Protein AF-A0A315VVL6-F1 (afdb_monomer)

Radius of gyration: 31.68 Å; Cα contacts (8 Å, |Δi|>4): 337; chains: 1; bounding box: 68×59×112 Å

Nearest PDB structures (foldseek):
  6a5s-assembly2_G  TM=3.087E-01  e=3.585E-01  Homo sapiens
  6y4k-assembly1_A  TM=3.156E-01  e=1.163E+00  Homo sapiens
  1i7w-assembly1_A  TM=2.484E-01  e=7.966E-01  Mus musculus
  6zve-assembly1_A-2  TM=1.971E-01  e=2.905E-01  Homo sapiens
  6gkf-assembly2_C  TM=2.018E-01  e=2.478E+00  Homo sapiens

Mean predicted aligned error: 13.59 Å

pLDDT: mean 78.47, std 25.18, range [23.59, 98.06]

Organism: Gambusia affinis (NCBI:txid33528)

Sequence (379 aa):
MRLTLSTLNWRRREMVRWLVTCATEVGVFALDNIMQNWFTLFTPTEATSVVASTIMSNSTIVRLHLDCNQQEKLSNSARTLALQCAMKDPQNCALSALTLCEKDHIAFETAYQIVLDAAATGMNYTQLFTIARYMEHRGYPMRAYKLATLAMTHLNLSYNQDTHPAINDVLWACALSHSLGKNELAAVIPLVVKSVKCATVLSDILRRCTLTTPGMVALHSRRNSGKLMSLDKAPLRQLLDATIGAYINTTHSRLTHISPRHYSEFIEFLSKARETFLMAHDGHIQFTQFIDNLKQIYKGKKKLMMLVRESLTWQPRFVPVRQTADSPHSETSVGENRESHECWVNFNSKTVRKISVMVHNFSFCSLIGLVEILPEGIQ

Solvent-accessible surface area (backbone atoms only — not comparable to full-atom values): 22821 Å² total; per-residue (Å²): 95,59,92,46,72,87,50,95,46,75,66,46,59,50,53,53,53,50,52,52,50,53,23,55,75,74,28,72,68,48,46,50,49,54,52,76,47,28,86,63,53,41,52,49,51,49,41,31,66,48,49,30,47,49,63,70,28,68,70,43,41,64,74,62,65,54,50,74,67,58,48,49,52,52,46,51,52,34,35,55,43,15,45,56,22,18,72,76,41,41,81,78,17,29,64,50,24,37,62,67,13,60,90,37,69,69,56,25,52,51,30,51,48,48,48,55,56,35,51,77,75,65,50,56,33,71,55,33,42,54,47,14,50,52,31,38,77,73,72,35,55,73,61,11,47,57,34,33,57,56,19,37,73,70,40,75,40,52,64,88,49,89,82,45,76,63,53,60,54,53,52,48,48,51,51,53,23,53,74,75,31,72,67,49,35,42,64,46,44,63,41,49,58,70,19,46,43,20,29,69,60,42,46,52,48,51,54,56,70,41,49,72,80,89,81,77,90,66,87,86,74,87,85,79,78,95,69,61,62,61,56,90,36,85,52,48,33,60,49,50,55,47,25,50,49,26,38,52,55,50,48,56,59,52,61,72,76,64,52,81,90,49,47,66,63,50,48,52,51,50,51,56,41,49,61,58,31,57,72,42,98,62,16,65,60,55,47,51,54,49,54,52,49,50,50,66,77,48,58,86,46,53,72,59,53,49,51,47,46,70,68,62,72,66,78,81,91,71,76,76,78,79,79,75,84,80,85,84,90,80,85,88,84,89,83,86,82,89,84,90,82,90,85,88,87,86,83,84,92,81,79,92,87,81,89,84,86,85,86,86,88,83,89,87,85,85,90,84,79,93,77,92,87,83,88,85,91,84,134

Foldseek 3Di:
DQVCQVPPDPVLLVVLLVLLVVLLVVALVSLLVCLVVVVRRYQLLCLQVPSLDVCLDPVSCVSRVDDPVSSVVSLVSSLVSLLVSCLVPVQRRLQSSCVSCVVPPVSNVSSLVSNVVVLVVDRALVSLLVVLVVCVVVVNLVSSLSSLLSSLQNAAAAQPRPPPPCLVSLLVSLVSQVVVHPVSNLSCLVSCLVRHLHLVSLLVSLVVLQDNDDDDDDDDDDDDDDDGPQCPDPPNVVSLVSSLVSLLVVLVVCLVDPDPVCLVVSLVSLVSSLVSLVSDPCSVVVSVVSLVVCCVVPVVPVVSNVVSCVSVVDDDPPPPPPPDDDDDDDDDDDDDDDDDDDDDDDDDPPDPPDPPPPPPPPDPDDDDDDDDDDDDDDD

Structure (mmCIF, N/CA/C/O backbone):
data_AF-A0A315VVL6-F1
#
_entry.id   AF-A0A315VVL6-F1
#
loop_
_atom_site.group_PDB
_atom_site.id
_atom_site.type_symbol
_atom_site.label_atom_id
_atom_site.label_alt_id
_atom_site.label_comp_id
_atom_site.label_asym_id
_atom_site.label_entity_id
_atom_site.label_seq_id
_atom_site.pdbx_PDB_ins_code
_atom_site.Cartn_x
_atom_site.Cartn_y
_atom_site.Cartn_z
_atom_site.occupancy
_atom_site.B_iso_or_equiv
_atom_site.auth_seq_id
_atom_site.auth_comp_id
_atom_site.auth_asym_id
_atom_site.auth_atom_id
_atom_site.pdbx_PDB_model_num
ATOM 1 N N . MET A 1 1 ? -1.474 -8.200 34.993 1.00 67.19 1 MET A N 1
ATOM 2 C CA . MET A 1 1 ? -1.439 -7.427 33.727 1.00 67.19 1 MET A CA 1
ATOM 3 C C . MET A 1 1 ? -0.277 -6.443 33.623 1.00 67.19 1 MET A C 1
ATOM 5 O O . MET A 1 1 ? 0.472 -6.546 32.661 1.00 67.19 1 MET A O 1
ATOM 9 N N . ARG A 1 2 ? -0.072 -5.529 34.586 1.00 69.75 2 ARG A N 1
ATOM 10 C CA . ARG A 1 2 ? 1.030 -4.535 34.553 1.00 69.75 2 ARG A CA 1
ATOM 11 C C . ARG A 1 2 ? 2.421 -5.149 34.359 1.00 69.75 2 ARG A C 1
ATOM 13 O O . ARG A 1 2 ? 3.166 -4.733 33.483 1.00 69.75 2 ARG A O 1
ATOM 20 N N . LEU A 1 3 ? 2.720 -6.202 35.119 1.00 64.12 3 LEU A N 1
ATOM 21 C CA . LEU A 1 3 ? 4.012 -6.899 35.087 1.00 64.12 3 LEU A CA 1
ATOM 22 C C . LEU A 1 3 ? 4.304 -7.615 33.760 1.00 64.12 3 LEU A C 1
ATOM 24 O O . LEU A 1 3 ? 5.440 -7.996 33.511 1.00 64.12 3 LEU A O 1
ATOM 28 N N . THR A 1 4 ? 3.296 -7.809 32.904 1.00 69.88 4 THR A N 1
ATOM 29 C CA . THR A 1 4 ? 3.442 -8.556 31.652 1.00 69.88 4 THR A CA 1
ATOM 30 C C . THR A 1 4 ? 3.447 -7.653 30.420 1.00 69.88 4 THR A C 1
ATOM 32 O O . THR A 1 4 ? 3.475 -8.176 29.311 1.00 69.88 4 THR A O 1
ATOM 35 N N . LEU A 1 5 ? 3.397 -6.319 30.565 1.00 69.06 5 LEU A N 1
ATOM 36 C CA . LEU A 1 5 ? 3.307 -5.369 29.437 1.00 69.06 5 LEU A CA 1
ATOM 37 C C . LEU A 1 5 ? 4.470 -5.486 28.441 1.00 69.06 5 LEU A C 1
ATOM 39 O O . LEU A 1 5 ? 4.281 -5.258 27.252 1.00 69.06 5 LEU A O 1
ATOM 43 N N . SER A 1 6 ? 5.645 -5.893 28.917 1.00 64.12 6 SER A N 1
ATOM 44 C CA . SER A 1 6 ? 6.851 -6.098 28.111 1.00 64.12 6 SER A CA 1
ATOM 45 C C . SER A 1 6 ? 6.991 -7.513 27.531 1.00 64.12 6 SER A C 1
ATOM 47 O O . SER A 1 6 ? 7.919 -7.763 26.768 1.00 64.12 6 SER A O 1
ATOM 49 N N . THR A 1 7 ? 6.097 -8.456 27.865 1.00 65.38 7 THR A N 1
ATOM 50 C CA . THR A 1 7 ? 6.197 -9.862 27.429 1.00 65.38 7 THR A CA 1
ATOM 51 C C . THR A 1 7 ? 5.140 -10.197 26.377 1.00 65.38 7 THR A C 1
ATOM 53 O O . THR A 1 7 ? 3.995 -10.520 26.687 1.00 65.38 7 THR A O 1
ATOM 56 N N . LEU A 1 8 ? 5.531 -10.151 25.101 1.00 60.91 8 LEU A N 1
ATOM 57 C CA . LEU A 1 8 ? 4.679 -10.535 23.970 1.00 60.91 8 LEU A CA 1
ATOM 58 C C . LEU A 1 8 ? 4.694 -12.057 23.769 1.00 60.91 8 LEU A C 1
ATOM 60 O O . LEU A 1 8 ? 5.397 -12.584 22.912 1.00 60.91 8 LEU A O 1
ATOM 64 N N . ASN A 1 9 ? 3.914 -12.786 24.567 1.00 69.12 9 ASN A N 1
ATOM 65 C CA . ASN A 1 9 ? 3.703 -14.225 24.390 1.00 69.12 9 ASN A CA 1
ATOM 66 C C . ASN A 1 9 ? 2.213 -14.549 24.178 1.00 69.12 9 ASN A C 1
ATOM 68 O O . ASN A 1 9 ? 1.330 -13.751 24.490 1.00 69.12 9 ASN A O 1
ATOM 72 N N . TRP A 1 10 ? 1.910 -15.725 23.619 1.00 70.81 10 TRP A N 1
ATOM 73 C CA . TRP A 1 10 ? 0.526 -16.164 23.380 1.00 70.81 10 TRP A CA 1
ATOM 74 C C . TRP A 1 10 ? -0.322 -16.143 24.662 1.00 70.81 10 TRP A C 1
ATOM 76 O O . TRP A 1 10 ? -1.500 -15.796 24.610 1.00 70.81 10 TRP A O 1
ATOM 86 N N . ARG A 1 11 ? 0.312 -16.405 25.814 1.00 80.25 11 ARG A N 1
ATOM 87 C CA . ARG A 1 11 ? -0.307 -16.327 27.142 1.00 80.25 11 ARG A CA 1
ATOM 88 C C . ARG A 1 11 ? -0.809 -14.921 27.457 1.00 80.25 11 ARG A C 1
ATOM 90 O O . ARG A 1 11 ? -1.874 -14.786 28.044 1.00 80.25 11 ARG A O 1
ATOM 97 N N . ARG A 1 12 ? -0.099 -13.868 27.036 1.00 85.56 12 ARG A N 1
ATOM 98 C CA . ARG A 1 12 ? -0.541 -12.479 27.214 1.00 85.56 12 ARG A CA 1
ATOM 99 C C . ARG A 1 12 ? -1.845 -12.195 26.486 1.00 85.56 12 ARG A C 1
ATOM 101 O O . ARG A 1 12 ? -2.755 -11.649 27.100 1.00 85.56 12 ARG A O 1
ATOM 108 N N . ARG A 1 13 ? -1.964 -12.608 25.223 1.00 83.50 13 ARG A N 1
ATOM 109 C CA . ARG A 1 13 ? -3.212 -12.429 24.463 1.00 83.50 13 ARG A CA 1
ATOM 110 C C . ARG A 1 13 ? -4.391 -13.112 25.150 1.00 83.50 13 ARG A C 1
ATOM 112 O O . ARG A 1 13 ? -5.462 -12.519 25.227 1.00 83.50 13 ARG A O 1
AT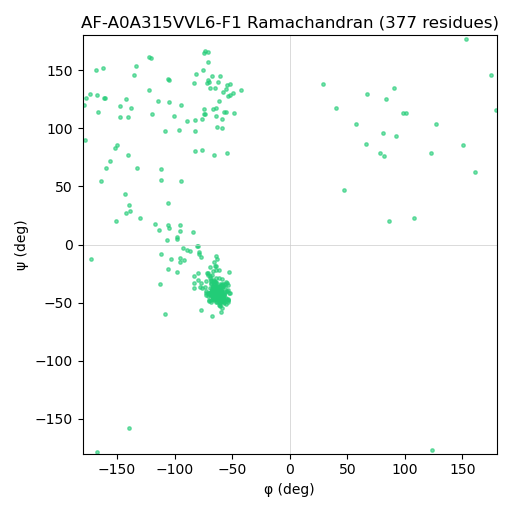OM 119 N N . GLU A 1 14 ? -4.172 -14.299 25.703 1.00 86.88 14 GLU A N 1
ATOM 120 C CA . GLU A 1 14 ? -5.216 -15.018 26.430 1.00 86.88 14 GLU A CA 1
ATOM 121 C C . GLU A 1 14 ? -5.591 -14.345 27.750 1.00 86.88 14 GLU A C 1
ATOM 123 O O . GLU A 1 14 ? -6.770 -14.154 28.024 1.00 86.88 14 GLU A O 1
ATOM 128 N N . MET A 1 15 ? -4.608 -13.859 28.513 1.00 89.50 15 MET A N 1
ATOM 129 C CA . MET A 1 15 ? -4.872 -13.066 29.719 1.00 89.50 15 MET A CA 1
ATOM 130 C C . MET A 1 15 ? -5.671 -11.791 29.423 1.00 89.50 15 MET A C 1
ATOM 132 O O . MET A 1 15 ? -6.540 -11.426 30.212 1.00 89.50 15 MET A O 1
ATOM 136 N N . VAL A 1 16 ? -5.400 -11.106 28.303 1.00 91.25 16 VAL A N 1
ATOM 137 C CA . VAL A 1 16 ? -6.178 -9.924 27.888 1.00 91.25 16 VAL A CA 1
ATOM 138 C C . VAL A 1 16 ? -7.630 -10.313 27.614 1.00 91.25 16 VAL A C 1
ATOM 140 O O . VAL A 1 16 ? -8.532 -9.676 28.151 1.00 91.25 16 VAL A O 1
ATOM 143 N N . ARG A 1 17 ? -7.870 -11.367 26.822 1.00 90.25 17 ARG A N 1
ATOM 144 C CA . ARG A 1 17 ? -9.233 -11.843 26.524 1.00 90.25 17 ARG A CA 1
ATOM 145 C C . ARG A 1 17 ? -9.974 -12.287 27.776 1.00 90.25 17 ARG A C 1
ATOM 147 O O . ARG A 1 17 ? -11.137 -11.930 27.952 1.00 90.25 17 ARG A O 1
ATOM 154 N N . TRP A 1 18 ? -9.293 -13.020 28.650 1.00 91.38 18 TRP A N 1
ATOM 155 C CA . TRP A 1 18 ? -9.841 -13.452 29.927 1.00 91.38 18 TRP A CA 1
ATOM 156 C C . TRP A 1 18 ? -10.241 -12.251 30.791 1.00 91.38 18 TRP A C 1
ATOM 1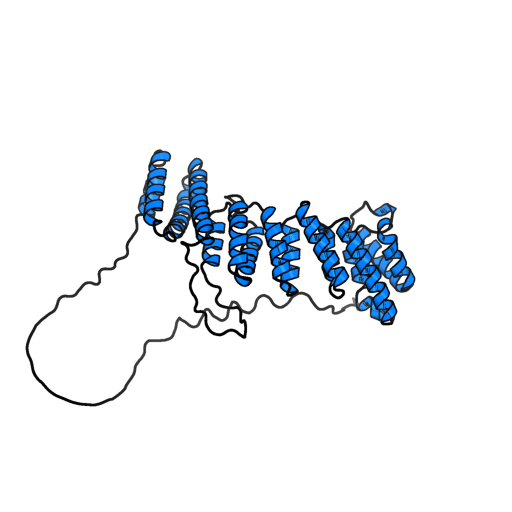58 O O . TRP A 1 18 ? -11.377 -12.190 31.244 1.00 91.38 18 TRP A O 1
ATOM 168 N N . LEU A 1 19 ? -9.379 -11.234 30.921 1.00 93.25 19 LEU A N 1
ATOM 169 C CA . LEU A 1 19 ? -9.705 -10.024 31.682 1.00 93.25 19 LEU A CA 1
ATOM 170 C C . LEU A 1 19 ? -10.930 -9.291 31.113 1.00 93.25 19 LEU A C 1
ATOM 172 O O . LEU A 1 19 ? -11.786 -8.852 31.877 1.00 93.25 19 LEU A O 1
ATOM 176 N N . VAL A 1 20 ? -11.025 -9.159 29.786 1.00 93.44 20 VAL A N 1
ATOM 177 C CA . VAL A 1 20 ? -12.194 -8.544 29.131 1.00 93.44 20 VAL A CA 1
ATOM 178 C C . VAL A 1 20 ? -13.454 -9.374 29.375 1.00 93.44 20 VAL A C 1
ATOM 180 O O . VAL A 1 20 ? -14.523 -8.809 29.590 1.00 93.44 20 VAL A O 1
ATOM 183 N N . THR A 1 21 ? -13.335 -10.702 29.389 1.00 92.50 21 THR A N 1
ATOM 184 C CA . THR A 1 21 ? -14.447 -11.612 29.695 1.00 92.50 21 THR A CA 1
ATOM 185 C C . THR A 1 21 ? -14.925 -11.416 31.129 1.00 92.50 21 THR A C 1
ATOM 187 O O . THR A 1 21 ? -16.102 -11.134 31.323 1.00 92.50 21 THR A O 1
ATOM 190 N N . CYS A 1 22 ? -14.021 -11.414 32.112 1.00 92.88 22 CYS A N 1
ATOM 191 C CA . CYS A 1 22 ? -14.373 -11.127 33.505 1.00 92.88 22 CYS A CA 1
ATOM 192 C C . CYS A 1 22 ? -15.003 -9.738 33.664 1.00 92.88 22 CYS A C 1
ATOM 194 O O . CYS A 1 22 ? -16.007 -9.585 34.347 1.00 92.88 22 CYS A O 1
ATOM 196 N N . ALA A 1 23 ? -14.457 -8.712 33.008 1.00 93.69 23 ALA A N 1
ATOM 197 C CA . ALA A 1 23 ? -15.046 -7.376 33.049 1.00 93.69 23 ALA A CA 1
ATOM 198 C C . ALA A 1 23 ? -16.441 -7.338 32.396 1.00 93.69 23 ALA A C 1
ATOM 200 O O . ALA A 1 23 ? -17.309 -6.601 32.856 1.00 93.69 23 ALA A O 1
ATOM 201 N N . THR A 1 24 ? -16.678 -8.166 31.373 1.00 92.88 24 THR A N 1
ATOM 202 C CA . THR A 1 24 ? -18.007 -8.344 30.773 1.00 92.88 24 THR A CA 1
ATOM 203 C C . THR A 1 24 ? -18.968 -9.028 31.745 1.00 92.88 24 THR A C 1
ATOM 205 O O . THR A 1 24 ? -20.119 -8.632 31.807 1.00 92.88 24 THR A O 1
ATOM 208 N N . GLU A 1 25 ? -18.527 -10.007 32.533 1.00 90.69 25 GLU A N 1
ATOM 209 C CA . GLU A 1 25 ? -19.371 -10.656 33.552 1.00 90.69 25 GLU A CA 1
ATOM 210 C C . GLU A 1 25 ? -19.718 -9.716 34.716 1.00 90.69 25 GLU A C 1
ATOM 212 O O . GLU A 1 25 ? -20.815 -9.783 35.261 1.00 90.69 25 GLU A O 1
ATOM 217 N N . VAL A 1 26 ? -18.804 -8.809 35.080 1.00 93.56 26 VAL A N 1
ATOM 218 C CA . VAL A 1 26 ? -19.037 -7.817 36.143 1.00 93.56 26 VAL A CA 1
ATOM 219 C C . VAL A 1 26 ? -19.995 -6.709 35.692 1.00 93.56 26 VAL A C 1
ATOM 221 O O . VAL A 1 26 ? -20.787 -6.219 36.496 1.00 93.56 26 VAL A O 1
ATOM 224 N N . GLY A 1 27 ? -19.930 -6.292 34.424 1.00 92.00 27 GLY 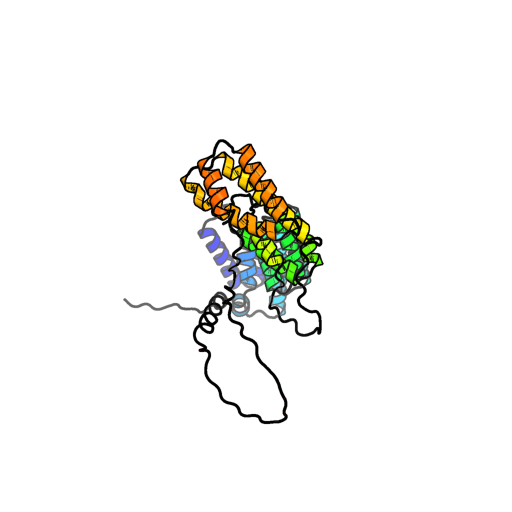A N 1
ATOM 225 C CA . GLY A 1 27 ? -20.875 -5.340 33.840 1.00 92.00 27 GLY A CA 1
ATOM 226 C C . GLY A 1 27 ? -20.251 -4.084 33.228 1.00 92.00 27 GLY A C 1
ATOM 227 O O . GLY A 1 27 ? -19.036 -3.887 33.193 1.00 92.00 27 GLY A O 1
ATOM 228 N N . VAL A 1 28 ? -21.126 -3.186 32.761 1.00 92.38 28 VAL A N 1
ATOM 229 C CA . VAL A 1 28 ? -20.790 -1.961 32.004 1.00 92.38 28 VAL A CA 1
ATOM 230 C C . VAL A 1 28 ? -19.743 -1.088 32.701 1.00 92.38 28 VAL A C 1
ATOM 232 O O . VAL A 1 28 ? -18.822 -0.598 32.052 1.00 92.38 28 VAL A O 1
ATOM 235 N N . PHE A 1 29 ? -19.846 -0.918 34.022 1.00 92.75 29 PHE A N 1
ATOM 236 C CA . PHE A 1 29 ? -18.914 -0.085 34.786 1.00 92.75 29 PHE A CA 1
ATOM 237 C C . PHE A 1 29 ? -17.484 -0.646 34.784 1.00 92.75 29 PHE A C 1
ATOM 239 O O . PHE A 1 29 ? -16.523 0.112 34.666 1.00 92.75 29 PHE A O 1
ATOM 246 N N . ALA A 1 30 ? -17.327 -1.970 34.875 1.00 93.94 30 ALA A N 1
ATOM 247 C CA . ALA A 1 30 ? -16.011 -2.600 34.821 1.00 93.94 30 ALA A CA 1
ATOM 248 C C . ALA A 1 30 ? -15.385 -2.453 33.430 1.00 93.94 30 ALA A C 1
ATOM 250 O O . ALA A 1 30 ? -14.197 -2.143 33.332 1.00 93.94 30 ALA A O 1
ATOM 251 N N . LEU A 1 31 ? -16.187 -2.609 32.369 1.00 94.56 31 LEU A N 1
ATOM 252 C CA . LEU A 1 31 ? -15.752 -2.376 30.989 1.00 94.56 31 LEU A CA 1
ATOM 253 C C . LEU A 1 31 ? -15.285 -0.933 30.767 1.00 94.56 31 LEU A C 1
ATOM 255 O O . LEU A 1 31 ? -14.210 -0.716 30.211 1.00 94.56 31 LEU A O 1
ATOM 259 N N . ASP A 1 32 ? -16.052 0.049 31.236 1.00 93.81 32 ASP A N 1
ATOM 260 C CA . ASP A 1 32 ? -15.668 1.457 31.129 1.00 93.81 32 ASP A CA 1
ATOM 261 C C . ASP A 1 32 ? -14.375 1.752 31.909 1.00 93.81 32 ASP A C 1
ATOM 263 O O . ASP A 1 32 ? -13.448 2.368 31.386 1.00 93.81 32 ASP A O 1
ATOM 267 N N . ASN A 1 33 ? -14.243 1.202 33.118 1.00 94.50 33 ASN A N 1
ATOM 268 C CA . ASN A 1 33 ? -13.057 1.380 33.953 1.00 94.50 33 ASN A CA 1
ATOM 269 C C . ASN A 1 33 ? -11.782 0.807 33.302 1.00 94.50 33 ASN A C 1
ATOM 271 O O . ASN A 1 33 ? -10.749 1.485 33.267 1.00 94.50 33 ASN A O 1
ATOM 275 N N . ILE A 1 34 ? -11.834 -0.406 32.732 1.00 94.94 34 ILE A N 1
ATOM 276 C CA . ILE A 1 34 ? -10.663 -0.975 32.041 1.00 94.94 34 ILE A CA 1
ATOM 277 C C . ILE A 1 34 ? -10.306 -0.196 30.769 1.00 94.94 34 ILE A C 1
ATOM 279 O O . ILE A 1 34 ? -9.123 -0.127 30.429 1.00 94.94 34 ILE A O 1
ATOM 283 N N . MET A 1 35 ?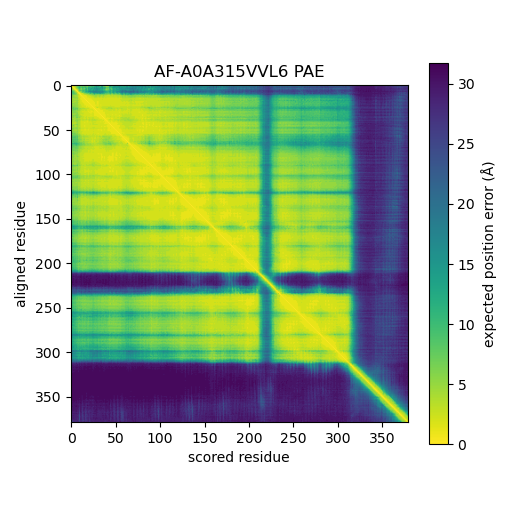 -11.291 0.406 30.087 1.00 95.00 35 MET A N 1
ATOM 284 C CA . MET A 1 35 ? -11.051 1.269 28.928 1.00 95.00 35 MET A CA 1
ATOM 285 C C . MET A 1 35 ? -10.420 2.596 29.343 1.00 95.00 35 MET A C 1
ATOM 287 O O . MET A 1 35 ? -9.468 3.022 28.705 1.00 95.00 35 MET A O 1
ATOM 291 N N . GLN A 1 36 ? -10.862 3.224 30.432 1.00 93.50 36 GLN A N 1
ATOM 292 C CA . GLN A 1 36 ? -10.250 4.462 30.929 1.00 93.50 36 GLN A CA 1
ATOM 293 C C . GLN A 1 36 ? -8.815 4.238 31.437 1.00 93.50 36 GLN A C 1
ATOM 295 O O . GLN A 1 36 ? -7.935 5.070 31.224 1.00 93.50 36 GLN A O 1
ATOM 300 N N . ASN A 1 37 ? -8.544 3.082 32.051 1.00 93.19 37 ASN A N 1
ATOM 301 C CA . ASN A 1 37 ? -7.236 2.735 32.621 1.00 93.19 37 ASN A CA 1
ATOM 302 C C . ASN A 1 37 ? -6.336 1.909 31.686 1.00 93.19 37 ASN A C 1
ATOM 304 O O . ASN A 1 37 ? -5.347 1.307 32.132 1.00 93.19 37 ASN A O 1
ATOM 308 N N . TRP A 1 38 ? -6.658 1.882 30.389 1.00 93.88 38 TRP A N 1
ATOM 309 C CA . TRP A 1 38 ? -6.038 1.000 29.401 1.00 93.88 38 TRP A CA 1
ATOM 310 C C . TRP A 1 38 ? -4.514 1.095 29.359 1.00 93.88 38 TRP A C 1
ATOM 312 O O . TRP A 1 38 ? -3.839 0.074 29.266 1.00 93.88 38 TRP A O 1
ATOM 322 N N . PHE A 1 39 ? -3.961 2.303 29.490 1.00 92.31 39 PHE A N 1
ATOM 323 C CA . PHE A 1 39 ? -2.527 2.577 29.378 1.00 92.31 39 PHE A CA 1
ATOM 324 C C . PHE A 1 39 ? -1.701 1.887 30.471 1.00 92.31 39 PHE A C 1
ATOM 326 O O . PHE A 1 39 ? -0.492 1.720 30.313 1.00 92.31 39 PHE A O 1
ATOM 333 N N . THR A 1 40 ? -2.340 1.469 31.571 1.00 91.00 40 THR A N 1
ATOM 334 C CA . THR A 1 40 ? -1.696 0.690 32.638 1.00 91.00 40 THR A CA 1
ATOM 335 C C . THR A 1 40 ? -1.889 -0.819 32.487 1.00 91.00 40 THR A C 1
ATOM 337 O O . THR A 1 40 ? -1.212 -1.591 33.161 1.00 91.00 40 THR A O 1
ATOM 340 N N . LEU A 1 41 ? -2.821 -1.267 31.646 1.00 88.62 41 LEU A N 1
ATOM 341 C CA . LEU A 1 41 ? -3.250 -2.667 31.575 1.00 88.62 41 LEU A CA 1
ATOM 342 C C . LEU A 1 41 ? -2.853 -3.335 30.253 1.00 88.62 41 LEU A C 1
ATOM 344 O O . LEU A 1 41 ? -2.507 -4.523 30.238 1.00 88.62 41 LEU A O 1
ATOM 348 N N . PHE A 1 42 ? -2.847 -2.569 29.164 1.00 92.75 42 PHE A N 1
ATOM 349 C CA . PHE A 1 42 ? -2.750 -3.053 27.793 1.00 92.75 42 PHE A CA 1
ATOM 350 C C . PHE A 1 42 ? -1.725 -2.260 26.981 1.00 92.75 42 PHE A C 1
ATOM 352 O O . PHE A 1 42 ? -1.472 -1.080 27.224 1.00 92.75 42 PHE A O 1
ATOM 359 N N . THR A 1 43 ? -1.161 -2.910 25.967 1.00 92.94 43 THR A N 1
ATOM 360 C CA . THR A 1 43 ? -0.501 -2.197 24.866 1.00 92.94 43 THR A CA 1
ATOM 361 C C . THR A 1 43 ? -1.556 -1.498 23.991 1.00 92.94 43 THR A C 1
ATOM 363 O O . THR A 1 43 ? -2.708 -1.945 23.975 1.00 92.94 43 THR A O 1
ATOM 366 N N . PRO A 1 44 ? -1.206 -0.437 23.234 1.00 94.56 44 PRO A N 1
ATOM 367 C CA . PRO A 1 44 ? -2.148 0.234 22.330 1.00 94.56 44 PRO A CA 1
ATOM 368 C C . PRO A 1 44 ? -2.863 -0.731 21.371 1.00 94.56 44 PRO A C 1
ATOM 370 O O . PRO A 1 44 ? -4.079 -0.657 21.184 1.00 94.56 44 PRO A O 1
ATOM 373 N N . THR A 1 45 ? -2.124 -1.698 20.823 1.00 93.69 45 THR A N 1
ATOM 374 C CA . THR A 1 45 ? -2.658 -2.709 19.905 1.00 93.69 45 THR A CA 1
ATOM 375 C C . THR A 1 45 ? -3.648 -3.644 20.592 1.00 93.69 45 THR A C 1
ATOM 377 O O . THR A 1 45 ? -4.695 -3.949 20.029 1.00 93.69 45 THR A O 1
ATOM 380 N N . GLU A 1 46 ? -3.370 -4.095 21.817 1.00 94.31 46 GLU A N 1
ATOM 381 C CA . GLU A 1 46 ? -4.307 -4.932 22.583 1.00 94.31 46 GLU A CA 1
ATOM 382 C C . GLU A 1 46 ? -5.574 -4.161 22.957 1.00 94.31 46 GLU A C 1
ATOM 384 O O . GLU A 1 46 ? -6.682 -4.682 22.821 1.00 94.31 46 GLU A O 1
ATOM 389 N N . ALA A 1 47 ? -5.416 -2.909 23.389 1.00 95.56 47 ALA A N 1
ATOM 390 C CA . ALA A 1 47 ? -6.524 -2.039 23.750 1.00 95.56 47 ALA A CA 1
ATOM 391 C C . ALA A 1 47 ? -7.475 -1.797 22.565 1.00 95.56 47 ALA A C 1
ATOM 393 O O . ALA A 1 47 ? -8.690 -1.897 22.714 1.00 95.56 47 ALA A O 1
ATOM 394 N N . THR A 1 48 ? -6.943 -1.546 21.370 1.00 95.25 48 THR A N 1
ATOM 395 C CA . THR A 1 48 ? -7.756 -1.322 20.162 1.00 95.25 48 THR A CA 1
ATOM 396 C C . THR A 1 48 ? -8.326 -2.611 19.571 1.00 95.25 48 THR A C 1
ATOM 398 O O . THR A 1 48 ? -9.538 -2.741 19.387 1.00 95.25 48 THR A O 1
ATOM 401 N N . SER A 1 49 ? -7.466 -3.580 19.257 1.00 92.19 49 SER A N 1
ATOM 402 C CA . SER A 1 49 ? -7.860 -4.767 18.483 1.00 92.19 49 SER A CA 1
ATOM 403 C C . SER A 1 49 ? -8.571 -5.842 19.305 1.00 92.19 49 SER A C 1
ATOM 405 O O . SER A 1 49 ? -9.338 -6.619 18.744 1.00 92.19 49 SER A O 1
ATOM 407 N N . VAL A 1 50 ? -8.345 -5.896 20.623 1.00 92.94 50 VAL A N 1
ATOM 408 C CA . VAL A 1 50 ? -8.970 -6.898 21.499 1.00 92.94 50 VAL A CA 1
ATOM 409 C C . VAL A 1 50 ? -10.018 -6.245 22.387 1.00 92.94 50 VAL A C 1
ATOM 411 O O . VAL A 1 50 ? -11.186 -6.609 22.296 1.00 92.94 50 VAL A O 1
ATOM 414 N N . VAL A 1 51 ? -9.633 -5.273 23.218 1.00 95.12 51 VAL A N 1
ATOM 415 C CA . VAL A 1 51 ? -10.526 -4.708 24.246 1.00 95.12 51 VAL A CA 1
ATOM 416 C C . VAL A 1 51 ? -11.679 -3.930 23.606 1.00 95.12 51 VAL A C 1
ATOM 418 O O . VAL A 1 51 ? -12.830 -4.342 23.739 1.00 95.12 51 VAL A O 1
ATOM 421 N N . ALA A 1 52 ? -11.388 -2.867 22.850 1.00 95.44 52 ALA A N 1
ATOM 422 C CA . ALA A 1 52 ? -12.412 -2.032 22.219 1.00 95.44 52 ALA A CA 1
ATOM 423 C C . ALA A 1 52 ? -13.290 -2.833 21.243 1.00 95.44 52 ALA A C 1
ATOM 425 O O . ALA A 1 52 ? -14.515 -2.743 21.288 1.00 95.44 52 ALA A O 1
ATOM 426 N N . SER A 1 53 ? -12.672 -3.685 20.419 1.00 93.81 53 SER A N 1
ATOM 427 C CA . SER A 1 53 ? -13.391 -4.524 19.448 1.00 93.81 53 SER A CA 1
ATOM 428 C C . SER A 1 53 ? -14.336 -5.532 20.115 1.00 93.81 53 SER A C 1
ATOM 430 O O . SER A 1 53 ? -15.457 -5.727 19.651 1.00 93.81 53 SER A O 1
ATOM 432 N N . THR A 1 54 ? -13.929 -6.141 21.236 1.00 92.88 54 THR A N 1
ATOM 433 C CA . THR A 1 54 ? -14.794 -7.066 21.990 1.00 92.88 54 THR A CA 1
ATOM 434 C C . THR A 1 54 ? -15.937 -6.318 22.668 1.00 92.88 54 THR A C 1
ATOM 436 O O . THR A 1 54 ? -17.078 -6.781 22.632 1.00 92.88 54 THR A O 1
ATOM 439 N N . ILE A 1 55 ? -15.671 -5.150 23.255 1.00 93.56 55 ILE A N 1
ATOM 440 C CA . ILE A 1 55 ? -16.695 -4.341 23.932 1.00 93.56 55 ILE A CA 1
ATOM 441 C C . ILE A 1 55 ? -17.756 -3.854 22.939 1.00 93.56 55 ILE A C 1
ATOM 443 O O . ILE A 1 55 ? -18.944 -3.914 23.238 1.00 93.56 55 ILE A O 1
ATOM 447 N N . MET A 1 56 ? -17.346 -3.456 21.732 1.00 91.88 56 MET A N 1
ATOM 448 C CA . MET A 1 56 ? -18.252 -2.993 20.674 1.00 91.88 56 MET A CA 1
ATOM 449 C C . MET A 1 56 ? -18.961 -4.123 19.902 1.00 91.88 56 MET A C 1
ATOM 451 O O . MET A 1 56 ? -19.744 -3.846 18.993 1.00 91.88 56 MET A O 1
ATOM 455 N N . SER A 1 57 ? -18.698 -5.393 20.225 1.00 92.19 57 SER A N 1
ATOM 456 C CA . SER A 1 57 ? -19.285 -6.539 19.522 1.00 92.19 57 SER A CA 1
ATOM 457 C C . SER A 1 57 ? -20.755 -6.783 19.888 1.00 92.19 57 SER A C 1
ATOM 459 O O . SER A 1 57 ? -21.176 -6.587 21.031 1.00 92.19 57 SER A O 1
ATOM 461 N N . ASN A 1 58 ? -21.523 -7.333 18.941 1.00 89.56 58 ASN A N 1
ATOM 462 C CA . ASN A 1 58 ? -22.913 -7.745 19.181 1.00 89.56 58 ASN A CA 1
ATOM 463 C C . ASN A 1 58 ? -23.034 -8.778 20.313 1.00 89.56 58 ASN A C 1
ATOM 465 O O . ASN A 1 58 ? -23.986 -8.731 21.086 1.00 89.56 58 ASN A O 1
ATOM 469 N N . SER A 1 59 ? -22.045 -9.662 20.473 1.00 90.50 59 SER A N 1
ATOM 470 C CA . SER A 1 59 ? -22.003 -10.623 21.582 1.00 90.50 59 SER A CA 1
ATOM 471 C C . SER A 1 59 ? -21.966 -9.957 22.955 1.00 90.50 59 SER A C 1
ATOM 473 O O . SER A 1 59 ? -22.517 -10.488 23.912 1.00 90.50 59 SER A O 1
ATOM 475 N N . THR A 1 60 ? -21.319 -8.800 23.089 1.00 89.12 60 THR A N 1
ATOM 476 C CA . THR A 1 60 ? -21.276 -8.075 24.367 1.00 89.12 60 THR A CA 1
ATOM 477 C C . THR A 1 60 ? -22.600 -7.371 24.645 1.00 89.12 60 THR A C 1
ATOM 479 O O . THR A 1 60 ? -23.073 -7.417 25.776 1.00 89.12 60 THR A O 1
ATOM 482 N N . ILE A 1 61 ? -23.243 -6.820 23.610 1.00 88.88 61 ILE A N 1
ATOM 483 C CA . ILE A 1 61 ? -24.573 -6.201 23.714 1.00 88.88 61 ILE A CA 1
ATOM 484 C C . ILE A 1 61 ? -25.607 -7.212 24.218 1.00 88.88 61 ILE A C 1
ATOM 486 O O . ILE A 1 61 ? -26.333 -6.923 25.166 1.00 88.88 61 ILE A O 1
ATOM 490 N N . VAL A 1 62 ? -25.638 -8.405 23.615 1.00 90.00 62 VAL A N 1
ATOM 491 C CA . VAL A 1 62 ? -26.595 -9.459 23.982 1.00 90.00 62 VAL A CA 1
ATOM 492 C C . VAL A 1 62 ? -26.329 -9.984 25.391 1.00 90.00 62 VAL A C 1
ATOM 494 O O . VAL A 1 62 ? -27.264 -10.089 26.175 1.00 90.00 62 VAL A O 1
ATOM 497 N N . ARG A 1 63 ? -25.065 -10.265 25.743 1.00 90.50 63 ARG A N 1
ATOM 498 C CA . ARG A 1 63 ? -24.708 -10.815 27.065 1.00 90.50 63 ARG A CA 1
ATOM 499 C C . ARG A 1 63 ? -25.034 -9.876 28.222 1.00 90.50 63 ARG A C 1
ATOM 501 O O . ARG A 1 63 ? -25.407 -10.343 29.289 1.00 90.50 63 ARG A O 1
ATOM 508 N N . LEU A 1 64 ? -24.863 -8.573 28.020 1.00 89.12 64 LEU A N 1
ATOM 509 C CA . LEU A 1 64 ? -25.106 -7.567 29.052 1.00 89.12 64 LEU A CA 1
ATOM 510 C C . LEU A 1 64 ? -26.527 -6.994 29.027 1.00 89.12 64 LEU A C 1
ATOM 512 O O . LEU A 1 64 ? -26.839 -6.167 29.878 1.00 89.12 64 LEU A O 1
ATOM 516 N N . HIS A 1 65 ? -27.364 -7.400 28.063 1.00 90.00 65 HIS A N 1
ATOM 517 C CA . HIS A 1 65 ? -28.693 -6.827 27.831 1.00 90.00 65 HIS A CA 1
ATOM 518 C C . HIS A 1 65 ? -28.675 -5.289 27.815 1.00 90.00 65 HIS A C 1
ATOM 520 O O . HIS A 1 65 ? -29.483 -4.636 28.474 1.00 90.00 65 HIS A O 1
ATOM 526 N N . LEU A 1 66 ? -27.713 -4.714 27.083 1.00 89.94 66 LEU A N 1
ATOM 527 C CA . LEU A 1 66 ? -27.496 -3.267 27.080 1.00 89.94 66 LEU A CA 1
ATOM 528 C C . LEU A 1 66 ? -28.691 -2.525 26.487 1.00 89.94 66 LEU A C 1
ATOM 530 O O . LEU A 1 66 ? -29.168 -2.862 25.401 1.00 89.94 66 LEU A O 1
ATOM 534 N N . ASP A 1 67 ? -29.109 -1.457 27.163 1.00 91.94 67 ASP A N 1
ATOM 535 C CA . ASP A 1 67 ? -29.978 -0.459 26.551 1.00 91.94 67 ASP A CA 1
ATOM 536 C C . ASP A 1 67 ? -29.194 0.415 25.547 1.00 91.94 67 ASP A C 1
ATOM 538 O O . ASP A 1 67 ? -27.956 0.417 25.499 1.00 91.94 67 ASP A O 1
ATOM 542 N N . CYS A 1 68 ? -29.918 1.181 24.725 1.00 89.94 68 CYS A N 1
ATOM 543 C CA . CYS A 1 68 ? -29.302 2.041 23.709 1.00 89.94 68 CYS A CA 1
ATOM 544 C C . CYS A 1 68 ? -28.343 3.085 24.319 1.00 89.94 68 CYS A C 1
ATOM 546 O O . CYS A 1 68 ? -27.298 3.371 23.735 1.00 89.94 68 CYS A O 1
ATOM 548 N N . ASN A 1 69 ? -28.649 3.610 25.510 1.00 92.56 69 ASN A N 1
ATOM 549 C CA . ASN A 1 69 ? -27.852 4.651 26.162 1.00 92.56 69 ASN A CA 1
ATOM 550 C C . ASN A 1 69 ? -26.524 4.096 26.702 1.00 92.56 69 ASN A C 1
ATOM 552 O O . ASN A 1 69 ? -25.475 4.733 26.593 1.00 92.56 69 ASN A O 1
ATOM 556 N N . GLN A 1 70 ? -26.549 2.908 27.301 1.00 92.06 70 GLN A N 1
ATOM 557 C CA . GLN A 1 70 ? -25.375 2.196 27.795 1.00 92.06 70 GLN A CA 1
ATOM 558 C C . GLN A 1 70 ? -24.482 1.764 26.636 1.00 92.06 70 GLN A C 1
ATOM 560 O O . GLN A 1 70 ? -23.261 1.925 26.707 1.00 92.06 70 GLN A O 1
ATOM 565 N N . GLN A 1 71 ? -25.084 1.274 25.551 1.00 92.81 71 GLN A N 1
ATOM 566 C CA . GLN A 1 71 ? -24.360 0.926 24.337 1.00 92.81 71 GLN A CA 1
ATOM 567 C C . GLN A 1 71 ? -23.649 2.145 23.735 1.00 92.81 71 GLN A C 1
ATOM 569 O O . GLN A 1 71 ? -22.484 2.041 23.340 1.00 92.81 71 GLN A O 1
ATOM 574 N N . GLU A 1 72 ? -24.311 3.301 23.676 1.00 92.19 72 GLU A N 1
ATOM 575 C CA . GLU A 1 72 ? -23.712 4.535 23.166 1.00 92.19 72 GLU A CA 1
ATOM 576 C C . GLU A 1 72 ? -22.555 5.014 24.051 1.00 92.19 72 GLU A C 1
ATOM 578 O O . GLU A 1 72 ? -21.473 5.300 23.537 1.00 92.19 72 GLU A O 1
ATOM 583 N N . LYS A 1 73 ? -22.727 5.010 25.381 1.00 92.75 73 LYS A N 1
ATOM 584 C CA . LYS A 1 73 ? -21.656 5.356 26.334 1.00 92.75 73 LYS A CA 1
ATOM 585 C C . LYS A 1 73 ? -20.427 4.467 26.161 1.00 92.75 73 LYS A C 1
ATOM 587 O O . LYS A 1 73 ? -19.323 4.985 26.012 1.00 92.75 73 LYS A O 1
ATOM 592 N N . LEU A 1 74 ? -20.614 3.147 26.111 1.00 93.81 74 LEU A N 1
ATOM 593 C CA . LEU A 1 74 ? -19.513 2.207 25.886 1.00 93.81 74 LEU A CA 1
ATOM 594 C C . LEU A 1 74 ? -18.858 2.407 24.518 1.00 93.81 74 LEU A C 1
ATOM 596 O O . LEU A 1 74 ? -17.634 2.355 24.413 1.00 93.81 74 LEU A O 1
ATOM 600 N N . SER A 1 75 ? -19.654 2.671 23.480 1.00 94.50 75 SER A N 1
ATOM 601 C CA . SER A 1 75 ? -19.136 2.960 22.140 1.00 94.50 75 SER A CA 1
ATOM 602 C C . SER A 1 75 ? -18.289 4.233 22.134 1.00 94.50 75 SER A C 1
ATOM 604 O O . SER A 1 75 ? -17.232 4.256 21.509 1.00 94.50 75 SER A O 1
ATOM 606 N N . ASN A 1 76 ? -18.704 5.273 22.859 1.00 94.88 76 ASN A N 1
ATOM 607 C CA . ASN A 1 76 ? -17.944 6.514 22.986 1.00 94.88 76 ASN A CA 1
ATOM 608 C C . ASN A 1 76 ? -16.621 6.287 23.726 1.00 94.88 76 ASN A C 1
ATOM 610 O O . ASN A 1 76 ? -15.573 6.657 23.199 1.00 94.88 76 ASN A O 1
ATOM 614 N N . SER A 1 77 ? -16.636 5.586 24.863 1.00 95.56 77 SER A N 1
ATOM 615 C CA . SER A 1 77 ? -15.409 5.222 25.584 1.00 95.56 77 SER A CA 1
ATOM 616 C C . SER A 1 77 ? -14.458 4.376 24.727 1.00 95.56 77 SER A C 1
ATOM 618 O O . SER A 1 77 ? -13.254 4.634 24.702 1.00 95.56 77 SER A O 1
ATOM 620 N N . ALA A 1 78 ? -14.985 3.417 23.958 1.00 96.81 78 ALA A N 1
ATOM 621 C CA . ALA A 1 78 ? -14.196 2.581 23.055 1.00 96.81 78 ALA A CA 1
ATOM 622 C C . ALA A 1 78 ? -13.574 3.381 21.896 1.00 96.81 78 ALA A C 1
ATOM 624 O O . ALA A 1 78 ? -12.419 3.144 21.537 1.00 96.81 78 ALA A O 1
ATOM 625 N N . ARG A 1 79 ? -14.293 4.363 21.334 1.00 97.00 79 ARG A N 1
ATOM 626 C CA . ARG A 1 79 ? -13.754 5.275 20.309 1.00 97.00 79 ARG A CA 1
ATOM 627 C C . ARG A 1 79 ? -12.672 6.182 20.880 1.00 97.00 79 ARG A C 1
ATOM 629 O O . ARG A 1 79 ? -11.603 6.281 20.286 1.00 97.00 79 ARG A O 1
ATOM 636 N N . THR A 1 80 ? -12.899 6.794 22.044 1.00 96.81 80 THR A N 1
ATOM 637 C CA . THR A 1 80 ? -11.887 7.622 22.720 1.00 96.81 80 THR A CA 1
ATOM 638 C C . THR A 1 80 ? -10.621 6.817 23.001 1.00 96.81 80 THR A C 1
ATOM 640 O O . THR A 1 80 ? -9.524 7.263 22.664 1.00 96.81 80 THR A O 1
ATOM 643 N N . LEU A 1 81 ? -10.771 5.602 23.534 1.00 97.38 81 LEU A N 1
ATOM 644 C CA . LEU A 1 81 ? -9.682 4.646 23.716 1.00 97.38 81 LEU A CA 1
ATOM 645 C C . LEU A 1 81 ? -8.929 4.391 22.402 1.00 97.38 81 LEU A C 1
ATOM 647 O O . LEU A 1 81 ? -7.698 4.452 22.364 1.00 97.38 81 LEU A O 1
ATOM 651 N N . ALA A 1 82 ? -9.659 4.112 21.321 1.00 97.88 82 ALA A N 1
ATOM 652 C CA . ALA A 1 82 ? -9.063 3.780 20.037 1.00 97.88 82 ALA A CA 1
ATOM 653 C C . ALA A 1 82 ? -8.285 4.950 19.422 1.00 97.88 82 ALA A C 1
ATOM 655 O O . ALA A 1 82 ? -7.180 4.747 18.916 1.00 97.88 82 ALA A O 1
ATOM 656 N N . LEU A 1 83 ? -8.815 6.171 19.526 1.00 97.88 83 LEU A N 1
ATOM 657 C CA . LEU A 1 83 ? -8.139 7.391 19.087 1.00 97.88 83 LEU A CA 1
ATOM 658 C C . LEU A 1 83 ? -6.848 7.630 19.878 1.00 97.88 83 LEU A C 1
ATOM 660 O O . LEU A 1 83 ? -5.802 7.864 19.280 1.00 97.88 83 LEU A O 1
ATOM 664 N N . GLN A 1 84 ? -6.881 7.483 21.205 1.00 97.62 84 GLN A N 1
ATOM 665 C CA . GLN A 1 84 ? -5.682 7.615 22.042 1.00 97.62 84 GLN A CA 1
ATOM 666 C C . GLN A 1 84 ? -4.608 6.576 21.689 1.00 97.62 84 GLN A C 1
ATOM 668 O O . GLN A 1 84 ? -3.418 6.894 21.636 1.00 97.62 84 GLN A O 1
ATOM 673 N N . CYS A 1 85 ? -5.014 5.335 21.414 1.00 97.31 85 CYS A N 1
ATOM 674 C CA . CYS A 1 85 ? -4.096 4.289 20.972 1.00 97.31 85 CYS A CA 1
ATOM 675 C C . CYS A 1 85 ? -3.494 4.607 19.597 1.00 97.31 85 CYS A C 1
ATOM 677 O O . CYS A 1 85 ? -2.288 4.453 19.417 1.00 97.31 85 CYS A O 1
ATOM 679 N N . ALA A 1 86 ? -4.304 5.099 18.653 1.00 97.00 86 ALA A N 1
ATOM 680 C CA . ALA A 1 86 ? -3.844 5.521 17.332 1.00 97.00 86 ALA A CA 1
ATOM 681 C C . ALA A 1 86 ? -2.887 6.714 17.390 1.00 97.00 86 ALA A C 1
ATOM 683 O O . ALA A 1 86 ? -1.935 6.739 16.626 1.00 97.00 86 ALA A O 1
ATOM 684 N N . MET A 1 87 ? -3.072 7.660 18.313 1.00 95.88 87 MET A N 1
ATOM 685 C CA . MET A 1 87 ? -2.104 8.745 18.522 1.00 95.88 87 MET A CA 1
ATOM 686 C C . MET A 1 87 ? -0.754 8.235 19.044 1.00 95.88 87 MET A C 1
ATOM 688 O O . MET A 1 87 ? 0.285 8.804 18.720 1.00 95.88 87 MET A O 1
ATOM 692 N N . LYS A 1 88 ? -0.757 7.177 19.866 1.00 94.75 88 LYS A N 1
ATOM 693 C CA . LYS A 1 88 ? 0.458 6.635 20.493 1.00 94.75 88 LYS A CA 1
ATOM 694 C C . LYS A 1 88 ? 1.230 5.675 19.588 1.00 94.75 88 LYS A C 1
ATOM 696 O O . LYS A 1 88 ? 2.455 5.662 19.625 1.00 94.75 88 LYS A O 1
ATOM 701 N N . ASP A 1 89 ? 0.519 4.862 18.815 1.00 94.62 89 ASP A N 1
ATOM 702 C CA . ASP A 1 89 ? 1.093 3.919 17.853 1.00 94.62 89 ASP A CA 1
ATOM 703 C C . ASP A 1 89 ? 0.245 3.887 16.568 1.00 94.62 89 ASP A C 1
ATOM 705 O O . ASP A 1 89 ? -0.545 2.955 16.349 1.00 94.62 89 ASP A O 1
ATOM 709 N N . PRO A 1 90 ? 0.378 4.914 15.705 1.00 94.62 90 PRO A N 1
ATOM 710 C CA . PRO A 1 90 ? -0.435 5.021 14.499 1.00 94.62 90 PRO A CA 1
ATOM 711 C C . PRO A 1 90 ? -0.268 3.825 13.561 1.00 94.62 90 PRO A C 1
ATOM 713 O O . PRO A 1 90 ? -1.236 3.389 12.939 1.00 94.62 90 PRO A O 1
ATOM 716 N N . GLN A 1 91 ? 0.944 3.271 13.465 1.00 93.38 91 GLN A N 1
ATOM 717 C CA . GLN A 1 91 ? 1.258 2.199 12.523 1.00 93.38 91 GLN A CA 1
ATOM 718 C C . GLN A 1 91 ? 0.431 0.939 12.796 1.00 93.38 91 GLN A C 1
ATOM 720 O O . GLN A 1 91 ? -0.062 0.324 11.853 1.00 93.38 91 GLN A O 1
ATOM 725 N N . ASN A 1 92 ? 0.233 0.578 14.064 1.00 94.19 92 ASN A N 1
ATOM 726 C CA . ASN A 1 92 ? -0.495 -0.642 14.414 1.00 94.19 92 ASN A CA 1
ATOM 727 C C . ASN A 1 92 ? -1.973 -0.398 14.758 1.00 94.19 92 ASN A C 1
ATOM 729 O O . ASN A 1 92 ? -2.784 -1.316 14.640 1.00 94.19 92 ASN A O 1
ATOM 733 N N . CYS A 1 93 ? -2.346 0.818 15.172 1.00 96.62 93 CYS A N 1
ATOM 734 C CA . CYS A 1 93 ? -3.681 1.089 15.718 1.00 96.62 93 CYS A CA 1
ATOM 735 C C . CYS A 1 93 ? -4.623 1.846 14.769 1.00 96.62 93 CYS A C 1
ATOM 737 O O . CYS A 1 93 ? -5.838 1.772 14.953 1.00 96.62 93 CYS A O 1
ATOM 739 N N . ALA A 1 94 ? -4.113 2.560 13.758 1.00 96.44 94 ALA A N 1
ATOM 740 C CA . ALA A 1 94 ? -4.930 3.485 12.967 1.00 96.44 94 ALA A CA 1
ATOM 741 C C . ALA A 1 94 ? -6.090 2.812 12.210 1.00 96.44 94 ALA A C 1
ATOM 743 O O . ALA A 1 94 ? -7.205 3.330 12.211 1.00 96.44 94 ALA A O 1
ATOM 744 N N . LEU A 1 95 ? -5.867 1.639 11.604 1.00 96.62 95 LEU A N 1
ATOM 745 C CA . LEU A 1 95 ? -6.925 0.914 10.885 1.00 96.62 95 LEU A CA 1
ATOM 746 C C . LEU A 1 95 ? -8.039 0.436 11.832 1.00 96.62 95 LEU A C 1
ATOM 748 O O . LEU A 1 95 ? -9.226 0.566 11.523 1.00 96.62 95 LEU A O 1
ATOM 752 N N . SER A 1 96 ? -7.660 -0.074 13.006 1.00 96.56 96 SER A N 1
ATOM 753 C CA . SER A 1 96 ? -8.609 -0.477 14.046 1.00 96.56 96 SER A CA 1
ATOM 754 C C . SER A 1 96 ? -9.417 0.723 14.536 1.00 96.56 96 SER A C 1
ATOM 756 O O . SER A 1 96 ? -10.636 0.635 14.632 1.00 96.56 96 SER A O 1
ATOM 758 N N . ALA A 1 97 ? -8.764 1.865 14.775 1.00 97.50 97 ALA A N 1
ATOM 759 C CA . ALA A 1 97 ? -9.443 3.094 15.178 1.00 97.50 97 ALA A CA 1
ATOM 760 C C . ALA A 1 97 ? -10.440 3.579 14.116 1.00 97.50 97 ALA A C 1
ATOM 762 O O . ALA A 1 97 ? -11.586 3.866 14.445 1.00 97.50 97 ALA A O 1
ATOM 763 N N . LEU A 1 98 ? -10.058 3.580 12.836 1.00 97.38 98 LEU A N 1
ATOM 764 C CA . LEU A 1 98 ? -10.963 3.911 11.730 1.00 97.38 98 LEU A CA 1
ATOM 765 C C . LEU A 1 98 ? -12.183 2.984 11.658 1.00 97.38 98 LEU A C 1
ATOM 767 O O . LEU A 1 98 ? -13.285 3.440 11.368 1.00 97.38 98 LEU A O 1
ATOM 771 N N . THR A 1 99 ? -11.999 1.693 11.931 1.00 96.75 99 THR A N 1
ATOM 772 C CA . THR A 1 99 ? -13.092 0.710 11.917 1.00 96.75 99 THR A CA 1
ATOM 773 C C . THR A 1 99 ? -14.045 0.917 13.097 1.00 96.75 99 THR A C 1
ATOM 775 O O . THR A 1 99 ? -15.260 0.924 12.923 1.00 96.75 99 THR A O 1
ATOM 778 N N . LEU A 1 100 ? -13.509 1.141 14.301 1.00 96.00 100 LEU A N 1
ATOM 779 C CA . LEU A 1 100 ? -14.306 1.365 15.515 1.00 96.00 100 LEU A CA 1
ATOM 780 C C . LEU A 1 100 ? -15.060 2.707 15.475 1.00 96.00 100 LEU A C 1
ATOM 782 O O . LEU A 1 100 ? -16.162 2.832 16.013 1.00 96.00 100 LEU A O 1
ATOM 786 N N . CYS A 1 101 ? -14.493 3.711 14.810 1.00 97.00 101 CYS A N 1
ATOM 787 C CA . CYS A 1 101 ? -15.088 5.038 14.706 1.00 97.00 101 CYS A CA 1
ATOM 788 C C . CYS A 1 101 ? -16.079 5.198 13.547 1.00 97.00 101 CYS A C 1
ATOM 790 O O . CYS A 1 101 ? -16.728 6.227 13.479 1.00 97.00 101 CYS A O 1
ATOM 792 N N . GLU A 1 102 ? -16.253 4.215 12.662 1.00 94.38 102 GLU A N 1
ATOM 793 C CA . GLU A 1 102 ? -17.013 4.375 11.410 1.00 94.38 102 GLU A CA 1
ATOM 794 C C . GLU A 1 102 ? -18.444 4.917 11.575 1.00 94.38 102 GLU A C 1
ATOM 796 O O . GLU A 1 102 ? -18.924 5.677 10.739 1.00 94.38 102 GLU A O 1
ATOM 801 N N . LYS A 1 103 ? -19.132 4.548 12.662 1.00 92.31 103 LYS A N 1
ATOM 802 C CA . LYS A 1 103 ? -20.508 5.003 12.931 1.00 92.31 103 LYS A CA 1
ATOM 803 C C . LYS A 1 103 ? -20.595 6.438 13.463 1.00 92.31 103 LYS A C 1
ATOM 805 O O . LYS A 1 103 ? -21.697 6.962 13.566 1.00 92.31 103 LYS A O 1
ATOM 810 N N . ASP A 1 104 ? -19.472 7.042 13.842 1.00 95.88 104 ASP A N 1
ATOM 811 C CA . ASP A 1 104 ? -19.404 8.393 14.395 1.00 95.88 104 ASP A CA 1
ATOM 812 C C . ASP A 1 104 ? -18.529 9.281 13.509 1.00 95.88 104 ASP A C 1
ATOM 814 O O . ASP A 1 104 ? -17.316 9.097 13.412 1.00 95.88 104 ASP A O 1
ATOM 818 N N . HIS A 1 105 ? -19.150 10.260 12.852 1.00 95.38 105 HIS A N 1
ATOM 819 C CA . HIS A 1 105 ? -18.462 11.092 11.868 1.00 95.38 105 HIS A CA 1
ATOM 820 C C . HIS A 1 105 ? -17.275 11.850 12.479 1.00 95.38 105 HIS A C 1
ATOM 822 O O . HIS A 1 105 ? -16.208 11.915 11.875 1.00 95.38 105 HIS A O 1
ATOM 828 N N . ILE A 1 106 ? -17.428 12.414 13.680 1.00 96.81 106 ILE A N 1
ATOM 829 C CA . ILE A 1 106 ? -16.390 13.244 14.308 1.00 96.81 106 ILE A CA 1
ATOM 830 C C . ILE A 1 106 ? -15.180 12.379 14.682 1.00 96.81 106 ILE A C 1
ATOM 832 O O . ILE A 1 106 ? -14.037 12.714 14.353 1.00 96.81 106 ILE A O 1
ATOM 836 N N . ALA A 1 107 ? -15.415 11.237 15.324 1.00 97.44 107 ALA A N 1
ATOM 837 C CA . ALA A 1 107 ? -14.372 10.295 15.693 1.00 97.44 107 ALA A CA 1
ATOM 838 C C . ALA A 1 107 ? -13.700 9.676 14.459 1.00 97.44 107 ALA A C 1
ATOM 840 O O . ALA A 1 107 ? -12.485 9.475 14.467 1.00 97.44 107 ALA A O 1
ATOM 841 N N . PHE A 1 108 ? -14.451 9.406 13.385 1.00 97.69 108 PHE A N 1
ATOM 842 C CA . PHE A 1 108 ? -13.892 8.891 12.135 1.00 97.69 108 PHE A CA 1
ATOM 843 C C . PHE A 1 108 ? -12.985 9.919 11.451 1.00 97.69 108 PHE A C 1
ATOM 845 O O . PHE A 1 108 ? -11.865 9.576 11.067 1.00 97.69 108 PHE A O 1
ATOM 852 N N . GLU A 1 109 ? -13.412 11.185 11.361 1.00 97.44 109 GLU A N 1
ATOM 853 C CA . GLU A 1 109 ? -12.553 12.271 10.867 1.00 97.44 109 GLU A CA 1
ATOM 854 C C . GLU A 1 109 ? -11.285 12.408 11.702 1.00 97.44 109 GLU A C 1
ATOM 856 O O . GLU A 1 109 ? -10.191 12.514 11.152 1.00 97.44 109 GLU A O 1
ATOM 861 N N . THR A 1 110 ? -11.414 12.351 13.027 1.00 98.06 110 THR A N 1
ATOM 862 C CA . THR A 1 110 ? -10.265 12.449 13.935 1.00 98.06 110 THR A CA 1
ATOM 863 C C . THR A 1 110 ? -9.283 11.299 13.702 1.00 98.06 110 THR A C 1
ATOM 865 O O . THR A 1 110 ? -8.084 11.530 13.565 1.00 98.06 110 THR A O 1
ATOM 868 N N . ALA A 1 111 ? -9.778 10.062 13.577 1.00 97.94 111 ALA A N 1
ATOM 869 C CA . ALA A 1 111 ? -8.951 8.901 13.250 1.00 97.94 111 ALA A CA 1
ATOM 870 C C . ALA A 1 111 ? -8.259 9.051 11.885 1.00 97.94 111 ALA A C 1
ATOM 872 O O . ALA A 1 111 ? -7.087 8.702 11.743 1.00 97.94 111 ALA A O 1
ATOM 873 N N . TYR A 1 112 ? -8.955 9.602 10.887 1.00 98.06 112 TYR A N 1
ATOM 874 C CA . TYR A 1 112 ? -8.379 9.866 9.572 1.00 98.06 112 TYR A CA 1
ATOM 875 C C . TYR A 1 112 ? -7.277 10.936 9.616 1.00 98.06 112 TYR A C 1
ATOM 877 O O . TYR A 1 112 ? -6.240 10.750 8.980 1.00 98.06 112 TYR A O 1
ATOM 885 N N . GLN A 1 113 ? -7.445 12.010 10.397 1.00 97.62 113 GLN A N 1
ATOM 886 C CA . GLN A 1 113 ? -6.391 13.017 10.586 1.00 97.62 113 GLN A CA 1
ATOM 887 C C . GLN A 1 113 ? -5.152 12.429 11.266 1.00 97.62 113 GLN A C 1
ATOM 889 O O . GLN A 1 113 ? -4.047 12.655 10.786 1.00 97.62 113 GLN A O 1
ATOM 894 N N . ILE A 1 114 ? -5.324 11.576 12.285 1.00 97.19 114 ILE A N 1
ATOM 895 C CA . ILE A 1 114 ? -4.198 10.865 12.917 1.00 97.19 114 ILE A CA 1
ATOM 896 C C . ILE A 1 114 ? -3.394 10.072 11.873 1.00 97.19 114 ILE A C 1
ATOM 898 O O . ILE A 1 114 ? -2.165 10.066 11.913 1.00 97.19 114 ILE A O 1
ATOM 902 N N . VAL A 1 115 ? -4.065 9.423 10.912 1.00 97.50 115 VAL A N 1
ATOM 903 C CA . VAL A 1 115 ? -3.381 8.696 9.827 1.00 97.50 115 VAL A CA 1
ATOM 904 C C . VAL A 1 115 ? -2.586 9.653 8.940 1.00 97.50 115 VAL A C 1
ATOM 906 O O . VAL A 1 115 ? -1.459 9.335 8.573 1.00 97.50 115 VAL A O 1
ATOM 909 N N . LEU A 1 116 ? -3.152 10.810 8.586 1.00 96.69 116 LEU A N 1
ATOM 910 C CA . LEU A 1 116 ? -2.478 11.807 7.750 1.00 96.69 116 LEU A CA 1
ATOM 911 C C . LEU A 1 116 ? -1.239 12.396 8.437 1.00 96.69 116 LEU A C 1
ATOM 913 O O . LEU A 1 116 ? -0.184 12.490 7.809 1.00 96.69 116 LEU A O 1
ATOM 917 N N . ASP A 1 117 ? -1.340 12.725 9.721 1.00 95.69 117 ASP A N 1
ATOM 918 C CA . ASP A 1 117 ? -0.218 13.244 10.509 1.00 95.69 117 ASP A CA 1
ATOM 919 C C . ASP A 1 117 ? 0.879 12.182 10.676 1.00 95.69 117 ASP A C 1
ATOM 921 O O . ASP A 1 117 ? 2.078 12.451 10.541 1.00 95.69 117 ASP A O 1
ATOM 925 N N . ALA A 1 118 ? 0.480 10.928 10.892 1.00 95.19 118 ALA A N 1
ATOM 926 C CA . ALA A 1 118 ? 1.410 9.811 10.970 1.00 95.19 118 ALA A CA 1
ATOM 927 C C . ALA A 1 118 ? 2.072 9.493 9.617 1.00 95.19 118 ALA A C 1
ATOM 929 O O . ALA A 1 118 ? 3.248 9.125 9.558 1.00 95.19 118 ALA A O 1
ATOM 930 N N . ALA A 1 119 ? 1.347 9.672 8.511 1.00 93.88 119 ALA A N 1
ATOM 931 C CA . ALA A 1 119 ? 1.908 9.570 7.171 1.00 93.88 119 ALA A CA 1
ATOM 932 C C . ALA A 1 119 ? 3.020 10.606 6.960 1.00 93.88 119 ALA A C 1
ATOM 934 O O . ALA A 1 119 ? 4.061 10.258 6.420 1.00 93.88 119 ALA A O 1
ATOM 935 N N . ALA A 1 120 ? 2.857 11.841 7.444 1.00 88.75 120 ALA A N 1
ATOM 936 C CA . ALA A 1 120 ? 3.888 12.876 7.336 1.00 88.75 120 ALA A CA 1
ATOM 937 C C . ALA A 1 120 ? 5.146 12.588 8.181 1.00 88.75 120 ALA A C 1
ATOM 939 O O . ALA A 1 120 ? 6.236 13.047 7.843 1.00 88.75 120 ALA A O 1
ATOM 940 N N . THR A 1 121 ? 5.014 11.816 9.262 1.00 86.69 121 THR A N 1
ATOM 941 C CA . THR A 1 121 ? 6.096 11.525 10.223 1.00 86.69 121 THR A CA 1
ATOM 942 C C . THR A 1 121 ? 6.800 10.185 9.989 1.00 86.69 121 THR A C 1
ATOM 944 O O . THR A 1 121 ? 7.677 9.810 10.766 1.00 86.69 121 THR A O 1
ATOM 947 N N . GLY A 1 122 ? 6.484 9.485 8.894 1.00 83.31 122 GLY A N 1
ATOM 948 C CA . GLY A 1 122 ? 7.224 8.293 8.467 1.00 83.31 122 GLY A CA 1
ATOM 949 C C . GLY A 1 122 ? 6.496 6.962 8.647 1.00 83.31 122 GLY A C 1
ATOM 950 O O . GLY A 1 122 ? 7.156 5.924 8.699 1.00 83.31 122 GLY A O 1
ATOM 951 N N . MET A 1 123 ? 5.157 6.947 8.712 1.00 92.56 123 MET A N 1
ATOM 952 C CA . MET A 1 123 ? 4.404 5.689 8.647 1.00 92.56 123 MET A CA 1
ATOM 953 C C . MET A 1 123 ? 4.825 4.863 7.417 1.00 92.56 123 MET A C 1
ATOM 955 O O . MET A 1 123 ? 5.014 5.384 6.312 1.00 92.56 123 MET A O 1
ATOM 959 N N . ASN A 1 124 ? 4.958 3.550 7.619 1.00 93.44 124 ASN A N 1
ATOM 960 C CA . ASN A 1 124 ? 5.313 2.603 6.568 1.00 93.44 124 ASN A CA 1
ATOM 961 C C . ASN A 1 124 ? 4.294 2.648 5.411 1.00 93.44 124 ASN A C 1
ATOM 963 O O . ASN A 1 124 ? 3.085 2.542 5.633 1.00 93.44 124 ASN A O 1
ATOM 967 N N . TYR A 1 125 ? 4.787 2.737 4.170 1.00 94.50 125 TYR A N 1
ATOM 968 C CA . TYR A 1 125 ? 3.955 2.787 2.964 1.00 94.50 125 TYR A CA 1
ATOM 969 C C . TYR A 1 125 ? 3.005 1.584 2.844 1.00 94.50 125 TYR A C 1
ATOM 971 O O . TYR A 1 125 ? 1.880 1.745 2.382 1.00 94.50 125 TYR A O 1
ATOM 979 N N . THR A 1 126 ? 3.411 0.391 3.299 1.00 94.94 126 THR A N 1
ATOM 980 C CA . THR A 1 126 ? 2.557 -0.816 3.276 1.00 94.94 126 THR A CA 1
ATOM 981 C C . THR A 1 126 ? 1.300 -0.639 4.128 1.00 94.94 126 THR A C 1
ATOM 983 O O . THR A 1 126 ? 0.194 -1.002 3.716 1.00 94.94 126 THR A O 1
ATOM 986 N N . GLN A 1 127 ? 1.450 -0.009 5.294 1.00 95.25 127 GLN A N 1
ATOM 987 C CA . GLN A 1 127 ? 0.334 0.297 6.176 1.00 95.25 127 GLN A CA 1
ATOM 988 C C . GLN A 1 127 ? -0.554 1.387 5.575 1.00 95.25 127 GLN A C 1
ATOM 990 O O . GLN A 1 127 ? -1.777 1.251 5.574 1.00 95.25 127 GLN A O 1
ATOM 995 N N . LEU A 1 128 ? 0.046 2.430 4.993 1.00 96.75 128 LEU A N 1
ATOM 996 C CA . LEU A 1 128 ? -0.701 3.491 4.317 1.00 96.75 128 LEU A CA 1
ATOM 997 C C . LEU A 1 128 ? -1.535 2.952 3.151 1.00 96.75 128 LEU A C 1
ATOM 999 O O . LEU A 1 128 ? -2.705 3.308 3.043 1.00 96.75 128 LEU A O 1
ATOM 1003 N N . PHE A 1 129 ? -0.994 2.047 2.328 1.00 97.19 129 PHE A N 1
ATOM 1004 C CA . PHE A 1 129 ? -1.761 1.398 1.260 1.00 97.19 129 PHE A CA 1
ATOM 1005 C C . PHE A 1 129 ? -2.889 0.516 1.790 1.00 97.19 129 PHE A C 1
ATOM 1007 O O . PHE A 1 129 ? -3.975 0.500 1.213 1.00 97.19 129 PHE A O 1
ATOM 1014 N N . THR A 1 130 ? -2.670 -0.180 2.905 1.00 97.06 130 THR A N 1
ATOM 1015 C CA . THR A 1 130 ? -3.722 -0.975 3.554 1.00 97.06 130 THR A CA 1
ATOM 1016 C C . THR A 1 130 ? -4.881 -0.082 4.003 1.00 97.06 130 THR A C 1
ATOM 1018 O O . THR A 1 130 ? -6.042 -0.372 3.712 1.00 97.06 130 THR A O 1
ATOM 1021 N N . ILE A 1 131 ? -4.577 1.052 4.643 1.00 97.69 131 ILE A N 1
ATOM 1022 C CA . ILE A 1 131 ? -5.593 2.018 5.081 1.00 97.69 131 ILE A CA 1
ATOM 1023 C C . ILE A 1 131 ? -6.248 2.718 3.878 1.00 97.69 131 ILE A C 1
ATOM 1025 O O . ILE A 1 131 ? -7.457 2.944 3.876 1.00 97.69 131 ILE A O 1
ATOM 1029 N N . ALA A 1 132 ? -5.488 3.024 2.826 1.00 97.94 132 ALA A N 1
ATOM 1030 C CA . ALA A 1 132 ? -6.018 3.611 1.600 1.00 97.94 132 ALA A CA 1
ATOM 1031 C C . ALA A 1 132 ? -7.038 2.682 0.921 1.00 97.94 132 ALA A C 1
ATOM 1033 O O . ALA A 1 132 ? -8.122 3.133 0.556 1.00 97.94 132 ALA A O 1
ATOM 1034 N N . ARG A 1 133 ? -6.750 1.376 0.827 1.00 97.62 133 ARG A N 1
ATOM 1035 C CA . ARG A 1 133 ? -7.712 0.385 0.318 1.00 97.62 133 ARG A CA 1
ATOM 1036 C C . ARG A 1 133 ? -8.954 0.286 1.189 1.00 97.62 133 ARG A C 1
ATOM 1038 O O . ARG A 1 133 ? -10.060 0.240 0.662 1.00 97.62 133 ARG A O 1
ATOM 1045 N N . TYR A 1 134 ? -8.788 0.300 2.511 1.00 97.38 134 TYR A N 1
ATOM 1046 C CA . TYR A 1 134 ? -9.927 0.361 3.426 1.00 97.38 134 TYR A CA 1
ATOM 1047 C C . TYR A 1 134 ? -10.826 1.573 3.118 1.00 97.38 134 TYR A C 1
ATOM 1049 O O . TYR A 1 134 ? -12.037 1.418 2.990 1.00 97.38 134 TYR A O 1
ATOM 1057 N N . MET A 1 135 ? -10.245 2.759 2.908 1.00 97.94 135 MET A N 1
ATOM 1058 C CA . MET A 1 135 ? -10.996 3.973 2.558 1.00 97.94 135 MET A CA 1
ATOM 1059 C C . MET A 1 135 ? -11.747 3.853 1.229 1.00 97.94 135 MET A C 1
ATOM 1061 O O . MET A 1 135 ? -12.892 4.294 1.136 1.00 97.94 135 MET A O 1
ATOM 1065 N N . GLU A 1 136 ? -11.135 3.248 0.209 1.00 96.69 136 GLU A N 1
ATOM 1066 C CA . GLU A 1 136 ? -11.793 3.020 -1.081 1.00 96.69 136 GLU A CA 1
ATOM 1067 C C . GLU A 1 136 ? -12.974 2.053 -0.931 1.00 96.69 136 GLU A C 1
ATOM 1069 O O . GLU A 1 136 ? -14.080 2.368 -1.368 1.00 96.69 136 GLU A O 1
ATOM 1074 N N . HIS A 1 137 ? -12.779 0.928 -0.234 1.00 96.12 137 HIS A N 1
ATOM 1075 C CA . HIS A 1 137 ? -13.836 -0.053 0.032 1.00 96.12 137 HIS A CA 1
ATOM 1076 C C . HIS A 1 137 ? -15.006 0.521 0.838 1.00 96.12 137 HIS A C 1
ATOM 1078 O O . HIS A 1 137 ? -16.140 0.070 0.683 1.00 96.12 137 HIS A O 1
ATOM 1084 N N . ARG A 1 138 ? -14.749 1.526 1.681 1.00 94.50 138 ARG A N 1
ATOM 1085 C CA . ARG A 1 138 ? -15.778 2.265 2.423 1.00 94.50 138 ARG A CA 1
ATOM 1086 C C . ARG A 1 138 ? -16.481 3.355 1.608 1.00 94.50 138 ARG A C 1
ATOM 1088 O O . ARG A 1 138 ? -17.387 3.994 2.127 1.00 94.50 138 ARG A O 1
ATOM 1095 N N . GLY A 1 139 ? -16.104 3.561 0.346 1.00 95.38 139 GLY A N 1
ATOM 1096 C CA . GLY A 1 139 ? -16.729 4.556 -0.527 1.00 95.38 139 GLY A CA 1
ATOM 1097 C C . GLY A 1 139 ? -16.134 5.961 -0.411 1.00 95.38 139 GLY A C 1
ATOM 1098 O O . GLY A 1 139 ? -16.772 6.926 -0.826 1.00 95.38 139 GLY A O 1
ATOM 1099 N N . TYR A 1 140 ? -14.904 6.097 0.100 1.00 96.56 140 TYR A N 1
ATOM 1100 C CA . TYR A 1 140 ? -14.185 7.374 0.200 1.00 96.56 140 TYR A CA 1
ATOM 1101 C C . TYR A 1 140 ? -12.966 7.431 -0.744 1.00 96.56 140 TYR A C 1
ATOM 1103 O O . TYR A 1 140 ? -11.824 7.541 -0.282 1.00 96.56 140 TYR A O 1
ATOM 1111 N N . PRO A 1 141 ? -13.158 7.405 -2.078 1.00 96.62 141 PRO A N 1
ATOM 1112 C CA . PRO A 1 141 ? -12.057 7.264 -3.033 1.00 96.62 141 PRO A CA 1
ATOM 1113 C C . PRO A 1 141 ? -11.091 8.463 -3.023 1.00 96.62 141 PRO A C 1
ATOM 1115 O O . PRO A 1 141 ? -9.885 8.279 -3.152 1.00 96.62 141 PRO A O 1
ATOM 1118 N N . MET A 1 142 ? -11.571 9.685 -2.756 1.00 96.88 142 MET A N 1
ATOM 1119 C CA . MET A 1 142 ? -10.696 10.862 -2.608 1.00 96.88 142 MET A CA 1
ATOM 1120 C C . MET A 1 142 ? -9.783 10.772 -1.374 1.00 96.88 142 MET A C 1
ATOM 1122 O O . MET A 1 142 ? -8.625 11.192 -1.412 1.00 96.88 142 MET A O 1
ATOM 1126 N N . ARG A 1 143 ? -10.276 10.187 -0.274 1.00 97.25 143 ARG A N 1
ATOM 1127 C CA . ARG A 1 143 ? -9.476 9.978 0.943 1.00 97.25 143 ARG A CA 1
ATOM 1128 C C . ARG A 1 143 ? -8.457 8.866 0.758 1.00 97.25 143 ARG A C 1
ATOM 1130 O O . ARG A 1 143 ? -7.316 9.013 1.200 1.00 97.25 143 ARG A O 1
ATOM 1137 N N . ALA A 1 144 ? -8.867 7.794 0.080 1.00 98.00 144 ALA A N 1
ATOM 1138 C CA . ALA A 1 144 ? -7.989 6.714 -0.344 1.00 98.00 144 ALA A CA 1
ATOM 1139 C C . ALA A 1 144 ? -6.848 7.247 -1.215 1.00 98.00 144 ALA A C 1
ATOM 1141 O O . ALA A 1 144 ? -5.685 6.976 -0.936 1.00 98.00 144 ALA A O 1
ATOM 1142 N N . TYR A 1 145 ? -7.167 8.084 -2.203 1.00 97.94 145 TYR A N 1
ATOM 1143 C CA . TYR A 1 145 ? -6.185 8.707 -3.085 1.00 97.94 145 TYR A CA 1
ATOM 1144 C C . TYR A 1 145 ? -5.173 9.564 -2.318 1.00 97.94 145 TYR A C 1
ATOM 1146 O O . TYR A 1 145 ? -3.966 9.407 -2.505 1.00 97.94 145 TYR A O 1
ATOM 1154 N N . LYS A 1 146 ? -5.628 10.410 -1.385 1.00 97.00 146 LYS A N 1
ATOM 1155 C CA . LYS A 1 146 ? -4.722 11.209 -0.545 1.00 97.00 146 LYS A CA 1
ATOM 1156 C C . LYS A 1 146 ? -3.743 10.327 0.244 1.00 97.00 146 LYS A C 1
ATOM 1158 O O . LYS A 1 146 ? -2.553 10.616 0.271 1.00 97.00 146 LYS A O 1
ATOM 1163 N N . LEU A 1 147 ? -4.206 9.220 0.824 1.00 97.19 147 LEU A N 1
ATOM 1164 C CA . LEU A 1 147 ? -3.325 8.271 1.516 1.00 97.19 147 LEU A CA 1
ATOM 1165 C C . LEU A 1 147 ? -2.387 7.522 0.561 1.00 97.19 147 LEU A C 1
ATOM 1167 O O . LEU A 1 147 ? -1.211 7.362 0.868 1.00 97.19 147 LEU A O 1
ATOM 1171 N N . ALA A 1 148 ? -2.879 7.100 -0.605 1.00 97.31 148 ALA A N 1
ATOM 1172 C CA . ALA A 1 148 ? -2.082 6.408 -1.613 1.00 97.31 148 ALA A CA 1
ATOM 1173 C C . ALA A 1 148 ? -0.949 7.301 -2.142 1.00 97.31 148 ALA A C 1
ATOM 1175 O O . ALA A 1 148 ? 0.189 6.856 -2.256 1.00 97.31 148 ALA A O 1
ATOM 1176 N N . THR A 1 149 ? -1.227 8.579 -2.409 1.00 96.19 149 THR A N 1
ATOM 1177 C CA . THR A 1 149 ? -0.201 9.546 -2.834 1.00 96.19 149 THR A CA 1
ATOM 1178 C C . THR A 1 149 ? 0.871 9.774 -1.771 1.00 96.19 149 THR A C 1
ATOM 1180 O O . THR A 1 149 ? 2.050 9.822 -2.114 1.00 96.19 149 THR A O 1
ATOM 1183 N N . LEU A 1 150 ? 0.501 9.823 -0.487 1.00 95.75 150 LEU A N 1
ATOM 1184 C CA . LEU A 1 150 ? 1.461 9.860 0.621 1.00 95.75 150 LEU A CA 1
ATOM 1185 C C . LEU A 1 150 ? 2.254 8.548 0.739 1.00 95.75 150 LEU A C 1
ATOM 1187 O O . LEU A 1 150 ? 3.459 8.574 0.939 1.00 95.75 150 LEU A O 1
ATOM 1191 N N . ALA A 1 151 ? 1.626 7.388 0.544 1.00 95.94 151 ALA A N 1
ATOM 1192 C CA . ALA A 1 151 ? 2.342 6.111 0.529 1.00 95.94 151 ALA A CA 1
ATOM 1193 C C . ALA A 1 151 ? 3.397 6.063 -0.593 1.00 95.94 151 ALA A C 1
ATOM 1195 O O . ALA A 1 151 ? 4.520 5.599 -0.390 1.00 95.94 151 ALA A O 1
ATOM 1196 N N . MET A 1 152 ? 3.059 6.604 -1.767 1.00 94.81 152 MET A N 1
ATOM 1197 C CA . MET A 1 152 ? 3.946 6.678 -2.930 1.00 94.81 152 MET A CA 1
ATOM 1198 C C . MET A 1 152 ? 5.186 7.551 -2.700 1.00 94.81 152 MET A C 1
ATOM 1200 O O . MET A 1 152 ? 6.220 7.284 -3.311 1.00 94.81 152 MET A O 1
ATOM 1204 N N . THR A 1 153 ? 5.138 8.571 -1.833 1.00 93.25 153 THR A N 1
ATOM 1205 C CA . THR A 1 153 ? 6.333 9.386 -1.531 1.00 93.25 153 THR A CA 1
ATOM 1206 C C . THR A 1 153 ? 7.362 8.620 -0.698 1.00 93.25 153 THR A C 1
ATOM 1208 O O . THR A 1 153 ? 8.546 8.955 -0.755 1.00 93.25 153 THR A O 1
ATOM 1211 N N . HIS A 1 154 ? 6.922 7.603 0.049 1.00 91.19 154 HIS A N 1
ATOM 1212 C CA . HIS A 1 154 ? 7.755 6.764 0.917 1.00 91.19 154 HIS A CA 1
ATOM 1213 C C . HIS A 1 154 ? 8.212 5.467 0.228 1.00 91.19 154 HIS A C 1
ATOM 1215 O O . HIS A 1 154 ? 9.085 4.765 0.739 1.00 91.19 154 HIS A O 1
ATOM 1221 N N . LEU A 1 155 ? 7.631 5.136 -0.929 1.00 93.94 155 LEU A N 1
ATOM 1222 C CA . LEU A 1 155 ? 7.972 3.954 -1.711 1.00 93.94 155 LEU A CA 1
ATOM 1223 C C . LEU A 1 155 ? 9.197 4.203 -2.604 1.00 93.94 155 LEU A C 1
ATOM 1225 O O . LEU A 1 155 ? 9.310 5.235 -3.266 1.00 93.94 155 LEU A O 1
ATOM 1229 N N . ASN A 1 156 ? 10.081 3.207 -2.691 1.00 94.50 156 ASN A N 1
ATOM 1230 C CA . ASN A 1 156 ? 11.170 3.181 -3.663 1.00 94.50 156 ASN A CA 1
ATOM 1231 C C . ASN A 1 156 ? 11.361 1.763 -4.227 1.00 94.50 156 ASN A C 1
ATOM 1233 O O . ASN A 1 156 ? 11.809 0.865 -3.517 1.00 94.50 156 ASN A O 1
ATOM 1237 N N . LEU A 1 157 ? 11.017 1.576 -5.501 1.00 93.50 157 LEU A N 1
ATOM 1238 C CA . LEU A 1 157 ? 11.212 0.353 -6.271 1.00 93.50 157 LEU A CA 1
ATOM 1239 C C . LEU A 1 157 ? 12.440 0.496 -7.170 1.00 93.50 157 LEU A C 1
ATOM 1241 O O . LEU A 1 157 ? 12.435 1.236 -8.158 1.00 93.50 157 LEU A O 1
ATOM 1245 N N . SER A 1 158 ? 13.487 -0.253 -6.843 1.00 91.56 158 SER A N 1
ATOM 1246 C CA . SER A 1 158 ? 14.741 -0.287 -7.597 1.00 91.56 158 SER A CA 1
ATOM 1247 C C . SER A 1 158 ? 14.592 -1.002 -8.948 1.00 91.56 158 SER A C 1
ATOM 1249 O O . SER A 1 158 ? 13.615 -1.698 -9.216 1.00 91.56 158 SER A O 1
ATOM 1251 N N . TYR A 1 159 ? 15.582 -0.841 -9.830 1.00 86.81 159 TYR A N 1
ATOM 1252 C CA . TYR A 1 159 ? 15.532 -1.331 -11.217 1.00 86.81 159 TYR A CA 1
ATOM 1253 C C . TYR A 1 159 ? 15.399 -2.863 -11.359 1.00 86.81 159 TYR A C 1
ATOM 1255 O O . TYR A 1 159 ? 14.945 -3.340 -12.396 1.00 86.81 159 TYR A O 1
ATOM 1263 N N . ASN A 1 160 ? 15.777 -3.628 -10.332 1.00 84.75 160 ASN A N 1
ATOM 1264 C CA . ASN A 1 160 ? 15.798 -5.095 -10.291 1.00 84.75 160 ASN A CA 1
ATOM 1265 C C . ASN A 1 160 ? 14.664 -5.715 -9.448 1.00 84.75 160 ASN A C 1
ATOM 1267 O O . ASN A 1 160 ? 14.777 -6.865 -9.037 1.00 84.75 160 ASN A O 1
ATOM 1271 N N . GLN A 1 161 ? 13.612 -4.953 -9.142 1.00 86.81 161 GLN A N 1
ATOM 1272 C CA . GLN A 1 161 ? 12.512 -5.368 -8.265 1.00 86.81 161 GLN A CA 1
ATOM 1273 C C . GLN A 1 161 ? 11.196 -5.543 -9.038 1.00 86.81 161 GLN A C 1
ATOM 1275 O O . GLN A 1 161 ? 10.193 -4.918 -8.710 1.00 86.81 161 GLN A O 1
ATOM 1280 N N . ASP A 1 162 ? 11.192 -6.378 -10.074 1.00 84.56 162 ASP A N 1
ATOM 1281 C CA . ASP A 1 162 ? 10.033 -6.635 -10.943 1.00 84.56 162 ASP A CA 1
ATOM 1282 C C . ASP A 1 162 ? 8.993 -7.605 -10.351 1.00 84.56 162 ASP A C 1
ATOM 1284 O O . ASP A 1 162 ? 7.889 -7.715 -10.879 1.00 84.56 162 ASP A O 1
ATOM 1288 N N . THR A 1 163 ? 9.295 -8.249 -9.220 1.00 89.94 163 THR A N 1
ATOM 1289 C CA . THR A 1 163 ? 8.367 -9.124 -8.474 1.00 89.94 163 THR A CA 1
ATOM 1290 C C . THR A 1 163 ? 7.975 -8.568 -7.102 1.00 89.94 163 THR A C 1
ATOM 1292 O O . THR A 1 163 ? 7.455 -9.295 -6.254 1.00 89.94 163 THR A O 1
ATOM 1295 N N . HIS A 1 164 ? 8.266 -7.294 -6.828 1.00 91.12 164 HIS A N 1
ATOM 1296 C CA . HIS A 1 164 ? 8.026 -6.702 -5.515 1.00 91.12 164 HIS A CA 1
ATOM 1297 C C . HIS A 1 164 ? 6.516 -6.549 -5.229 1.00 91.12 164 HIS A C 1
ATOM 1299 O O . HIS A 1 164 ? 5.792 -6.031 -6.080 1.00 91.12 164 HIS A O 1
ATOM 1305 N N . PRO A 1 165 ? 6.013 -6.910 -4.031 1.00 90.69 165 PRO A N 1
ATOM 1306 C CA . PRO A 1 165 ? 4.575 -6.874 -3.727 1.00 90.69 165 PRO A CA 1
ATOM 1307 C C . PRO A 1 165 ? 3.947 -5.482 -3.892 1.00 90.69 165 PRO A C 1
ATOM 1309 O O . PRO A 1 165 ? 2.817 -5.369 -4.365 1.00 90.69 165 PRO A O 1
ATOM 1312 N N . ALA A 1 166 ? 4.709 -4.422 -3.597 1.00 93.50 166 ALA A N 1
ATOM 1313 C CA . ALA A 1 166 ? 4.260 -3.037 -3.767 1.00 93.50 166 ALA A CA 1
ATOM 1314 C C . ALA A 1 166 ? 3.954 -2.640 -5.224 1.00 93.50 166 ALA A C 1
ATOM 1316 O O . ALA A 1 166 ? 3.319 -1.616 -5.445 1.00 93.50 166 ALA A O 1
ATOM 1317 N N . ILE A 1 167 ? 4.345 -3.434 -6.230 1.00 95.00 167 ILE A N 1
ATOM 1318 C CA . ILE A 1 167 ? 3.942 -3.189 -7.625 1.00 95.00 167 ILE A CA 1
ATOM 1319 C C . ILE A 1 167 ? 2.414 -3.161 -7.738 1.00 95.00 167 ILE A C 1
ATOM 1321 O O . ILE A 1 167 ? 1.863 -2.270 -8.381 1.00 95.00 167 ILE A O 1
ATOM 1325 N N . ASN A 1 168 ? 1.721 -4.083 -7.063 1.00 94.69 168 ASN A N 1
ATOM 1326 C CA . ASN A 1 168 ? 0.258 -4.114 -7.062 1.00 94.69 168 ASN A CA 1
ATOM 1327 C C . ASN A 1 168 ? -0.343 -2.868 -6.399 1.00 94.69 168 ASN A C 1
ATOM 1329 O O . ASN A 1 168 ? -1.394 -2.397 -6.829 1.00 94.69 168 ASN A O 1
ATOM 1333 N N . ASP A 1 169 ? 0.328 -2.312 -5.387 1.00 96.12 169 ASP A N 1
ATOM 1334 C CA . ASP A 1 169 ? -0.083 -1.069 -4.730 1.00 96.12 169 ASP A CA 1
ATOM 1335 C C . ASP A 1 169 ? 0.046 0.132 -5.673 1.00 96.12 169 ASP A C 1
ATOM 1337 O O . ASP A 1 169 ? -0.888 0.924 -5.789 1.00 96.12 169 ASP A O 1
ATOM 1341 N N . VAL A 1 170 ? 1.158 0.231 -6.409 1.00 95.88 170 VAL A N 1
ATOM 1342 C CA . VAL A 1 170 ? 1.382 1.298 -7.398 1.00 95.88 170 VAL A CA 1
ATOM 1343 C C . VAL A 1 170 ? 0.374 1.210 -8.542 1.00 95.88 170 VAL A C 1
ATOM 1345 O O . VAL A 1 170 ? -0.220 2.219 -8.924 1.00 95.88 170 VAL A O 1
ATOM 1348 N N . LEU A 1 171 ? 0.164 0.007 -9.087 1.00 94.81 171 LEU A N 1
ATOM 1349 C CA . LEU A 1 171 ? -0.795 -0.228 -10.167 1.00 94.81 171 LEU A CA 1
ATOM 1350 C C . LEU A 1 171 ? -2.215 0.142 -9.731 1.00 94.81 171 LEU A C 1
ATOM 1352 O O . LEU A 1 171 ? -2.927 0.824 -10.469 1.00 94.81 171 LEU A O 1
ATOM 1356 N N . TRP A 1 172 ? -2.604 -0.262 -8.519 1.00 96.19 172 TRP A N 1
ATOM 1357 C CA . TRP A 1 172 ? -3.882 0.111 -7.925 1.00 96.19 172 TRP A CA 1
ATOM 1358 C C . TRP A 1 172 ? -4.000 1.627 -7.725 1.00 96.19 172 TRP A C 1
ATOM 1360 O O . TRP A 1 172 ? -4.995 2.211 -8.143 1.00 96.19 172 TRP A O 1
ATOM 1370 N N . ALA A 1 173 ? -2.976 2.293 -7.183 1.00 96.81 173 ALA A N 1
ATOM 1371 C CA . ALA A 1 173 ? -2.992 3.742 -6.984 1.00 96.81 173 ALA A CA 1
ATOM 1372 C C . ALA A 1 173 ? -3.145 4.508 -8.309 1.00 96.81 173 ALA A C 1
ATOM 1374 O O . ALA A 1 173 ? -3.886 5.490 -8.378 1.00 96.81 173 ALA A O 1
ATOM 1375 N N . CYS A 1 174 ? -2.496 4.042 -9.381 1.00 94.69 174 CYS A N 1
ATOM 1376 C CA . CYS A 1 174 ? -2.658 4.610 -10.721 1.00 94.69 174 CYS A CA 1
ATOM 1377 C C . CYS A 1 174 ? -4.081 4.399 -11.260 1.00 94.69 174 CYS A C 1
ATOM 1379 O O . CYS A 1 174 ? -4.663 5.331 -11.814 1.00 94.69 174 CYS A O 1
ATOM 1381 N N . ALA A 1 175 ? -4.662 3.211 -11.062 1.00 94.25 175 ALA A N 1
ATOM 1382 C CA . ALA A 1 175 ? -6.037 2.915 -11.460 1.00 94.25 175 ALA A CA 1
ATOM 1383 C C . ALA A 1 175 ? -7.060 3.774 -10.694 1.00 94.25 175 ALA A C 1
ATOM 1385 O O . ALA A 1 175 ? -7.937 4.375 -11.315 1.00 94.25 175 ALA A O 1
ATOM 1386 N N . LEU A 1 176 ? -6.899 3.910 -9.373 1.00 95.50 176 LEU A N 1
ATOM 1387 C CA . LEU A 1 176 ? -7.709 4.798 -8.539 1.00 95.50 176 LEU A CA 1
ATOM 1388 C C . LEU A 1 176 ? -7.614 6.245 -9.037 1.00 95.50 176 LEU A C 1
ATOM 1390 O O . LEU A 1 176 ? -8.635 6.887 -9.269 1.00 95.50 176 LEU A O 1
ATOM 1394 N N . SER A 1 177 ? -6.400 6.741 -9.284 1.00 94.50 177 SER A N 1
ATOM 1395 C CA . SER A 1 177 ? -6.176 8.102 -9.797 1.00 94.50 177 SER A CA 1
ATOM 1396 C C . SER A 1 177 ? -6.860 8.320 -11.145 1.00 94.50 177 SER A C 1
ATOM 1398 O O . SER A 1 177 ? -7.520 9.333 -11.352 1.00 94.50 177 SER A O 1
ATOM 1400 N N . HIS A 1 178 ? -6.757 7.340 -12.045 1.00 89.81 178 HIS A N 1
ATOM 1401 C CA . HIS A 1 178 ? -7.431 7.375 -13.337 1.00 89.81 178 HIS A CA 1
ATOM 1402 C C . HIS A 1 178 ? -8.964 7.393 -13.187 1.00 89.81 178 HIS A C 1
ATOM 1404 O O . HIS A 1 178 ? -9.638 8.095 -13.939 1.00 89.81 178 HIS A O 1
ATOM 1410 N N . SER A 1 179 ? -9.522 6.660 -12.215 1.00 92.25 179 SER A N 1
ATOM 1411 C CA . SER A 1 179 ? -10.969 6.647 -11.941 1.00 92.25 179 SER A CA 1
ATOM 1412 C C . SER A 1 179 ? -11.500 7.973 -11.381 1.00 92.25 179 SER A C 1
ATOM 1414 O O . SER A 1 179 ? -12.647 8.328 -11.645 1.00 92.25 179 SER A O 1
ATOM 1416 N N . LEU A 1 180 ? -10.667 8.714 -10.643 1.00 92.69 180 LEU A N 1
ATOM 1417 C CA . LEU A 1 180 ? -11.021 10.008 -10.057 1.00 92.69 180 LEU A CA 1
ATOM 1418 C C . LEU A 1 180 ? -10.985 11.141 -11.083 1.00 92.69 180 LEU A C 1
ATOM 1420 O O . LEU A 1 180 ? -11.840 12.025 -11.049 1.00 92.69 180 LEU A O 1
ATOM 1424 N N . GLY A 1 181 ? -10.033 11.100 -12.016 1.00 89.00 181 GLY A N 1
ATOM 1425 C CA . GLY A 1 181 ? -9.950 12.090 -13.076 1.00 89.00 181 GLY A CA 1
ATOM 1426 C C . GLY A 1 181 ? -8.548 12.304 -13.632 1.00 89.00 181 GLY A C 1
ATOM 1427 O O . GLY A 1 181 ? -7.543 11.739 -13.201 1.00 89.00 181 GLY A O 1
ATOM 1428 N N . LYS A 1 182 ? -8.474 13.165 -14.652 1.00 86.00 182 LYS A N 1
ATOM 1429 C CA . LYS A 1 182 ? -7.208 13.494 -15.324 1.00 86.00 182 LYS A CA 1
ATOM 1430 C C . LYS A 1 182 ? -6.260 14.301 -14.436 1.00 86.00 182 LYS A C 1
ATOM 1432 O O . LYS A 1 182 ? -5.052 14.201 -14.624 1.00 86.00 182 LYS A O 1
ATOM 1437 N N . ASN A 1 183 ? -6.791 15.095 -13.508 1.00 89.81 183 ASN A N 1
ATOM 1438 C CA . ASN A 1 183 ? -5.989 15.957 -12.639 1.00 89.81 183 ASN A CA 1
ATOM 1439 C C . ASN A 1 183 ? -5.243 15.122 -11.593 1.00 89.81 183 ASN A C 1
ATOM 1441 O O . ASN A 1 183 ? -4.051 15.307 -11.369 1.00 89.81 183 ASN A O 1
ATOM 1445 N N . GLU A 1 184 ? -5.940 14.152 -11.014 1.00 93.19 184 GLU A N 1
ATOM 1446 C CA . GLU A 1 184 ? -5.449 13.206 -10.021 1.00 93.19 184 GLU A CA 1
ATOM 1447 C C . GLU A 1 184 ? -4.395 12.293 -10.648 1.00 93.19 184 GLU A C 1
ATOM 1449 O O . GLU A 1 184 ? -3.293 12.138 -10.120 1.00 93.19 184 GLU A O 1
ATOM 1454 N N . LEU A 1 185 ? -4.672 11.776 -11.849 1.00 90.94 185 LEU A N 1
ATOM 1455 C CA . LEU A 1 185 ? -3.680 11.034 -12.622 1.00 90.94 185 LEU A CA 1
ATOM 1456 C C . LEU A 1 185 ? -2.430 11.877 -12.922 1.00 90.94 185 LEU A C 1
ATOM 1458 O O . LEU A 1 185 ? -1.306 11.392 -12.776 1.00 90.94 185 LEU A O 1
ATOM 1462 N N . ALA A 1 186 ? -2.605 13.143 -13.314 1.00 90.75 186 ALA A N 1
ATOM 1463 C CA . ALA A 1 186 ? -1.487 14.044 -13.578 1.00 90.75 186 ALA A CA 1
ATOM 1464 C C . ALA A 1 186 ? -0.633 14.325 -12.342 1.00 90.75 186 ALA A C 1
ATOM 1466 O O . ALA A 1 186 ? 0.587 14.408 -12.466 1.00 90.75 186 ALA A O 1
ATOM 1467 N N . ALA A 1 187 ? -1.243 14.410 -11.162 1.00 92.88 187 ALA A N 1
ATOM 1468 C CA . ALA A 1 187 ? -0.531 14.604 -9.906 1.00 92.88 187 ALA A CA 1
ATOM 1469 C C . ALA A 1 187 ? 0.228 13.345 -9.439 1.00 92.88 187 ALA A C 1
ATOM 1471 O O . ALA A 1 187 ? 1.293 13.466 -8.830 1.00 92.88 187 ALA A O 1
ATOM 1472 N N . VAL A 1 188 ? -0.265 12.139 -9.748 1.00 94.69 188 VAL A N 1
ATOM 1473 C CA . VAL A 1 188 ? 0.394 10.878 -9.354 1.00 94.69 188 VAL A CA 1
ATOM 1474 C C . VAL A 1 188 ? 1.568 10.498 -10.248 1.00 94.69 188 VAL A C 1
ATOM 1476 O O . VAL A 1 188 ? 2.532 9.902 -9.765 1.00 94.69 188 VAL A O 1
ATOM 1479 N N . ILE A 1 189 ? 1.552 10.866 -11.528 1.00 93.69 189 ILE A N 1
ATOM 1480 C CA . ILE A 1 189 ? 2.622 10.494 -12.467 1.00 93.69 189 ILE A CA 1
ATOM 1481 C C . ILE A 1 189 ? 4.028 10.923 -12.001 1.00 93.69 189 ILE A C 1
ATOM 1483 O O . ILE A 1 189 ? 4.920 10.069 -11.992 1.00 93.69 189 ILE A O 1
ATOM 1487 N N . PRO A 1 190 ? 4.266 12.167 -11.539 1.00 94.31 190 PRO A N 1
ATOM 1488 C CA . PRO A 1 190 ? 5.564 12.556 -10.988 1.00 94.31 190 PRO A CA 1
ATOM 1489 C C . PRO A 1 190 ? 6.008 11.691 -9.798 1.00 94.31 190 PRO A C 1
ATOM 1491 O O . PRO A 1 190 ? 7.195 11.386 -9.662 1.00 94.31 190 PRO A O 1
ATOM 1494 N N . LEU A 1 191 ? 5.065 11.256 -8.953 1.00 95.00 191 LEU A N 1
ATOM 1495 C CA . LEU A 1 191 ? 5.346 10.381 -7.813 1.00 95.00 191 LEU A CA 1
ATOM 1496 C C . LEU A 1 191 ? 5.746 8.977 -8.272 1.00 95.00 191 LEU A C 1
ATOM 1498 O O . LEU A 1 191 ? 6.706 8.418 -7.744 1.00 95.00 191 LEU A O 1
ATOM 1502 N N . VAL A 1 192 ? 5.070 8.426 -9.283 1.00 95.62 192 VAL A N 1
ATOM 1503 C CA . VAL A 1 192 ? 5.428 7.138 -9.901 1.00 95.62 192 VAL A CA 1
ATOM 1504 C C . VAL A 1 192 ? 6.834 7.196 -10.491 1.00 95.62 192 VAL A C 1
ATOM 1506 O O . VAL A 1 192 ? 7.665 6.345 -10.191 1.00 95.62 192 VAL A O 1
ATOM 1509 N N . VAL A 1 193 ? 7.142 8.234 -11.273 1.00 94.50 193 VAL A N 1
ATOM 1510 C CA . VAL A 1 193 ? 8.470 8.419 -11.883 1.00 94.50 193 VAL A CA 1
ATOM 1511 C C . VAL A 1 193 ? 9.568 8.549 -10.819 1.00 94.50 193 VAL A C 1
ATOM 1513 O O . VAL A 1 193 ? 10.694 8.064 -10.992 1.00 94.50 193 VAL A O 1
ATOM 1516 N N . LYS A 1 194 ? 9.259 9.188 -9.685 1.00 94.50 194 LYS A N 1
ATOM 1517 C CA . LYS A 1 194 ? 10.188 9.304 -8.559 1.00 94.50 194 LYS A CA 1
ATOM 1518 C C . LYS A 1 194 ? 10.399 7.965 -7.848 1.00 94.50 194 LYS A C 1
ATOM 1520 O O . LYS A 1 194 ? 11.553 7.613 -7.608 1.00 94.50 194 LYS A O 1
ATOM 1525 N N . SER A 1 195 ? 9.320 7.253 -7.537 1.00 93.88 195 SER A N 1
ATOM 1526 C CA . SER A 1 195 ? 9.316 6.046 -6.698 1.00 93.88 195 SER A CA 1
ATOM 1527 C C . SER A 1 195 ? 9.679 4.766 -7.445 1.00 93.88 195 SER A C 1
ATOM 1529 O O . SER A 1 195 ? 10.206 3.854 -6.824 1.00 93.88 195 SER A O 1
ATOM 1531 N N . VAL A 1 196 ? 9.447 4.668 -8.756 1.00 96.06 196 VAL A N 1
ATOM 1532 C CA . VAL A 1 196 ? 9.667 3.434 -9.523 1.00 96.06 196 VAL A CA 1
ATOM 1533 C C . VAL A 1 196 ? 10.786 3.611 -10.536 1.00 96.06 196 VAL A C 1
ATOM 1535 O O . VAL A 1 196 ? 10.742 4.490 -11.392 1.00 96.06 196 VAL A O 1
ATOM 1538 N N . LYS A 1 197 ? 11.801 2.747 -10.450 1.00 94.19 197 LYS A N 1
ATOM 1539 C CA . LYS A 1 197 ? 12.954 2.702 -11.366 1.00 94.19 197 LYS A CA 1
ATOM 1540 C C . LYS A 1 197 ? 12.986 1.448 -12.236 1.00 94.19 197 LYS A C 1
ATOM 1542 O O . LYS A 1 197 ? 13.809 1.356 -13.142 1.00 94.19 197 LYS A O 1
ATOM 1547 N N . CYS A 1 198 ? 12.108 0.482 -11.973 1.00 94.56 198 CYS A N 1
ATOM 1548 C CA . CYS A 1 198 ? 11.992 -0.730 -12.773 1.00 94.56 198 CYS A CA 1
ATOM 1549 C C . CYS A 1 198 ? 11.292 -0.436 -14.110 1.00 94.56 198 CYS A C 1
ATOM 1551 O O . CYS A 1 198 ? 10.124 -0.047 -14.141 1.00 94.56 198 CYS A O 1
ATOM 1553 N N . ALA A 1 199 ? 12.011 -0.629 -15.219 1.00 94.00 199 ALA A N 1
ATOM 1554 C CA . ALA A 1 199 ? 11.548 -0.259 -16.558 1.00 94.00 199 ALA A CA 1
ATOM 1555 C C . ALA A 1 199 ? 10.282 -1.013 -16.999 1.00 94.00 199 ALA A C 1
ATOM 1557 O O . ALA A 1 199 ? 9.373 -0.420 -17.573 1.00 94.00 199 ALA A O 1
ATOM 1558 N N . THR A 1 200 ? 10.198 -2.312 -16.700 1.00 93.00 200 THR A N 1
ATOM 1559 C CA . THR A 1 200 ? 9.037 -3.147 -17.044 1.00 93.00 200 THR A CA 1
ATOM 1560 C C . THR A 1 200 ? 7.791 -2.740 -16.263 1.00 93.00 200 THR A C 1
ATOM 1562 O O . THR A 1 200 ? 6.710 -2.683 -16.843 1.00 93.00 200 THR A O 1
ATOM 1565 N N . VAL A 1 201 ? 7.945 -2.387 -14.983 1.00 94.44 201 VAL A N 1
ATOM 1566 C CA . VAL A 1 201 ? 6.848 -1.884 -14.143 1.00 94.44 201 VAL A CA 1
ATOM 1567 C C . VAL A 1 201 ? 6.362 -0.526 -14.650 1.00 94.44 201 VAL A C 1
ATOM 1569 O O . VAL A 1 201 ? 5.161 -0.336 -14.818 1.00 94.44 201 VAL A O 1
ATOM 1572 N N . LEU A 1 202 ? 7.276 0.399 -14.962 1.00 95.00 202 LEU A N 1
ATOM 1573 C CA . LEU A 1 202 ? 6.920 1.690 -15.561 1.00 95.00 202 LEU A CA 1
ATOM 1574 C C . LEU A 1 202 ? 6.195 1.521 -16.907 1.00 95.00 202 LEU A C 1
ATOM 1576 O O . LEU A 1 202 ? 5.210 2.212 -17.150 1.00 95.00 202 LEU A O 1
ATOM 1580 N N . SER A 1 203 ? 6.629 0.575 -17.746 1.00 93.44 203 SER A N 1
ATOM 1581 C CA . SER A 1 203 ? 5.978 0.262 -19.027 1.00 93.44 203 SER A CA 1
ATOM 1582 C C . SER A 1 203 ? 4.566 -0.305 -18.842 1.00 93.44 203 SER A C 1
ATOM 1584 O O . SER A 1 203 ? 3.648 0.101 -19.556 1.00 93.44 203 SER A O 1
ATOM 1586 N N . ASP A 1 204 ? 4.350 -1.186 -17.856 1.00 92.94 204 ASP A N 1
ATOM 1587 C CA . ASP A 1 204 ? 3.007 -1.691 -17.527 1.00 92.94 204 ASP A CA 1
ATOM 1588 C C . ASP A 1 204 ? 2.092 -0.562 -17.024 1.00 92.94 204 ASP A C 1
ATOM 1590 O O . ASP A 1 204 ? 0.972 -0.403 -17.515 1.00 92.94 204 ASP A O 1
ATOM 1594 N N . ILE A 1 205 ? 2.588 0.291 -16.119 1.00 93.25 205 ILE A N 1
ATOM 1595 C CA . ILE A 1 205 ? 1.846 1.467 -15.638 1.00 93.25 205 ILE A CA 1
ATOM 1596 C C . ILE A 1 205 ? 1.495 2.392 -16.808 1.00 93.25 205 ILE A C 1
ATOM 1598 O O . ILE A 1 205 ? 0.340 2.787 -16.953 1.00 93.25 205 ILE A O 1
ATOM 1602 N N . LEU A 1 206 ? 2.463 2.704 -17.673 1.00 92.62 206 LEU A N 1
ATOM 1603 C CA . LEU A 1 206 ? 2.264 3.549 -18.847 1.00 92.62 206 LEU A CA 1
ATOM 1604 C C . LEU A 1 206 ? 1.149 3.001 -19.740 1.00 92.62 206 LEU A C 1
ATOM 1606 O O . LEU A 1 206 ? 0.209 3.727 -20.061 1.00 92.62 206 LEU A O 1
ATOM 1610 N N . ARG A 1 207 ? 1.211 1.713 -20.095 1.00 90.50 207 ARG A N 1
ATOM 1611 C CA . ARG A 1 207 ? 0.194 1.057 -20.929 1.00 90.50 207 ARG A CA 1
ATOM 1612 C C . ARG A 1 207 ? -1.189 1.146 -20.293 1.00 90.50 207 ARG A C 1
ATOM 1614 O O . ARG A 1 207 ? -2.137 1.549 -20.966 1.00 90.50 207 ARG A O 1
ATOM 1621 N N . ARG A 1 208 ? -1.309 0.867 -18.994 1.00 88.75 208 ARG A N 1
ATOM 1622 C CA . ARG A 1 208 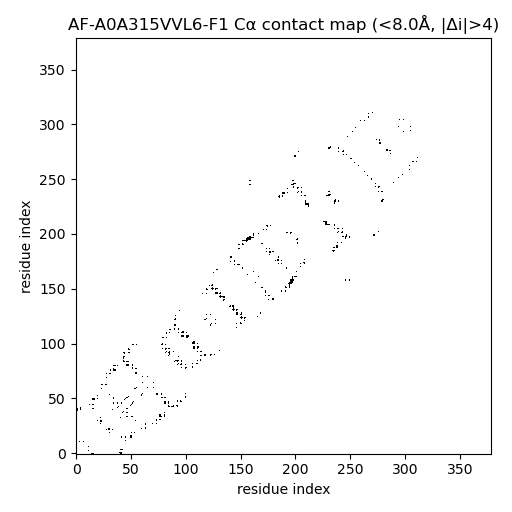? -2.587 0.966 -18.271 1.00 88.75 208 ARG A CA 1
ATOM 1623 C C . ARG A 1 208 ? -3.123 2.392 -18.200 1.00 88.75 208 ARG A C 1
ATOM 1625 O O . ARG A 1 208 ? -4.321 2.575 -18.355 1.00 88.75 208 ARG A O 1
ATOM 1632 N N . CYS A 1 209 ? -2.259 3.392 -18.045 1.00 86.44 209 CYS A N 1
ATOM 1633 C CA . CYS A 1 209 ? -2.659 4.800 -18.062 1.00 86.44 209 CYS A CA 1
ATOM 1634 C C . CYS A 1 209 ? -3.072 5.290 -19.461 1.00 86.44 209 CYS A C 1
ATOM 1636 O O . CYS A 1 209 ? -3.855 6.231 -19.569 1.00 86.44 209 CYS A O 1
ATOM 1638 N N . THR A 1 210 ? -2.559 4.679 -20.538 1.00 82.25 210 THR A N 1
ATOM 1639 C CA . THR A 1 210 ? -3.003 5.000 -21.907 1.00 82.25 210 THR A CA 1
ATOM 1640 C C . THR A 1 210 ? -4.350 4.375 -22.260 1.00 82.25 210 THR A C 1
ATOM 1642 O O . THR A 1 210 ? -5.127 4.980 -22.998 1.00 82.25 210 THR A O 1
ATOM 1645 N N . LEU A 1 211 ? -4.646 3.184 -21.733 1.00 73.44 211 LEU A N 1
ATOM 1646 C CA . LEU A 1 211 ? -5.910 2.496 -21.961 1.00 73.44 211 LEU A CA 1
ATOM 1647 C C . LEU A 1 211 ? -7.004 3.158 -21.120 1.00 73.44 211 LEU A C 1
ATOM 1649 O O . LEU A 1 211 ? -7.056 2.995 -19.906 1.00 73.44 211 LEU A O 1
ATOM 1653 N N . THR A 1 212 ? -7.918 3.880 -21.770 1.00 55.88 212 THR A N 1
ATOM 1654 C CA . THR A 1 212 ? -9.140 4.354 -21.111 1.00 55.88 212 THR A CA 1
ATOM 1655 C C . THR A 1 212 ? -9.877 3.137 -20.558 1.00 55.88 212 THR A C 1
ATOM 1657 O O . THR A 1 212 ? -10.308 2.297 -21.349 1.00 55.88 212 THR A O 1
ATOM 1660 N N . THR A 1 213 ? -9.995 3.010 -19.235 1.00 46.22 213 THR A N 1
ATOM 1661 C CA . THR A 1 213 ? -10.667 1.880 -18.579 1.00 46.22 213 THR A CA 1
ATOM 1662 C C . THR A 1 213 ? -12.039 1.618 -19.221 1.00 46.22 213 THR A C 1
ATOM 1664 O O . THR A 1 213 ? -12.935 2.457 -19.096 1.00 46.22 213 THR A O 1
ATOM 1667 N N . PRO A 1 214 ? -12.250 0.477 -19.903 1.00 40.31 214 PRO A N 1
ATOM 1668 C CA . PRO A 1 214 ? -13.572 0.059 -20.327 1.00 40.31 214 PRO A CA 1
ATOM 1669 C C . PRO A 1 214 ? -14.235 -0.618 -19.126 1.00 40.31 214 PRO A C 1
ATOM 1671 O O . PRO A 1 214 ? -13.975 -1.784 -18.849 1.00 40.31 214 PRO A O 1
ATOM 1674 N N . GLY A 1 215 ? -15.071 0.122 -18.395 1.00 44.34 215 GLY A N 1
ATOM 1675 C CA . GLY A 1 215 ? -15.979 -0.465 -17.407 1.00 44.34 215 GLY A CA 1
ATOM 1676 C C . GLY A 1 215 ? -15.831 0.057 -15.982 1.00 44.34 215 GLY A C 1
ATOM 1677 O O . GLY A 1 215 ? -15.340 -0.647 -15.113 1.00 44.34 215 GLY A O 1
ATOM 1678 N N . MET A 1 216 ? -16.384 1.240 -15.721 1.00 43.25 216 MET A N 1
ATOM 1679 C CA . MET A 1 216 ? -17.205 1.450 -14.528 1.00 43.25 216 MET A CA 1
ATOM 1680 C C . MET A 1 216 ? -18.416 2.285 -14.937 1.00 43.25 216 MET A C 1
ATOM 1682 O O . MET A 1 216 ? -18.307 3.396 -15.451 1.00 43.25 216 MET A O 1
ATOM 1686 N N . VAL A 1 217 ? -19.579 1.670 -14.769 1.00 40.00 217 VAL A N 1
ATOM 1687 C CA . VAL A 1 217 ? -20.913 2.241 -14.928 1.00 40.00 217 VAL A CA 1
ATOM 1688 C C . VAL A 1 217 ? -21.082 3.421 -13.971 1.00 40.00 217 VAL A C 1
ATOM 1690 O O . VAL A 1 217 ? -21.378 3.239 -12.796 1.00 40.00 217 VAL A O 1
ATOM 1693 N N . ALA A 1 218 ? -20.938 4.637 -14.491 1.00 34.59 218 ALA A N 1
ATOM 1694 C CA . ALA A 1 218 ? -21.631 5.803 -13.964 1.00 34.59 218 ALA A CA 1
ATOM 1695 C C . ALA A 1 218 ? -22.897 5.995 -14.809 1.00 34.59 218 ALA A C 1
ATOM 1697 O O . ALA A 1 218 ? -22.862 6.513 -15.929 1.00 34.59 218 ALA A O 1
ATOM 1698 N N . LEU A 1 219 ? -24.024 5.508 -14.286 1.00 38.59 219 LEU A N 1
ATOM 1699 C CA . LEU A 1 219 ? -25.345 5.972 -14.699 1.00 38.59 219 LEU A CA 1
ATOM 1700 C C . LEU A 1 219 ? -25.360 7.501 -14.545 1.00 38.59 219 LEU A C 1
ATOM 1702 O O . LEU A 1 219 ? -25.023 8.013 -13.486 1.00 38.59 219 LEU A O 1
ATOM 1706 N N . HIS A 1 220 ? -25.745 8.198 -15.616 1.00 37.75 220 HIS A N 1
ATOM 1707 C CA . HIS A 1 220 ? -25.769 9.660 -15.776 1.00 37.75 220 HIS A CA 1
ATOM 1708 C C . HIS A 1 220 ? -24.428 10.356 -16.067 1.00 37.75 220 HIS A C 1
ATOM 1710 O O . HIS A 1 220 ? -23.892 11.076 -15.239 1.00 37.75 220 HIS A O 1
ATOM 1716 N N . SER A 1 221 ? -23.979 10.300 -17.326 1.00 29.70 221 SER A N 1
ATOM 1717 C CA . SER A 1 221 ? -23.928 11.515 -18.161 1.00 29.70 221 SER A CA 1
ATOM 1718 C C . SER A 1 221 ? -23.674 11.167 -19.631 1.00 29.70 221 SER A C 1
ATOM 1720 O O . SER A 1 221 ? -22.764 10.414 -19.973 1.00 29.70 221 SER A O 1
ATOM 1722 N N . ARG A 1 222 ? -24.517 11.688 -20.527 1.00 40.66 222 ARG A N 1
ATOM 1723 C CA . ARG A 1 222 ? -24.416 11.489 -21.979 1.00 40.66 222 ARG A CA 1
ATOM 1724 C C . ARG A 1 222 ? -23.202 12.235 -22.544 1.00 40.66 222 ARG A C 1
ATOM 1726 O O . ARG A 1 222 ? -23.008 13.407 -22.252 1.00 40.66 222 ARG A O 1
ATOM 1733 N N . ARG A 1 223 ? -22.527 11.570 -23.491 1.00 43.22 223 ARG A N 1
ATOM 1734 C CA . ARG A 1 223 ? -21.568 12.100 -24.482 1.00 43.22 223 ARG A CA 1
ATOM 1735 C C . ARG A 1 223 ? -20.255 12.665 -23.921 1.00 43.22 223 ARG A C 1
ATOM 1737 O O . ARG A 1 223 ? -20.056 13.872 -23.890 1.00 43.22 223 ARG A O 1
ATOM 1744 N N . ASN A 1 224 ? -19.271 11.787 -23.725 1.00 34.38 224 ASN A N 1
ATOM 1745 C CA . ASN A 1 224 ? -17.958 12.063 -24.312 1.00 34.38 224 ASN A CA 1
ATOM 1746 C C . ASN A 1 224 ? -17.239 10.769 -24.719 1.00 34.38 224 ASN A C 1
ATOM 1748 O O . ASN A 1 224 ? -17.005 9.879 -23.911 1.00 34.38 224 ASN A O 1
ATOM 1752 N N . SER A 1 225 ? -16.957 10.672 -26.015 1.00 37.16 225 SER A N 1
ATOM 1753 C CA . SER A 1 225 ? -16.363 9.531 -26.713 1.00 37.16 225 SER A CA 1
ATOM 1754 C C . SER A 1 225 ? -14.964 9.185 -26.189 1.00 37.16 225 SER A C 1
ATOM 1756 O O . SER A 1 225 ? -14.185 10.088 -25.883 1.00 37.16 225 SER A O 1
ATOM 1758 N N . GLY A 1 226 ? -14.636 7.887 -26.160 1.00 42.69 226 GLY A N 1
ATOM 1759 C CA . GLY A 1 226 ? -13.342 7.297 -25.794 1.00 42.69 226 GLY A CA 1
ATOM 1760 C C . GLY A 1 226 ? -12.144 7.840 -26.577 1.00 42.69 226 GLY A C 1
ATOM 1761 O O . GLY A 1 226 ? -11.648 7.214 -27.510 1.00 42.69 226 GLY A O 1
ATOM 1762 N N . LYS A 1 227 ? -11.660 9.021 -26.192 1.00 43.88 227 LYS A N 1
ATOM 1763 C CA . LYS A 1 227 ? -10.416 9.599 -26.697 1.00 43.88 227 LYS A CA 1
ATOM 1764 C C . LYS A 1 227 ? -9.271 9.115 -25.809 1.00 43.88 227 LYS A C 1
ATOM 1766 O O . LYS A 1 227 ? -9.144 9.574 -24.673 1.00 43.88 227 LYS A O 1
ATOM 1771 N N . LEU A 1 228 ? -8.466 8.195 -26.345 1.00 51.84 228 LEU A N 1
ATOM 1772 C CA . LEU A 1 228 ? -7.164 7.793 -25.804 1.00 51.84 228 LEU A CA 1
ATOM 1773 C C . LEU A 1 228 ? -6.407 9.048 -25.340 1.00 51.84 228 LEU A C 1
ATOM 1775 O O . LEU A 1 228 ? -6.381 10.054 -26.062 1.00 51.84 228 LEU A O 1
ATOM 1779 N N . MET A 1 229 ? -5.831 9.033 -24.137 1.00 58.66 229 MET A N 1
ATOM 1780 C CA . MET A 1 229 ? -5.006 10.160 -23.708 1.00 58.66 229 MET A CA 1
ATOM 1781 C C . MET A 1 229 ? -3.818 10.280 -24.670 1.00 58.66 229 MET A C 1
ATOM 1783 O O . MET A 1 229 ? -3.089 9.318 -24.889 1.00 58.66 229 MET A O 1
ATOM 1787 N N . SER A 1 230 ? -3.660 11.452 -25.289 1.00 62.25 230 SER A N 1
ATOM 1788 C CA . SER A 1 230 ? -2.541 11.706 -26.198 1.00 62.25 230 SER A CA 1
ATOM 1789 C C . SER A 1 230 ? -1.246 11.638 -25.397 1.00 62.25 230 SER A C 1
ATOM 1791 O O . SER A 1 230 ? -1.045 12.422 -24.469 1.00 62.25 230 SER A O 1
ATOM 1793 N N . LEU A 1 231 ? -0.394 10.681 -25.758 1.00 64.06 231 LEU A N 1
ATOM 1794 C CA . LEU A 1 231 ? 0.887 10.427 -25.106 1.00 64.06 231 LEU A CA 1
ATOM 1795 C C . LEU A 1 231 ? 1.874 11.595 -25.269 1.00 64.06 231 LEU A C 1
ATOM 1797 O O . LEU A 1 231 ? 2.802 11.745 -24.480 1.00 64.06 231 LEU A O 1
ATOM 1801 N N . ASP A 1 232 ? 1.616 12.464 -26.244 1.00 59.88 232 ASP A N 1
ATOM 1802 C CA . ASP A 1 232 ? 2.379 13.684 -26.506 1.00 59.88 232 ASP A CA 1
ATOM 1803 C C . ASP A 1 232 ? 2.020 14.836 -25.558 1.00 59.88 232 ASP A C 1
ATOM 1805 O O . ASP A 1 232 ? 2.663 15.884 -25.581 1.00 59.88 232 ASP A O 1
ATOM 1809 N N . LYS A 1 233 ? 0.997 14.670 -24.710 1.00 69.44 233 LYS A N 1
ATOM 1810 C CA . LYS A 1 233 ? 0.577 15.690 -23.745 1.00 69.44 233 LYS A CA 1
ATOM 1811 C C . LYS A 1 233 ? 1.013 15.319 -22.330 1.00 69.44 233 LYS A C 1
ATOM 1813 O O . LYS A 1 233 ? 0.936 14.162 -21.909 1.00 69.44 233 LYS A O 1
ATOM 1818 N N . ALA A 1 234 ? 1.434 16.329 -21.567 1.00 69.31 234 ALA A N 1
ATOM 1819 C CA . ALA A 1 234 ? 1.579 16.196 -20.121 1.00 69.31 234 ALA A CA 1
ATOM 1820 C C . ALA A 1 234 ? 0.240 15.712 -19.533 1.00 69.31 234 ALA A C 1
ATOM 1822 O O . ALA A 1 234 ? -0.815 16.183 -19.972 1.00 69.31 234 ALA A O 1
ATOM 1823 N N . PRO A 1 235 ? 0.238 14.764 -18.585 1.00 72.75 235 PRO A N 1
ATOM 1824 C CA . PRO A 1 235 ? 1.367 14.206 -17.821 1.00 72.75 235 PRO A CA 1
ATOM 1825 C C . PRO A 1 235 ? 2.025 12.947 -18.430 1.00 72.75 235 PRO A C 1
ATOM 1827 O O . PRO A 1 235 ? 3.108 12.552 -18.007 1.00 72.75 235 PRO A O 1
ATOM 1830 N N . LEU A 1 236 ? 1.399 12.294 -19.416 1.00 82.88 236 LEU A N 1
ATOM 1831 C CA . LEU A 1 236 ? 1.832 10.972 -19.893 1.00 82.88 236 LEU A CA 1
ATOM 1832 C C . LEU A 1 236 ? 3.160 10.999 -20.645 1.00 82.88 236 LEU A C 1
ATOM 1834 O O . LEU A 1 236 ? 3.901 10.018 -20.591 1.00 82.88 236 LEU A O 1
ATOM 1838 N N . ARG A 1 237 ? 3.496 12.133 -21.268 1.00 86.88 237 ARG A N 1
ATOM 1839 C CA . ARG A 1 237 ? 4.810 12.322 -21.885 1.00 86.88 237 ARG A CA 1
ATOM 1840 C C . ARG A 1 237 ? 5.948 12.129 -20.879 1.00 86.88 237 ARG A C 1
ATOM 1842 O O . ARG A 1 237 ? 6.898 11.412 -21.166 1.00 86.88 237 ARG A O 1
ATOM 1849 N N . GLN A 1 238 ? 5.803 12.673 -19.668 1.00 90.81 238 GLN A N 1
ATOM 1850 C CA . GLN A 1 238 ? 6.795 12.524 -18.600 1.00 90.81 238 GLN A CA 1
ATOM 1851 C C . GLN A 1 238 ? 6.969 11.058 -18.188 1.00 90.81 238 GLN A C 1
ATOM 1853 O O . GLN A 1 238 ? 8.089 10.606 -17.956 1.00 90.81 238 GLN A O 1
ATOM 1858 N N . LEU A 1 239 ? 5.866 10.309 -18.102 1.00 92.50 239 LEU A N 1
ATOM 1859 C CA . LEU A 1 239 ? 5.909 8.886 -17.780 1.00 92.50 239 LEU A CA 1
ATOM 1860 C C . LEU A 1 239 ? 6.581 8.080 -18.899 1.00 92.50 239 LEU A C 1
ATOM 1862 O O . LEU A 1 239 ? 7.391 7.202 -18.606 1.00 92.50 239 LEU A O 1
ATOM 1866 N N . LEU A 1 240 ? 6.289 8.389 -20.166 1.00 93.56 240 LEU A N 1
ATOM 1867 C CA . LEU A 1 240 ? 6.941 7.766 -21.318 1.00 93.56 240 LEU A CA 1
ATOM 1868 C C . LEU A 1 240 ? 8.451 8.018 -21.309 1.00 93.56 240 LEU A C 1
ATOM 1870 O O . LEU A 1 240 ? 9.220 7.059 -21.357 1.00 93.56 240 LEU A O 1
ATOM 1874 N N . ASP A 1 241 ? 8.872 9.278 -21.193 1.00 93.44 241 ASP A N 1
ATOM 1875 C CA . ASP A 1 241 ? 10.288 9.654 -21.194 1.00 93.44 241 ASP A CA 1
ATOM 1876 C C . ASP A 1 241 ? 11.033 8.993 -20.015 1.00 93.44 241 ASP A C 1
ATOM 1878 O O . ASP A 1 241 ? 12.128 8.452 -20.180 1.00 93.44 241 ASP A O 1
ATOM 1882 N N . ALA A 1 242 ? 10.408 8.933 -18.832 1.00 94.56 242 ALA A N 1
ATOM 1883 C CA . ALA A 1 242 ? 10.951 8.216 -17.678 1.00 94.56 242 ALA A CA 1
ATOM 1884 C C . ALA A 1 242 ? 11.060 6.701 -17.911 1.00 94.56 242 ALA A C 1
ATOM 1886 O O . ALA A 1 242 ? 12.046 6.084 -17.504 1.00 94.56 242 ALA A O 1
ATOM 1887 N N . THR A 1 243 ? 10.073 6.097 -18.578 1.00 95.88 243 THR A N 1
ATOM 1888 C CA . THR A 1 243 ? 10.085 4.667 -18.914 1.00 95.88 243 THR A CA 1
ATOM 1889 C C . THR A 1 243 ? 11.205 4.356 -19.908 1.00 95.88 243 THR A C 1
ATOM 1891 O O . THR A 1 243 ? 11.972 3.416 -19.695 1.00 95.88 243 THR A O 1
ATOM 1894 N N . ILE A 1 244 ? 11.355 5.177 -20.954 1.00 95.38 244 ILE A N 1
ATOM 1895 C CA . ILE A 1 244 ? 12.454 5.098 -21.927 1.00 95.38 244 ILE A CA 1
ATOM 1896 C C . ILE A 1 244 ? 13.806 5.207 -21.209 1.00 95.38 244 ILE A C 1
ATOM 1898 O O . ILE A 1 244 ? 14.663 4.333 -21.364 1.00 95.38 244 ILE A O 1
ATOM 1902 N N . GLY A 1 245 ? 13.979 6.217 -20.352 1.00 95.56 245 GLY A N 1
ATOM 1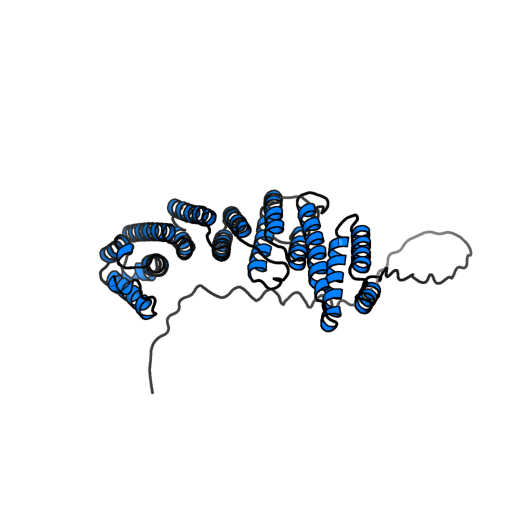903 C CA . GLY A 1 245 ? 15.196 6.396 -19.558 1.00 95.56 245 GLY A CA 1
ATOM 1904 C C . GLY A 1 245 ? 15.497 5.207 -18.639 1.00 95.56 245 GLY A C 1
ATOM 1905 O O . GLY A 1 245 ? 16.646 4.772 -18.539 1.00 95.56 245 GLY A O 1
ATOM 1906 N N . ALA A 1 246 ? 14.477 4.618 -18.008 1.00 96.19 246 ALA A N 1
ATOM 1907 C CA . ALA A 1 246 ? 14.636 3.424 -17.180 1.00 96.19 246 ALA A CA 1
ATOM 1908 C C . ALA A 1 246 ? 15.100 2.207 -17.997 1.00 96.19 246 ALA A C 1
ATOM 1910 O O . ALA A 1 246 ? 15.973 1.464 -17.536 1.00 96.19 246 ALA A O 1
ATOM 1911 N N . TYR A 1 247 ? 14.576 2.015 -19.215 1.00 96.50 247 TYR A N 1
ATOM 1912 C CA . TYR A 1 247 ? 15.053 0.972 -20.130 1.00 96.50 247 TYR A CA 1
ATOM 1913 C C . TYR A 1 247 ? 16.517 1.181 -20.517 1.00 96.50 247 TYR A C 1
ATOM 1915 O O . TYR A 1 247 ? 17.295 0.227 -20.453 1.00 96.50 247 TYR A O 1
ATOM 1923 N N . ILE A 1 248 ? 16.915 2.410 -20.856 1.00 95.56 248 ILE A N 1
ATOM 1924 C CA . ILE A 1 248 ? 18.306 2.755 -21.188 1.00 95.56 248 ILE A CA 1
ATOM 1925 C C . ILE A 1 248 ? 19.232 2.424 -20.008 1.00 95.56 248 ILE A C 1
ATOM 1927 O O . ILE A 1 248 ? 20.161 1.626 -20.148 1.00 95.56 248 ILE A O 1
ATOM 1931 N N . ASN A 1 249 ? 18.932 2.954 -18.820 1.00 94.62 249 ASN A N 1
ATOM 1932 C CA . ASN A 1 249 ? 19.744 2.756 -17.616 1.00 94.62 249 ASN A CA 1
ATOM 1933 C C . ASN A 1 249 ? 19.867 1.274 -17.234 1.00 94.62 249 ASN A C 1
ATOM 1935 O O . ASN A 1 249 ? 20.960 0.775 -16.953 1.00 94.62 249 ASN A O 1
ATOM 1939 N N . THR A 1 250 ? 18.749 0.545 -17.267 1.00 94.62 250 THR A N 1
ATOM 1940 C CA . THR A 1 250 ? 18.727 -0.889 -16.947 1.00 94.62 250 THR A CA 1
ATOM 1941 C C . THR A 1 250 ? 19.513 -1.699 -17.976 1.00 94.62 250 THR A C 1
ATOM 1943 O O . THR A 1 250 ? 20.218 -2.637 -17.605 1.00 94.62 250 THR A O 1
ATOM 1946 N N . THR A 1 251 ? 19.451 -1.322 -19.258 1.00 94.94 251 THR A N 1
ATOM 1947 C CA . THR A 1 251 ? 20.229 -1.967 -20.324 1.00 94.94 251 THR A CA 1
ATOM 1948 C C . THR A 1 251 ? 21.723 -1.835 -20.068 1.00 94.94 251 THR A C 1
ATOM 1950 O O . THR A 1 251 ? 22.426 -2.845 -20.081 1.00 94.94 251 THR A O 1
ATOM 1953 N N . HIS A 1 252 ? 22.206 -0.621 -19.784 1.00 94.19 252 HIS A N 1
ATOM 1954 C CA . HIS A 1 252 ? 23.614 -0.390 -19.462 1.00 94.19 252 HIS A CA 1
ATOM 1955 C C . HIS A 1 252 ? 24.058 -1.200 -18.240 1.00 94.19 252 HIS A C 1
ATOM 1957 O O . HIS A 1 252 ? 25.083 -1.876 -18.302 1.00 94.19 252 HIS A O 1
ATOM 1963 N N . SER A 1 253 ? 23.256 -1.203 -17.169 1.00 92.50 253 SER A N 1
ATOM 1964 C CA . SER A 1 253 ? 23.546 -1.967 -15.948 1.00 92.50 253 SER A CA 1
ATOM 1965 C C . SER A 1 253 ? 23.644 -3.476 -16.214 1.00 92.50 253 SER A C 1
ATOM 1967 O O . SER A 1 253 ? 24.652 -4.104 -15.876 1.00 92.50 253 SER A O 1
ATOM 1969 N N . ARG A 1 254 ? 22.654 -4.060 -16.911 1.00 92.12 254 ARG A N 1
ATOM 1970 C CA . ARG A 1 254 ? 22.670 -5.482 -17.302 1.00 92.12 254 ARG A CA 1
ATOM 1971 C C . ARG A 1 254 ? 23.878 -5.799 -18.186 1.00 92.12 254 ARG A C 1
ATOM 1973 O O . ARG A 1 254 ? 24.533 -6.822 -17.990 1.00 92.12 254 ARG A O 1
ATOM 1980 N N . LEU A 1 255 ? 24.213 -4.916 -19.130 1.00 92.06 255 LEU A N 1
ATOM 1981 C CA . LEU A 1 255 ? 25.333 -5.108 -20.048 1.00 92.06 255 LEU A CA 1
ATOM 1982 C C . LEU A 1 255 ? 26.697 -5.084 -19.371 1.00 92.06 255 LEU A C 1
ATOM 1984 O O . LEU A 1 255 ? 27.603 -5.689 -19.931 1.00 92.06 255 LEU A O 1
ATOM 1988 N N . THR A 1 256 ? 26.889 -4.475 -18.202 1.00 90.25 256 THR A N 1
ATOM 1989 C CA . THR A 1 256 ? 28.204 -4.454 -17.533 1.00 90.25 256 THR A CA 1
ATOM 1990 C C . THR A 1 256 ? 28.680 -5.872 -17.196 1.00 90.25 256 THR A C 1
ATOM 1992 O O . THR A 1 256 ? 29.777 -6.269 -17.597 1.00 90.25 256 THR A O 1
ATOM 1995 N N . HIS A 1 257 ? 27.809 -6.698 -16.607 1.00 87.25 257 HIS A N 1
ATOM 1996 C CA . HIS A 1 257 ? 28.151 -8.043 -16.113 1.00 87.25 257 HIS A CA 1
ATOM 1997 C C . HIS A 1 257 ? 27.412 -9.195 -16.821 1.00 87.25 257 HIS A C 1
ATOM 1999 O O . HIS A 1 257 ? 27.383 -10.319 -16.320 1.00 87.25 257 HIS A O 1
ATOM 2005 N N . ILE A 1 258 ? 26.831 -8.954 -18.003 1.00 92.69 258 ILE A N 1
ATOM 2006 C CA . ILE A 1 258 ? 26.118 -10.000 -18.751 1.00 92.69 258 ILE A CA 1
ATOM 2007 C C . ILE A 1 258 ? 27.031 -11.169 -19.160 1.00 92.69 258 ILE A C 1
ATOM 2009 O O . ILE A 1 258 ? 28.155 -10.971 -19.630 1.00 92.69 258 ILE A O 1
ATOM 2013 N N . SER A 1 259 ? 26.494 -12.386 -19.061 1.00 92.38 259 SER A N 1
ATOM 2014 C CA . SER A 1 259 ? 27.117 -13.641 -19.498 1.00 92.38 259 SER A CA 1
ATOM 2015 C C . SER A 1 259 ? 26.235 -14.368 -20.528 1.00 92.38 259 SER A C 1
ATOM 2017 O O . SER A 1 259 ? 25.041 -14.065 -20.610 1.00 92.38 259 SER A O 1
ATOM 2019 N N . PRO A 1 260 ? 26.777 -15.324 -21.315 1.00 92.75 260 PRO A N 1
ATOM 2020 C CA . PRO A 1 260 ? 26.058 -15.948 -22.433 1.00 92.75 260 PRO A CA 1
ATOM 2021 C C . PRO A 1 260 ? 24.699 -16.565 -22.084 1.00 92.75 260 PRO A C 1
ATOM 2023 O O . PRO A 1 260 ? 23.781 -16.507 -22.896 1.00 92.75 260 PRO A O 1
ATOM 2026 N N . ARG A 1 261 ? 24.542 -17.103 -20.867 1.00 94.69 261 ARG A N 1
ATOM 2027 C CA . ARG A 1 261 ? 23.276 -17.692 -20.398 1.00 94.69 261 ARG A CA 1
ATOM 2028 C C . ARG A 1 261 ? 22.124 -16.685 -20.292 1.00 94.69 261 ARG A C 1
ATOM 2030 O O . ARG A 1 261 ? 20.974 -17.090 -20.331 1.00 94.69 261 ARG A O 1
ATOM 2037 N N . HIS A 1 262 ? 22.427 -15.391 -20.172 1.00 94.06 262 HIS A N 1
ATOM 2038 C CA . HIS A 1 262 ? 21.426 -14.329 -20.035 1.00 94.06 262 HIS A CA 1
ATOM 2039 C C . HIS A 1 262 ? 21.125 -13.618 -21.367 1.00 94.06 262 HIS A C 1
ATOM 2041 O O . HIS A 1 262 ? 20.409 -12.621 -21.383 1.00 94.06 262 HIS A O 1
ATOM 2047 N N . TYR A 1 263 ? 21.698 -14.066 -22.493 1.00 94.25 263 TYR A N 1
ATOM 2048 C CA . TYR A 1 263 ? 21.527 -13.380 -23.779 1.00 94.25 263 TYR A CA 1
ATOM 2049 C C . TYR A 1 263 ? 20.077 -13.400 -24.267 1.00 94.25 263 TYR A C 1
ATOM 2051 O O . TYR A 1 263 ? 19.599 -12.376 -24.744 1.00 94.25 263 TYR A O 1
ATOM 2059 N N . SER A 1 264 ? 19.375 -14.526 -24.117 1.00 93.31 264 SER A N 1
ATOM 2060 C CA . SER A 1 264 ? 17.963 -14.649 -24.501 1.00 93.31 264 SER A CA 1
ATOM 2061 C C . SER A 1 264 ? 17.080 -13.678 -23.716 1.00 93.31 264 SER A C 1
ATOM 2063 O O . SER A 1 264 ? 16.375 -12.871 -24.314 1.00 93.31 264 SER A O 1
ATOM 2065 N N . GLU A 1 265 ? 17.189 -13.693 -22.386 1.00 93.38 265 GLU A N 1
ATOM 2066 C CA . GLU A 1 265 ? 16.446 -12.800 -21.490 1.00 93.38 265 GLU A CA 1
ATOM 2067 C C . GLU A 1 265 ? 16.749 -11.322 -21.787 1.00 93.38 265 GLU A C 1
ATOM 2069 O O . GLU A 1 265 ? 15.860 -10.472 -21.798 1.00 93.38 265 GLU A O 1
ATOM 2074 N N . PHE A 1 266 ? 18.010 -10.996 -22.082 1.00 94.31 266 PHE A N 1
ATOM 2075 C CA . PHE A 1 266 ? 18.408 -9.638 -22.437 1.00 94.31 266 PHE A CA 1
ATOM 2076 C C . PHE A 1 266 ? 17.829 -9.176 -23.783 1.00 94.31 266 PHE A C 1
ATOM 2078 O O . PHE A 1 266 ? 17.402 -8.029 -23.906 1.00 94.31 266 PHE A O 1
ATOM 2085 N N . ILE A 1 267 ? 17.785 -10.051 -24.790 1.00 93.31 267 ILE A N 1
ATOM 2086 C CA . ILE A 1 267 ? 17.167 -9.746 -26.089 1.00 93.31 267 ILE A CA 1
ATOM 2087 C C . ILE A 1 267 ? 15.654 -9.561 -25.934 1.00 93.31 267 ILE A C 1
ATOM 2089 O O . ILE A 1 267 ? 15.087 -8.634 -26.515 1.00 93.31 267 ILE A O 1
ATOM 2093 N N . GLU A 1 268 ? 14.997 -10.386 -25.117 1.00 93.44 268 GLU A N 1
ATOM 2094 C CA . GLU A 1 268 ? 13.578 -10.214 -24.790 1.00 93.44 268 GLU A CA 1
ATOM 2095 C C . GLU A 1 268 ? 13.337 -8.872 -24.081 1.00 93.44 268 GLU A C 1
ATOM 2097 O O . GLU A 1 268 ? 12.423 -8.123 -24.437 1.00 93.44 268 GLU A O 1
ATOM 2102 N N . PHE A 1 269 ? 14.203 -8.514 -23.131 1.00 94.44 269 PHE A N 1
ATOM 2103 C CA . PHE A 1 269 ? 14.164 -7.220 -22.456 1.00 94.44 269 PHE A CA 1
ATOM 2104 C C . PHE A 1 269 ? 14.300 -6.046 -23.442 1.00 94.44 269 PHE A C 1
ATOM 2106 O O . PHE A 1 269 ? 13.503 -5.108 -23.385 1.00 94.44 269 PHE A O 1
ATOM 2113 N N . LEU A 1 270 ? 15.247 -6.106 -24.387 1.00 94.69 270 LEU A N 1
ATOM 2114 C CA . LEU A 1 270 ? 15.392 -5.092 -25.441 1.00 94.69 270 LEU A CA 1
ATOM 2115 C C . LEU A 1 270 ? 14.204 -5.056 -26.407 1.00 94.69 270 LEU A C 1
ATOM 2117 O O . LEU A 1 270 ? 13.855 -3.987 -26.904 1.00 94.69 270 LEU A O 1
ATOM 2121 N N . SER A 1 271 ? 13.560 -6.194 -26.655 1.00 93.12 271 SER A N 1
ATOM 2122 C CA . SER A 1 271 ? 12.349 -6.257 -27.478 1.00 93.12 271 SER A CA 1
ATOM 2123 C C . SER A 1 271 ? 11.197 -5.498 -26.807 1.00 93.12 271 SER A C 1
ATOM 2125 O O . SER A 1 271 ? 10.554 -4.668 -27.447 1.00 93.12 271 SER A O 1
ATOM 2127 N N . LYS A 1 272 ? 11.014 -5.669 -25.489 1.00 92.75 272 LYS A N 1
ATOM 2128 C CA . LYS A 1 272 ? 10.054 -4.881 -24.687 1.00 92.75 272 LYS A CA 1
ATOM 2129 C C . LYS A 1 272 ? 10.418 -3.391 -24.642 1.00 92.75 272 LYS A C 1
ATOM 2131 O O . LYS A 1 272 ? 9.535 -2.533 -24.708 1.00 92.75 272 LYS A O 1
ATOM 2136 N N . ALA A 1 273 ? 11.713 -3.071 -24.570 1.00 94.44 273 ALA A N 1
ATOM 2137 C CA . ALA A 1 273 ? 12.184 -1.692 -24.671 1.00 94.44 273 ALA A CA 1
ATOM 2138 C C . ALA A 1 273 ? 11.775 -1.080 -26.020 1.00 94.44 273 ALA A C 1
ATOM 2140 O O . ALA A 1 273 ? 11.156 -0.021 -26.041 1.00 94.44 273 ALA A O 1
ATOM 2141 N N . ARG A 1 274 ? 12.024 -1.781 -27.136 1.00 94.12 274 ARG A N 1
ATOM 2142 C CA . ARG A 1 274 ? 11.645 -1.340 -28.487 1.00 94.12 274 ARG A CA 1
ATOM 2143 C C . ARG A 1 274 ? 10.162 -0.998 -28.582 1.00 94.12 274 ARG A C 1
ATOM 2145 O O . ARG A 1 274 ? 9.823 0.063 -29.090 1.00 94.12 274 ARG A O 1
ATOM 2152 N N . GLU A 1 275 ? 9.286 -1.868 -28.081 1.00 92.56 275 GLU A N 1
ATOM 2153 C CA . GLU A 1 275 ? 7.840 -1.609 -28.059 1.00 92.56 275 GLU A CA 1
ATOM 2154 C C . GLU A 1 275 ? 7.495 -0.307 -27.331 1.00 92.56 275 GLU A C 1
ATOM 2156 O O . GLU A 1 275 ? 6.651 0.448 -27.802 1.00 92.56 275 GLU A O 1
ATOM 2161 N N . THR A 1 276 ? 8.162 -0.032 -26.208 1.00 93.06 276 THR A N 1
ATOM 2162 C CA . THR A 1 276 ? 7.946 1.195 -25.429 1.00 93.06 276 THR A CA 1
ATOM 2163 C C . THR A 1 276 ? 8.464 2.428 -26.169 1.00 93.06 276 THR A C 1
ATOM 2165 O O . THR A 1 276 ? 7.768 3.437 -26.228 1.00 93.06 276 THR A O 1
ATOM 2168 N N . PHE A 1 277 ? 9.650 2.354 -26.783 1.00 93.00 277 PHE A N 1
ATOM 2169 C CA . PHE A 1 277 ? 10.183 3.449 -27.599 1.00 93.00 277 PHE A CA 1
ATOM 2170 C C . PHE A 1 277 ? 9.224 3.801 -28.734 1.00 93.00 277 PHE A C 1
ATOM 2172 O O . PHE A 1 277 ? 8.932 4.972 -28.932 1.00 93.00 277 PHE A O 1
ATOM 2179 N N . LEU A 1 278 ? 8.674 2.801 -29.430 1.00 91.00 278 LEU A N 1
ATOM 2180 C CA . LEU A 1 278 ? 7.734 3.002 -30.539 1.00 91.00 278 LEU A CA 1
ATOM 2181 C C . LEU A 1 278 ? 6.409 3.666 -30.136 1.00 91.00 278 LEU A C 1
ATOM 2183 O O . LEU A 1 278 ? 5.644 4.049 -31.018 1.00 91.00 278 LEU A O 1
ATOM 2187 N N . MET A 1 279 ? 6.132 3.825 -28.839 1.00 88.00 279 MET A N 1
ATOM 2188 C CA . MET A 1 279 ? 5.006 4.636 -28.377 1.00 88.00 279 MET A CA 1
ATOM 2189 C C . MET A 1 279 ? 5.262 6.144 -28.571 1.00 88.00 279 MET A C 1
ATOM 2191 O O . MET A 1 279 ? 4.302 6.902 -28.678 1.00 88.00 279 MET A O 1
ATOM 2195 N N . ALA A 1 280 ? 6.523 6.592 -28.633 1.00 87.50 280 ALA A N 1
ATOM 2196 C CA . ALA A 1 280 ? 6.894 7.983 -28.906 1.00 87.50 280 ALA A CA 1
ATOM 2197 C C . ALA A 1 280 ? 6.870 8.302 -30.413 1.00 87.50 280 ALA A C 1
ATOM 2199 O O . ALA A 1 280 ? 7.249 7.466 -31.233 1.00 87.50 280 ALA A O 1
ATOM 2200 N N . HIS A 1 281 ? 6.515 9.542 -30.777 1.00 84.31 281 HIS A N 1
ATOM 2201 C CA . HIS A 1 281 ? 6.450 10.006 -32.173 1.00 84.31 281 HIS A CA 1
ATOM 2202 C C . HIS A 1 281 ? 7.759 9.797 -32.965 1.00 84.31 281 HIS A C 1
ATOM 2204 O O . HIS A 1 281 ? 7.738 9.365 -34.114 1.00 84.31 281 HIS A O 1
ATOM 2210 N N . ASP A 1 282 ? 8.905 10.041 -32.334 1.00 87.50 282 ASP A N 1
ATOM 2211 C CA . ASP A 1 282 ? 10.261 9.881 -32.873 1.00 87.50 282 ASP A CA 1
ATOM 2212 C C . ASP A 1 282 ? 10.978 8.628 -32.326 1.00 87.50 282 ASP A C 1
ATOM 2214 O O . ASP A 1 282 ? 12.188 8.442 -32.484 1.00 87.50 282 ASP A O 1
ATOM 2218 N N . GLY A 1 283 ? 10.217 7.724 -31.708 1.00 88.62 283 GLY A N 1
ATOM 2219 C CA . GLY A 1 283 ? 10.720 6.571 -30.972 1.00 88.62 283 GLY A CA 1
ATOM 2220 C C . GLY A 1 283 ? 11.603 5.620 -31.773 1.00 88.62 283 GLY A C 1
ATOM 2221 O O . GLY A 1 283 ? 12.577 5.083 -31.249 1.00 88.62 283 GLY A O 1
ATOM 2222 N N . HIS A 1 284 ? 11.309 5.431 -33.063 1.00 89.69 284 HIS A N 1
ATOM 2223 C CA . HIS A 1 284 ? 12.116 4.579 -33.942 1.00 89.69 284 HIS A CA 1
ATOM 2224 C C . HIS A 1 284 ? 13.535 5.138 -34.147 1.00 89.69 284 HIS A C 1
ATOM 2226 O O . HIS A 1 284 ? 14.510 4.381 -34.183 1.00 89.69 284 HIS A O 1
ATOM 2232 N N . ILE A 1 285 ? 13.661 6.464 -34.266 1.00 92.00 285 ILE A N 1
ATOM 2233 C CA . ILE A 1 285 ? 14.951 7.145 -34.432 1.00 92.00 285 ILE A CA 1
ATOM 2234 C C . ILE A 1 285 ? 15.734 7.054 -33.120 1.00 92.00 285 ILE A C 1
ATOM 2236 O O . ILE A 1 285 ? 16.877 6.595 -33.131 1.00 92.00 285 ILE A O 1
ATOM 2240 N N . GLN A 1 286 ? 15.091 7.381 -31.992 1.00 92.94 286 GLN A N 1
ATOM 2241 C CA . GLN A 1 286 ? 15.701 7.272 -30.663 1.00 92.94 286 GLN A CA 1
ATOM 2242 C C . GLN A 1 286 ? 16.191 5.846 -30.368 1.00 92.94 286 GLN A C 1
ATOM 2244 O O . GLN A 1 286 ? 17.306 5.657 -29.885 1.00 92.94 286 GLN A O 1
ATOM 2249 N N . PHE A 1 287 ? 15.393 4.824 -30.699 1.00 94.19 287 PHE A N 1
ATOM 2250 C CA . PHE A 1 287 ? 15.776 3.429 -30.478 1.00 94.19 287 PHE A CA 1
ATOM 2251 C C . PHE A 1 287 ? 16.967 3.011 -31.348 1.00 94.19 287 PHE A C 1
ATOM 2253 O O . PHE A 1 287 ? 17.867 2.324 -30.874 1.00 94.19 287 PHE A O 1
ATOM 2260 N N . THR A 1 288 ? 17.009 3.452 -32.609 1.00 92.00 288 THR A N 1
ATOM 2261 C CA . THR A 1 288 ? 18.137 3.167 -33.513 1.00 92.00 288 THR A CA 1
ATOM 2262 C C . THR A 1 288 ? 19.433 3.773 -32.972 1.00 92.00 288 THR A C 1
ATOM 2264 O O . THR A 1 288 ? 20.428 3.064 -32.821 1.00 92.00 288 THR A O 1
ATOM 2267 N N . GLN A 1 289 ? 19.393 5.051 -32.582 1.00 93.12 289 GLN A N 1
ATOM 2268 C CA . GLN A 1 289 ? 20.528 5.745 -31.966 1.00 93.12 289 GLN A CA 1
ATOM 2269 C C . GLN A 1 289 ? 20.982 5.067 -30.670 1.00 93.12 289 GLN A C 1
ATOM 2271 O O . GLN A 1 289 ? 22.180 4.899 -30.442 1.00 93.12 289 GLN A O 1
ATOM 2276 N N . PHE A 1 290 ? 20.033 4.630 -29.839 1.00 94.31 290 PHE A N 1
ATOM 2277 C CA . PHE A 1 290 ? 20.324 3.888 -28.619 1.00 94.31 290 PHE A CA 1
ATOM 2278 C C . PHE A 1 290 ? 21.066 2.577 -28.912 1.00 94.31 290 PHE A C 1
ATOM 2280 O O . PHE A 1 290 ? 22.122 2.328 -28.333 1.00 94.31 290 PHE A O 1
ATOM 2287 N N . ILE A 1 291 ? 20.580 1.763 -29.853 1.00 93.12 291 ILE A N 1
ATOM 2288 C CA . ILE A 1 291 ? 21.240 0.507 -30.237 1.00 93.12 291 ILE A CA 1
ATOM 2289 C C . ILE A 1 291 ? 22.644 0.751 -30.809 1.00 93.12 291 ILE A C 1
ATOM 2291 O O . ILE A 1 291 ? 23.572 0.002 -30.492 1.00 93.12 291 ILE A O 1
ATOM 2295 N N . ASP A 1 292 ? 22.835 1.789 -31.622 1.00 90.50 292 ASP A N 1
ATOM 2296 C CA . ASP A 1 292 ? 24.153 2.113 -32.174 1.00 90.50 292 ASP A CA 1
ATOM 2297 C C . ASP A 1 292 ? 25.134 2.591 -31.096 1.00 90.50 292 ASP A C 1
ATOM 2299 O O . ASP A 1 292 ? 26.292 2.159 -31.077 1.00 90.50 292 ASP A O 1
ATOM 2303 N N . ASN A 1 293 ? 24.656 3.363 -30.117 1.00 93.50 293 ASN A N 1
ATOM 2304 C CA . ASN A 1 293 ? 25.433 3.729 -28.937 1.00 93.50 293 ASN A CA 1
ATOM 2305 C C . ASN A 1 293 ? 25.864 2.490 -28.126 1.00 93.50 293 ASN A C 1
ATOM 2307 O O . ASN A 1 293 ? 27.041 2.355 -27.776 1.00 93.50 293 ASN A O 1
ATOM 2311 N N . LEU A 1 294 ? 24.957 1.528 -27.903 1.00 91.94 294 LEU A N 1
ATOM 2312 C CA . LEU A 1 294 ? 25.290 0.274 -27.217 1.00 91.94 294 LEU A CA 1
ATOM 2313 C C . LEU A 1 294 ? 26.392 -0.507 -27.947 1.00 91.94 294 LEU A C 1
ATOM 2315 O O . LEU A 1 294 ? 27.318 -1.006 -27.301 1.00 91.94 294 LEU A O 1
ATOM 2319 N N . LYS A 1 295 ? 26.328 -0.600 -29.283 1.00 88.62 295 LYS A N 1
ATOM 2320 C CA . LYS A 1 295 ? 27.368 -1.264 -30.092 1.00 88.62 295 LYS A CA 1
ATOM 2321 C C . LYS A 1 295 ? 28.726 -0.583 -29.934 1.00 88.62 295 LYS A C 1
ATOM 2323 O O . LYS A 1 295 ? 29.743 -1.273 -29.867 1.00 88.62 295 LYS A O 1
ATOM 2328 N N . GLN A 1 296 ? 28.746 0.748 -29.868 1.00 90.81 296 GLN A N 1
ATOM 2329 C CA . GLN A 1 296 ? 29.971 1.528 -29.721 1.00 90.81 296 GLN A CA 1
ATOM 2330 C C . GLN A 1 296 ? 30.610 1.335 -28.339 1.00 90.81 296 GLN A C 1
ATOM 2332 O O . GLN A 1 296 ? 31.803 1.029 -28.255 1.00 90.81 296 GLN A O 1
ATOM 2337 N N . ILE A 1 297 ? 29.826 1.464 -27.263 1.00 92.50 297 ILE A N 1
ATOM 2338 C CA . ILE A 1 297 ? 30.319 1.353 -25.880 1.00 92.50 297 ILE A CA 1
ATOM 2339 C C . ILE A 1 297 ? 30.744 -0.086 -25.561 1.00 92.50 297 ILE A C 1
ATOM 2341 O O . ILE A 1 297 ? 31.816 -0.312 -25.001 1.00 92.50 297 ILE A O 1
ATOM 2345 N N . TYR A 1 298 ? 29.950 -1.081 -25.967 1.00 90.56 298 TYR A N 1
ATOM 2346 C CA . TYR A 1 298 ? 30.189 -2.490 -25.638 1.00 90.56 298 TYR A CA 1
ATOM 2347 C C . TYR A 1 298 ? 30.728 -3.304 -26.826 1.00 90.56 298 TYR A C 1
ATOM 2349 O O . TYR A 1 298 ? 30.445 -4.499 -26.949 1.00 90.56 298 TYR A O 1
ATOM 2357 N N . LYS A 1 299 ? 31.575 -2.692 -27.669 1.00 86.12 299 LYS A N 1
ATOM 2358 C CA . LYS A 1 299 ? 32.212 -3.317 -28.851 1.00 86.12 299 LYS A CA 1
ATOM 2359 C C . LYS A 1 299 ? 32.949 -4.638 -28.574 1.00 86.12 299 LYS A C 1
ATOM 2361 O O . LYS A 1 299 ? 33.110 -5.464 -29.470 1.00 86.12 299 LYS A O 1
ATOM 2366 N N . GLY A 1 300 ? 33.378 -4.863 -27.328 1.00 86.25 300 GLY A N 1
ATOM 2367 C CA . GLY A 1 300 ? 34.004 -6.115 -26.887 1.00 86.25 300 GLY A CA 1
ATOM 2368 C C . GLY A 1 300 ? 33.047 -7.316 -26.839 1.00 86.25 300 GLY A C 1
ATOM 2369 O O . GLY A 1 300 ? 33.495 -8.458 -26.900 1.00 86.25 300 GLY A O 1
ATOM 2370 N N . LYS A 1 301 ? 31.725 -7.098 -26.792 1.00 87.50 301 LYS A N 1
ATOM 2371 C CA . LYS A 1 301 ? 30.703 -8.156 -26.675 1.00 87.50 301 LYS A CA 1
ATOM 2372 C C . LYS A 1 301 ? 30.154 -8.580 -28.045 1.00 87.50 301 LYS A C 1
ATOM 2374 O O . LYS A 1 301 ? 28.946 -8.573 -28.270 1.00 87.50 301 LYS A O 1
ATOM 2379 N N . LYS A 1 302 ? 31.045 -8.974 -28.967 1.00 87.06 302 LYS A N 1
ATOM 2380 C CA . LYS A 1 302 ? 30.724 -9.240 -30.389 1.00 87.06 302 LYS A CA 1
ATOM 2381 C C . LYS A 1 302 ? 29.571 -10.231 -30.605 1.00 87.06 302 LYS A C 1
ATOM 2383 O O . LYS A 1 302 ? 28.662 -9.930 -31.370 1.00 87.06 302 LYS A O 1
ATOM 2388 N N . LYS A 1 303 ? 29.580 -11.382 -29.914 1.00 88.25 303 LYS A N 1
ATOM 2389 C CA . LYS A 1 303 ? 28.527 -12.411 -30.045 1.00 88.25 303 LYS A CA 1
ATOM 2390 C C . LYS A 1 303 ? 27.154 -11.878 -29.632 1.00 88.25 303 LYS A C 1
ATOM 2392 O O . LYS A 1 303 ? 26.180 -12.087 -30.341 1.00 88.25 303 LYS A O 1
ATOM 2397 N N . LEU A 1 304 ? 27.083 -11.153 -28.516 1.00 88.69 304 LEU A N 1
ATOM 2398 C CA . LEU A 1 304 ? 25.838 -10.533 -28.069 1.00 88.69 304 LEU A CA 1
ATOM 2399 C C . LEU A 1 304 ? 25.352 -9.478 -29.067 1.00 88.69 304 LEU A C 1
ATOM 2401 O O . LEU A 1 304 ? 24.184 -9.484 -29.426 1.00 88.69 304 LEU A O 1
ATOM 2405 N N . MET A 1 305 ? 26.241 -8.609 -29.553 1.00 88.81 305 MET A N 1
ATOM 2406 C CA . MET A 1 305 ? 25.864 -7.557 -30.504 1.00 88.81 305 MET A CA 1
ATOM 2407 C C . MET A 1 305 ? 25.410 -8.104 -31.861 1.00 88.81 305 MET A C 1
ATOM 2409 O O . MET A 1 305 ? 24.523 -7.519 -32.480 1.00 88.81 305 MET A O 1
ATOM 2413 N N . MET A 1 306 ? 25.967 -9.236 -32.301 1.00 87.31 306 MET A N 1
ATOM 2414 C CA . MET A 1 306 ? 25.458 -9.984 -33.454 1.00 87.31 306 MET A CA 1
ATOM 2415 C C . MET A 1 306 ? 24.014 -10.438 -33.208 1.00 87.31 306 MET A C 1
ATOM 2417 O O . MET A 1 306 ? 23.141 -10.102 -33.999 1.00 87.31 306 MET A O 1
ATOM 2421 N N . LEU A 1 307 ? 23.742 -11.102 -32.078 1.00 88.00 307 LEU A N 1
ATOM 2422 C CA . LEU A 1 307 ? 22.396 -11.586 -31.746 1.00 88.00 307 LEU A CA 1
ATOM 2423 C C . LEU A 1 307 ? 21.379 -10.447 -31.580 1.00 88.00 307 LEU A C 1
ATOM 2425 O O . LEU A 1 307 ? 20.243 -10.561 -32.031 1.00 88.00 307 LEU A O 1
ATOM 2429 N N . VAL A 1 308 ? 21.780 -9.333 -30.958 1.00 86.62 308 VAL A N 1
ATOM 2430 C CA . VAL A 1 308 ? 20.949 -8.125 -30.819 1.00 86.62 308 VAL A CA 1
ATOM 2431 C C . VAL A 1 308 ? 20.596 -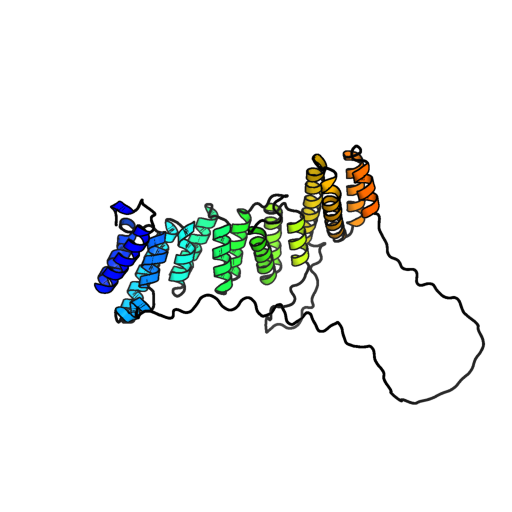7.563 -32.194 1.00 86.62 308 VAL A C 1
ATOM 2433 O O . VAL A 1 308 ? 19.439 -7.221 -32.428 1.00 86.62 308 VAL A O 1
ATOM 2436 N N . ARG A 1 309 ? 21.565 -7.505 -33.119 1.00 83.19 309 ARG A N 1
ATOM 2437 C CA . ARG A 1 309 ? 21.314 -7.106 -34.508 1.00 83.19 309 ARG A CA 1
ATOM 2438 C C . ARG A 1 309 ? 20.312 -8.060 -35.151 1.00 83.19 309 ARG A C 1
ATOM 2440 O O . ARG A 1 309 ? 19.250 -7.608 -35.544 1.00 83.19 309 ARG A O 1
ATOM 2447 N N . GLU A 1 310 ? 20.608 -9.355 -35.183 1.00 83.31 310 GLU A N 1
ATOM 2448 C CA . GLU A 1 310 ? 19.756 -10.372 -35.814 1.00 83.31 310 GLU A CA 1
ATOM 2449 C C . GLU A 1 310 ? 18.327 -10.385 -35.267 1.00 83.31 310 GLU A C 1
ATOM 2451 O O . GLU A 1 310 ? 17.389 -10.582 -36.030 1.00 83.31 310 GLU A O 1
ATOM 2456 N N . SER A 1 311 ? 18.151 -10.137 -33.968 1.00 79.69 311 SER A N 1
ATOM 2457 C CA . SER A 1 311 ? 16.842 -10.190 -33.311 1.00 79.69 311 SER A CA 1
ATOM 2458 C C . SER A 1 311 ? 16.029 -8.902 -33.474 1.00 79.69 311 SER A C 1
ATOM 2460 O O . SER A 1 311 ? 14.805 -8.965 -33.551 1.00 79.69 311 SER A O 1
ATOM 2462 N N . LEU A 1 312 ? 16.679 -7.732 -33.534 1.00 75.56 312 LEU A N 1
ATOM 2463 C CA . LEU A 1 312 ? 16.000 -6.426 -33.546 1.00 75.56 312 LEU A CA 1
ATOM 2464 C C . LEU A 1 312 ? 15.939 -5.755 -34.929 1.00 75.56 312 LEU A C 1
ATOM 2466 O O . LEU A 1 312 ? 15.188 -4.794 -35.086 1.00 75.56 312 LEU A O 1
ATOM 2470 N N . THR A 1 313 ? 16.684 -6.232 -35.937 1.00 61.19 313 THR A N 1
ATOM 2471 C CA . THR A 1 313 ? 16.628 -5.700 -37.318 1.00 61.19 313 THR A CA 1
ATOM 2472 C C . THR A 1 313 ? 15.504 -6.285 -38.181 1.00 61.19 313 THR A C 1
ATOM 2474 O O . THR A 1 313 ? 15.462 -6.041 -39.382 1.00 61.19 313 THR A O 1
ATOM 2477 N N . TRP A 1 314 ? 14.562 -7.020 -37.594 1.00 49.06 314 TRP A N 1
ATOM 2478 C CA . TRP A 1 314 ? 13.291 -7.369 -38.232 1.00 49.06 314 TRP A CA 1
ATOM 2479 C C . TRP A 1 314 ? 12.258 -6.314 -37.777 1.00 49.06 314 TRP A C 1
ATOM 2481 O O . TRP A 1 314 ? 12.018 -6.172 -36.585 1.00 49.06 314 TRP A O 1
ATOM 2491 N N . GLN A 1 315 ? 11.607 -5.510 -38.623 1.00 47.19 315 GLN A N 1
ATOM 2492 C CA . GLN A 1 315 ? 10.966 -5.843 -39.898 1.00 47.19 315 GLN A CA 1
ATOM 2493 C C . GLN A 1 315 ? 10.601 -4.571 -40.722 1.00 47.19 315 GLN A C 1
ATOM 2495 O O . GLN A 1 315 ? 10.796 -3.458 -40.231 1.00 47.19 315 GLN A O 1
ATOM 2500 N N . PRO A 1 316 ? 9.976 -4.720 -41.915 1.00 41.47 316 PRO A N 1
ATOM 2501 C CA . PRO A 1 316 ? 8.515 -4.911 -41.920 1.00 41.47 316 PRO A CA 1
ATOM 2502 C C . PRO A 1 316 ? 8.065 -6.219 -42.605 1.00 41.47 316 PRO A C 1
ATOM 2504 O O . PRO A 1 316 ? 8.488 -6.525 -43.717 1.00 41.47 316 PRO A O 1
ATOM 2507 N N . ARG A 1 317 ? 7.159 -6.985 -41.968 1.00 38.03 317 ARG A N 1
ATOM 2508 C CA . ARG A 1 317 ? 6.272 -7.925 -42.673 1.00 38.03 317 ARG A CA 1
ATOM 2509 C C . ARG A 1 317 ? 5.325 -7.096 -43.545 1.00 38.03 317 ARG A C 1
ATOM 2511 O O . ARG A 1 317 ? 4.165 -6.905 -43.206 1.00 38.03 317 ARG A O 1
ATOM 2518 N N . PHE A 1 318 ? 5.827 -6.603 -44.669 1.00 33.66 318 PHE A N 1
ATOM 2519 C CA . PHE A 1 318 ? 5.004 -6.465 -45.858 1.00 33.66 318 PHE A CA 1
ATOM 2520 C C . PHE A 1 318 ? 5.008 -7.842 -46.511 1.00 33.66 318 PHE A C 1
ATOM 2522 O O . PHE A 1 318 ? 6.029 -8.280 -47.029 1.00 33.66 318 PHE A O 1
ATOM 2529 N N . VAL A 1 319 ? 3.888 -8.556 -46.431 1.00 33.88 319 VAL A N 1
ATOM 2530 C CA . VAL A 1 319 ? 3.615 -9.629 -47.387 1.00 33.88 319 VAL A CA 1
ATOM 2531 C C . VAL A 1 319 ? 3.226 -8.903 -48.673 1.00 33.88 319 VAL A C 1
ATOM 2533 O O . VAL A 1 319 ? 2.185 -8.243 -48.670 1.00 33.88 319 VAL A O 1
ATOM 2536 N N . PRO A 1 320 ? 4.018 -8.942 -49.758 1.00 31.75 320 PRO A N 1
ATOM 2537 C CA . PRO A 1 320 ? 3.524 -8.468 -51.035 1.00 31.75 320 PRO A CA 1
ATOM 2538 C C . PRO A 1 320 ? 2.420 -9.443 -51.433 1.00 31.75 320 PRO A C 1
ATOM 2540 O O . PRO A 1 320 ? 2.670 -10.637 -51.617 1.00 31.75 320 PRO A O 1
ATOM 2543 N N . VAL A 1 321 ? 1.187 -8.950 -51.533 1.00 34.50 321 VAL A N 1
ATOM 2544 C CA . VAL A 1 321 ? 0.157 -9.641 -52.304 1.00 34.50 321 VAL A CA 1
ATOM 2545 C C . VAL A 1 321 ? 0.751 -9.810 -53.700 1.00 34.50 321 VAL A C 1
ATOM 2547 O O . VAL A 1 321 ? 1.043 -8.820 -54.368 1.00 34.50 321 VAL A O 1
ATOM 2550 N N . ARG A 1 322 ? 1.005 -11.055 -54.120 1.00 30.98 322 ARG A N 1
ATOM 2551 C CA . ARG A 1 322 ? 1.297 -11.342 -55.526 1.00 30.98 322 ARG A CA 1
ATOM 2552 C C . ARG A 1 322 ? 0.088 -10.859 -56.318 1.00 30.98 322 ARG A C 1
ATOM 2554 O O . ARG A 1 322 ? -0.967 -11.479 -56.249 1.00 30.98 322 ARG A O 1
ATOM 2561 N N . GLN A 1 323 ? 0.245 -9.758 -57.044 1.00 31.50 323 GLN A N 1
ATOM 2562 C CA . GLN A 1 323 ? -0.608 -9.472 -58.185 1.00 31.50 323 GLN A CA 1
ATOM 2563 C C . GLN A 1 323 ? -0.354 -10.588 -59.196 1.00 31.50 323 GLN A C 1
ATOM 2565 O O . GLN A 1 323 ? 0.679 -10.623 -59.860 1.00 31.50 323 GLN A O 1
ATOM 2570 N N . THR A 1 324 ? -1.265 -11.553 -59.247 1.00 32.25 324 THR A N 1
ATOM 2571 C CA . THR A 1 324 ? -1.438 -12.376 -60.435 1.00 32.25 324 THR A CA 1
ATOM 2572 C C . THR A 1 324 ? -1.907 -11.443 -61.538 1.00 32.25 324 THR A C 1
ATOM 2574 O O . THR A 1 324 ? -2.996 -10.873 -61.461 1.00 32.25 324 THR A O 1
ATOM 2577 N N . ALA A 1 325 ? -1.025 -11.234 -62.511 1.00 36.59 325 ALA A N 1
ATOM 2578 C CA . ALA A 1 325 ? -1.402 -10.785 -63.832 1.00 36.59 325 ALA A CA 1
ATOM 2579 C C . ALA A 1 325 ? -2.500 -11.714 -64.358 1.00 36.59 325 ALA A C 1
ATOM 2581 O O . ALA A 1 325 ? -2.340 -12.926 -64.286 1.00 36.59 325 ALA A O 1
ATOM 2582 N N . ASP A 1 326 ? -3.600 -11.127 -64.811 1.00 30.56 326 ASP A N 1
ATOM 2583 C CA . ASP A 1 326 ? -4.249 -11.492 -66.063 1.00 30.56 326 ASP A CA 1
ATOM 2584 C C . ASP A 1 326 ? -5.261 -10.396 -66.400 1.00 30.56 326 ASP A C 1
ATOM 2586 O O . ASP A 1 326 ? -6.226 -10.140 -65.681 1.00 30.56 326 ASP A O 1
ATOM 2590 N N . SER A 1 327 ? -4.977 -9.704 -67.497 1.00 30.81 327 SER A N 1
ATOM 2591 C CA . SER A 1 327 ? -5.964 -8.980 -68.287 1.00 30.81 327 SER A CA 1
ATOM 2592 C C . SER A 1 327 ? -6.170 -9.819 -69.545 1.00 30.81 327 SER A C 1
ATOM 2594 O O . SER A 1 327 ? -5.193 -10.350 -70.083 1.00 30.81 327 SER A O 1
ATOM 2596 N N . PRO A 1 328 ? -7.402 -9.912 -70.056 1.00 38.59 328 PRO A N 1
ATOM 2597 C CA . PRO A 1 328 ? -7.576 -9.310 -71.367 1.00 38.59 328 PRO A CA 1
ATOM 2598 C C . PRO A 1 328 ? -8.851 -8.472 -71.486 1.00 38.59 328 PRO A C 1
ATOM 2600 O O . PRO A 1 328 ? -9.908 -8.769 -70.934 1.00 38.59 328 PRO A O 1
ATOM 2603 N N . HIS A 1 329 ? -8.702 -7.413 -72.274 1.00 31.02 329 HIS A N 1
ATOM 2604 C CA . HIS A 1 329 ? -9.745 -6.532 -72.774 1.00 31.02 329 HIS A CA 1
ATOM 2605 C C . HIS A 1 329 ? -10.632 -7.210 -73.832 1.00 31.02 329 HIS A C 1
ATOM 2607 O O . HIS A 1 329 ? -10.116 -7.898 -74.711 1.00 31.02 329 HIS A O 1
ATOM 2613 N N . SER A 1 330 ? -11.940 -6.927 -73.805 1.00 30.22 330 SER A N 1
ATOM 2614 C CA . SER A 1 330 ? -12.802 -6.537 -74.953 1.00 30.22 330 SER A CA 1
ATOM 2615 C C . SER A 1 330 ? -14.247 -6.329 -74.448 1.00 30.22 330 SER A C 1
ATOM 2617 O O . SER A 1 330 ? -14.764 -7.149 -73.702 1.00 30.22 330 SER A O 1
ATOM 2619 N N . GLU A 1 331 ? -14.765 -5.095 -74.542 1.00 26.75 331 GLU A N 1
ATOM 2620 C CA . GLU A 1 331 ? -15.867 -4.672 -75.448 1.00 26.75 331 GLU A CA 1
ATOM 2621 C C . GLU A 1 331 ? -17.278 -5.021 -74.918 1.00 26.75 331 GLU A C 1
ATOM 2623 O O . GLU A 1 331 ? -17.651 -6.178 -74.808 1.00 26.75 331 GLU A O 1
ATOM 2628 N N . THR A 1 332 ? -17.959 -4.074 -74.258 1.00 26.70 332 THR A N 1
ATOM 2629 C CA . THR A 1 332 ? -18.966 -3.093 -74.752 1.00 26.70 332 THR A CA 1
ATOM 2630 C C . THR A 1 332 ? -20.429 -3.570 -74.696 1.00 26.70 332 THR A C 1
ATOM 2632 O O . THR A 1 332 ? -20.793 -4.631 -75.179 1.00 26.70 332 THR A O 1
ATOM 2635 N N . SER A 1 333 ? -21.269 -2.647 -74.201 1.00 25.58 333 SER A N 1
ATOM 2636 C CA . SER A 1 333 ? -22.719 -2.462 -74.423 1.00 25.58 333 SER A CA 1
ATOM 2637 C C . SER A 1 333 ? -23.755 -2.991 -73.399 1.00 25.58 333 SER A C 1
ATOM 2639 O O . SER A 1 333 ? -23.975 -4.180 -73.246 1.00 25.58 333 SER A O 1
ATOM 2641 N N . VAL A 1 334 ? -24.422 -2.000 -72.771 1.00 26.84 334 VAL A N 1
ATOM 2642 C CA . VAL A 1 334 ? -25.886 -1.791 -72.620 1.00 26.84 334 VAL A CA 1
ATOM 2643 C C . VAL A 1 334 ? -26.728 -2.766 -71.770 1.00 26.84 334 VAL A C 1
ATOM 2645 O O . VAL A 1 334 ? -26.813 -3.948 -72.062 1.00 26.84 334 VAL A O 1
ATOM 2648 N N . GLY A 1 335 ? -27.524 -2.193 -70.847 1.00 25.27 335 GLY A N 1
ATOM 2649 C CA . GLY A 1 335 ? -28.910 -2.643 -70.617 1.00 25.27 335 GLY A CA 1
ATOM 2650 C C . GLY A 1 335 ? -29.321 -3.010 -69.184 1.00 25.27 335 GLY A C 1
ATOM 2651 O O . GLY A 1 335 ? -28.996 -4.079 -68.700 1.00 25.27 335 GLY A O 1
ATOM 2652 N N . GLU A 1 336 ? -30.071 -2.098 -68.559 1.00 25.23 336 GLU A N 1
ATOM 2653 C CA . GLU A 1 336 ? -31.234 -2.272 -67.663 1.00 25.23 336 GLU A CA 1
ATOM 2654 C C . GLU A 1 336 ? -31.467 -3.508 -66.751 1.00 25.23 336 GLU A C 1
ATOM 2656 O O . GLU A 1 336 ? -31.533 -4.652 -67.177 1.00 25.23 336 GLU A O 1
ATOM 2661 N N . ASN A 1 337 ? -31.914 -3.143 -65.536 1.00 24.69 337 ASN A N 1
ATOM 2662 C CA . ASN A 1 337 ? -32.994 -3.718 -64.712 1.00 24.69 337 ASN A CA 1
ATOM 2663 C C . ASN A 1 337 ? -32.782 -4.944 -63.794 1.00 24.69 337 ASN A C 1
ATOM 2665 O O . ASN A 1 337 ? -32.450 -6.040 -64.214 1.00 24.69 337 ASN A O 1
ATOM 2669 N N . ARG A 1 338 ? -33.147 -4.689 -62.518 1.00 25.80 338 ARG A N 1
ATOM 2670 C CA . ARG A 1 338 ? -33.956 -5.496 -61.574 1.00 25.80 338 ARG A CA 1
ATOM 2671 C C . ARG A 1 338 ? -33.751 -7.020 -61.549 1.00 25.80 338 ARG A C 1
ATOM 2673 O O . ARG A 1 338 ? -34.209 -7.702 -62.446 1.00 25.80 338 ARG A O 1
ATOM 2680 N N . GLU A 1 339 ? -33.300 -7.553 -60.411 1.00 25.25 339 GLU A N 1
ATOM 2681 C CA . GLU A 1 339 ? -34.154 -8.227 -59.408 1.00 25.25 339 GLU A CA 1
ATOM 2682 C C . GLU A 1 339 ? -33.324 -8.848 -58.273 1.00 25.25 339 GLU A C 1
ATOM 2684 O O . GLU A 1 339 ? -32.196 -9.301 -58.442 1.00 25.25 339 GLU A O 1
ATOM 2689 N N . SER A 1 340 ? -33.918 -8.819 -57.085 1.00 24.83 340 SER A N 1
ATOM 2690 C CA . SER A 1 340 ? -33.463 -9.435 -55.845 1.00 24.83 340 SER A CA 1
ATOM 2691 C C . SER A 1 340 ? -33.614 -10.955 -55.910 1.00 24.83 340 SER A C 1
ATOM 2693 O O . SER A 1 340 ? -34.678 -11.402 -56.305 1.00 24.83 340 SER A O 1
ATOM 2695 N N . HIS A 1 341 ? -32.650 -11.734 -55.409 1.00 26.09 341 HIS A N 1
ATOM 2696 C CA . HIS A 1 341 ? -32.926 -13.001 -54.714 1.00 26.09 341 HIS A CA 1
ATOM 2697 C C . HIS A 1 341 ? -31.722 -13.427 -53.854 1.00 26.09 341 HIS A C 1
ATOM 2699 O O . HIS A 1 341 ? -30.584 -13.506 -54.309 1.00 26.09 341 HIS A O 1
ATOM 2705 N N . GLU A 1 342 ? -32.008 -13.663 -52.576 1.00 25.86 342 GLU A N 1
ATOM 2706 C CA . GLU A 1 342 ? -31.128 -14.218 -51.550 1.00 25.86 342 GLU A CA 1
ATOM 2707 C C . GLU A 1 342 ? -30.793 -15.695 -51.832 1.00 25.86 342 GLU A C 1
ATOM 2709 O O . GLU A 1 342 ? -31.684 -16.446 -52.218 1.00 25.86 342 GLU A O 1
ATOM 2714 N N . CYS A 1 343 ? -29.579 -16.160 -51.507 1.00 23.59 343 CYS A N 1
ATOM 2715 C CA . CYS A 1 343 ? -29.417 -17.247 -50.531 1.00 23.59 343 CYS A CA 1
ATOM 2716 C C . CYS A 1 343 ? -27.959 -17.443 -50.088 1.00 23.59 343 CYS A C 1
ATOM 2718 O O . CYS A 1 343 ? -26.998 -17.167 -50.798 1.00 23.59 343 CYS A O 1
ATOM 2720 N N . TRP A 1 344 ? -27.860 -17.915 -48.854 1.00 23.69 344 TRP A N 1
ATOM 2721 C CA . TRP A 1 344 ? -26.712 -18.035 -47.967 1.00 23.69 344 TRP A CA 1
ATOM 2722 C C . TRP A 1 344 ? -25.745 -19.172 -48.334 1.00 23.69 344 TRP A C 1
ATOM 2724 O O . TRP A 1 344 ? -26.147 -20.111 -49.009 1.00 23.69 344 TRP A O 1
ATOM 2734 N N . VAL A 1 345 ? -24.520 -19.152 -47.771 1.00 24.98 345 VAL A N 1
ATOM 2735 C CA . VAL A 1 345 ? -24.010 -20.214 -46.864 1.00 24.98 345 VAL A CA 1
ATOM 2736 C C . VAL A 1 345 ? -22.581 -19.922 -46.341 1.00 24.98 345 VAL 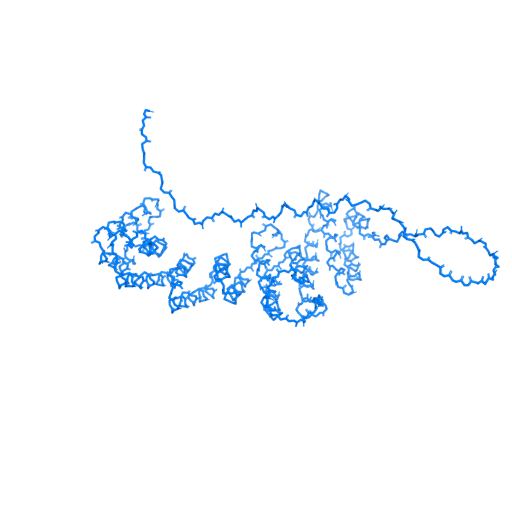A C 1
ATOM 2738 O O . VAL A 1 345 ? -21.606 -19.852 -47.079 1.00 24.98 345 VAL A O 1
ATOM 2741 N N . ASN A 1 346 ? -22.519 -19.824 -45.006 1.00 24.84 346 ASN A N 1
ATOM 2742 C CA . ASN A 1 346 ? -21.481 -20.241 -44.051 1.00 24.84 346 ASN A CA 1
ATOM 2743 C C . ASN A 1 346 ? -20.033 -19.727 -44.143 1.00 24.84 346 ASN A C 1
ATOM 2745 O O . ASN A 1 346 ? -19.171 -20.349 -44.758 1.00 24.84 346 ASN A O 1
ATOM 2749 N N . PHE A 1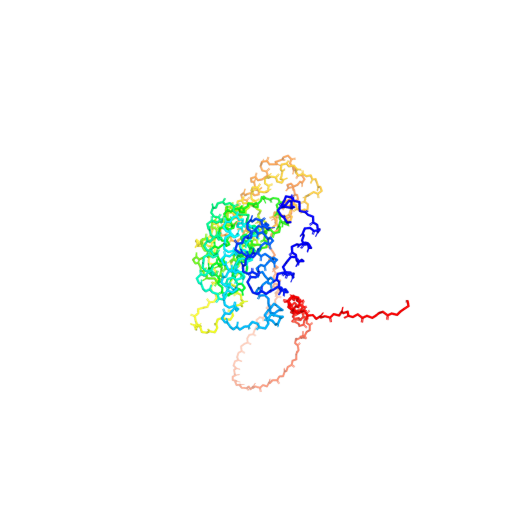 347 ? -19.711 -18.778 -43.251 1.00 25.91 347 PHE A N 1
ATOM 2750 C CA . PHE A 1 347 ? -18.427 -18.802 -42.545 1.00 25.91 347 PHE A CA 1
ATOM 2751 C C . PHE A 1 347 ? -18.632 -19.262 -41.095 1.00 25.91 347 PHE A C 1
ATOM 2753 O O . PHE A 1 347 ? -19.448 -18.729 -40.343 1.00 25.91 347 PHE A O 1
ATOM 2760 N N . ASN A 1 348 ? -17.924 -20.332 -40.745 1.00 26.88 348 ASN A N 1
ATOM 2761 C CA . ASN A 1 348 ? -18.156 -21.170 -39.579 1.00 26.88 348 ASN A CA 1
ATOM 2762 C C . ASN A 1 348 ? -17.716 -20.476 -38.276 1.00 26.88 348 ASN A C 1
ATOM 2764 O O . ASN A 1 348 ? -16.534 -20.268 -38.007 1.00 26.88 348 ASN A O 1
ATOM 2768 N N . SER A 1 349 ? -18.709 -20.155 -37.450 1.00 33.31 349 SER A N 1
ATOM 2769 C CA . SER A 1 349 ? -18.603 -19.675 -36.073 1.00 33.31 349 SER A CA 1
ATOM 2770 C C . SER A 1 349 ? -18.267 -20.829 -35.121 1.00 33.31 349 SER A C 1
ATOM 2772 O O . SER A 1 349 ? -19.144 -21.382 -34.462 1.00 33.31 349 SER A O 1
ATOM 2774 N N . LYS A 1 350 ? -16.987 -21.205 -35.025 1.00 31.03 350 LYS A N 1
ATOM 2775 C CA . LYS A 1 350 ? -16.450 -22.032 -33.926 1.00 31.03 350 LYS A CA 1
ATOM 2776 C C . LYS A 1 350 ? -14.973 -21.712 -33.708 1.00 31.03 350 LYS A C 1
ATOM 2778 O O . LYS A 1 350 ? -14.134 -22.412 -34.248 1.00 31.03 350 LYS A O 1
ATOM 2783 N N . THR A 1 351 ? -14.674 -20.649 -32.948 1.00 34.69 351 THR A N 1
ATOM 2784 C CA . THR A 1 351 ? -13.457 -20.471 -32.098 1.00 34.69 351 THR A CA 1
ATOM 2785 C C . THR A 1 351 ? -13.547 -19.195 -31.223 1.00 34.69 351 THR A C 1
ATOM 2787 O O . THR A 1 351 ? -12.840 -19.081 -30.232 1.00 34.69 351 THR A O 1
ATOM 2790 N N . VAL A 1 352 ? -14.491 -18.269 -31.461 1.00 33.94 352 VAL A N 1
ATOM 2791 C CA . VAL A 1 352 ? -14.584 -16.988 -30.705 1.00 33.94 352 VAL A CA 1
ATOM 2792 C C . VAL A 1 352 ? -15.563 -17.015 -29.506 1.00 33.94 352 VAL A C 1
ATOM 2794 O O . VAL A 1 352 ? -15.837 -16.001 -28.876 1.00 33.94 352 VAL A O 1
ATOM 2797 N N . ARG A 1 353 ? -16.064 -18.184 -29.091 1.00 33.03 353 ARG A N 1
ATOM 2798 C CA . ARG A 1 353 ? -16.848 -18.329 -27.844 1.00 33.03 353 ARG A CA 1
ATOM 2799 C C . ARG A 1 353 ? -16.371 -19.513 -27.013 1.00 33.03 353 ARG A C 1
ATOM 2801 O O . ARG A 1 353 ? -17.084 -20.497 -26.862 1.00 33.03 353 ARG A O 1
ATOM 2808 N N . LYS A 1 354 ? -15.141 -19.420 -26.505 1.00 32.78 354 LYS A N 1
ATOM 2809 C CA . LYS A 1 354 ? -14.624 -20.262 -25.411 1.00 32.78 354 LYS A CA 1
ATOM 2810 C C . LYS A 1 354 ? -13.344 -19.658 -24.803 1.00 32.78 354 LYS A C 1
ATOM 2812 O O . LYS A 1 354 ? -12.332 -20.322 -24.771 1.00 32.78 354 LYS A O 1
ATOM 2817 N N . ILE A 1 355 ? -13.401 -18.395 -24.362 1.00 33.03 355 ILE A N 1
ATOM 2818 C CA . ILE A 1 355 ? -12.595 -17.759 -23.282 1.00 33.03 355 ILE A CA 1
ATOM 2819 C C . ILE A 1 355 ? -13.411 -16.520 -22.846 1.00 33.03 355 ILE A C 1
ATOM 2821 O O . ILE A 1 355 ? -13.086 -15.377 -23.134 1.00 33.03 355 ILE A O 1
ATOM 2825 N N . SER A 1 356 ? -14.593 -16.741 -22.266 1.00 31.73 356 SER A N 1
ATOM 2826 C CA . SER A 1 356 ? -15.403 -15.665 -21.656 1.00 31.73 356 SER A CA 1
ATOM 2827 C C . SER A 1 356 ? -16.278 -16.176 -20.499 1.00 31.73 356 SER A C 1
ATOM 2829 O O . SER A 1 356 ? -17.256 -15.550 -20.120 1.00 31.73 356 SER A O 1
ATOM 2831 N N . VAL A 1 357 ? -15.932 -17.335 -19.917 1.00 35.56 357 VAL A N 1
ATOM 2832 C CA . VAL A 1 357 ? -16.637 -17.916 -18.751 1.00 35.56 357 VAL A CA 1
ATOM 2833 C C . VAL A 1 357 ? -15.641 -18.530 -17.750 1.00 35.56 357 VAL A C 1
ATOM 2835 O O . VAL A 1 357 ? -15.915 -19.534 -17.114 1.00 35.56 357 VAL A O 1
ATOM 2838 N N . MET A 1 358 ? -14.439 -17.961 -17.598 1.00 32.19 358 MET A N 1
ATOM 2839 C CA . MET A 1 358 ? -13.462 -18.502 -16.633 1.00 32.19 358 MET A CA 1
ATOM 2840 C C . MET A 1 358 ? -12.639 -17.441 -15.892 1.00 32.19 358 MET A C 1
ATOM 2842 O O . MET A 1 358 ? -11.531 -17.716 -15.453 1.00 32.19 358 MET A O 1
ATOM 2846 N N . VAL A 1 359 ? -13.191 -16.230 -15.728 1.00 34.44 359 VAL A N 1
ATOM 2847 C CA . VAL A 1 359 ? -12.619 -15.164 -14.871 1.00 34.44 359 VAL A CA 1
ATOM 2848 C C . VAL A 1 359 ? -13.724 -14.434 -14.085 1.00 34.44 359 VAL A C 1
ATOM 2850 O O . VAL A 1 359 ? -13.616 -13.258 -13.777 1.00 34.44 359 VAL A O 1
ATOM 2853 N N . HIS A 1 360 ? -14.829 -15.116 -13.769 1.00 31.89 360 HIS A N 1
ATOM 2854 C CA . HIS A 1 360 ? -15.926 -14.517 -12.991 1.00 31.89 360 HIS A CA 1
ATOM 2855 C C . HIS A 1 360 ? -16.385 -15.365 -11.798 1.00 31.89 360 HIS A C 1
ATOM 2857 O O . HIS A 1 360 ? -17.500 -15.198 -11.327 1.00 31.89 360 HIS A O 1
ATOM 2863 N N . ASN A 1 361 ? -15.521 -16.258 -11.297 1.00 31.45 361 ASN A N 1
ATOM 2864 C CA . ASN A 1 361 ? -15.804 -17.104 -10.130 1.00 31.45 361 ASN A CA 1
ATOM 2865 C C . ASN A 1 361 ? -14.571 -17.330 -9.237 1.00 31.45 361 ASN A C 1
ATOM 2867 O O . ASN A 1 361 ? -14.316 -18.438 -8.788 1.00 31.45 361 ASN A O 1
ATOM 2871 N N . PHE A 1 362 ? -13.793 -16.280 -8.973 1.00 31.14 362 PHE A N 1
ATOM 2872 C CA . PHE A 1 362 ? -12.810 -16.286 -7.884 1.00 31.14 362 PHE A CA 1
ATOM 2873 C C . PHE A 1 362 ? -12.637 -14.860 -7.361 1.00 31.14 362 PHE A C 1
ATOM 2875 O O . PHE A 1 362 ? -11.806 -14.114 -7.861 1.00 31.14 362 PHE A O 1
ATOM 2882 N N . SER A 1 363 ? -13.503 -14.465 -6.423 1.00 32.97 363 SER A N 1
ATOM 2883 C CA . SER A 1 363 ? -13.232 -13.534 -5.309 1.00 32.97 363 SER A CA 1
ATOM 2884 C C . SER A 1 363 ? -14.554 -12.975 -4.769 1.00 32.97 363 SER A C 1
ATOM 2886 O O . SER A 1 363 ? -14.816 -11.782 -4.857 1.00 32.97 363 SER A O 1
ATOM 2888 N N . PHE A 1 364 ? -15.416 -13.847 -4.245 1.00 31.30 364 PHE A N 1
ATOM 2889 C CA . PHE A 1 364 ? -16.537 -13.452 -3.386 1.00 31.30 364 PHE A CA 1
ATOM 2890 C C . PHE A 1 364 ? -16.931 -14.647 -2.513 1.00 31.30 364 PHE A C 1
ATOM 2892 O O . PHE A 1 364 ? -17.909 -15.329 -2.777 1.00 31.30 364 PHE A O 1
ATOM 2899 N N . CYS A 1 365 ? -16.080 -14.970 -1.537 1.00 28.19 365 CYS A N 1
ATOM 2900 C CA . CYS A 1 365 ? -16.421 -15.761 -0.349 1.00 28.19 365 CYS A CA 1
ATOM 2901 C C . CYS A 1 365 ? -15.175 -15.862 0.534 1.00 28.19 365 CYS A C 1
ATOM 2903 O O . CYS A 1 365 ? -14.370 -16.772 0.360 1.00 28.19 365 CYS A O 1
ATOM 2905 N N . SER A 1 366 ? -14.988 -14.911 1.449 1.00 28.20 366 SER A N 1
ATOM 2906 C CA . SER A 1 366 ? -14.325 -15.128 2.742 1.00 28.20 366 SER A CA 1
ATOM 2907 C C . SER A 1 366 ? -14.428 -13.856 3.584 1.00 28.20 366 SER A C 1
ATOM 2909 O O . SER A 1 366 ? -14.068 -12.780 3.122 1.00 28.20 366 SER A O 1
ATOM 2911 N N . LEU A 1 367 ? -14.880 -14.040 4.826 1.00 28.97 367 LEU A N 1
ATOM 2912 C CA . LEU A 1 367 ? -15.081 -13.065 5.904 1.00 28.97 367 LEU A CA 1
ATOM 2913 C C . LEU A 1 367 ? -16.379 -12.245 5.873 1.00 28.97 367 LEU A C 1
ATOM 2915 O O . LEU A 1 367 ? -16.371 -11.052 5.605 1.00 28.97 367 LEU A O 1
ATOM 2919 N N . ILE A 1 368 ? -17.477 -12.901 6.257 1.00 27.86 368 ILE A N 1
ATOM 2920 C CA . ILE A 1 368 ? -18.286 -12.592 7.455 1.00 27.86 368 ILE A CA 1
ATOM 2921 C C . ILE A 1 368 ? -19.121 -13.853 7.743 1.00 27.86 368 ILE A C 1
ATOM 2923 O O . ILE A 1 368 ? -19.811 -14.335 6.851 1.00 27.86 368 ILE A O 1
ATOM 2927 N N . GLY A 1 369 ? -19.057 -14.392 8.966 1.00 26.39 369 GLY A N 1
ATOM 2928 C CA . GLY A 1 369 ? -19.978 -15.448 9.407 1.00 26.39 369 GLY A CA 1
ATOM 2929 C C . GLY A 1 369 ? -19.401 -16.409 10.441 1.00 26.39 369 GLY A C 1
ATOM 2930 O O . GLY A 1 369 ? -18.916 -17.477 10.089 1.00 26.39 369 GLY A O 1
ATOM 2931 N N . LEU A 1 370 ? -19.486 -16.020 11.715 1.00 28.81 370 LEU A N 1
ATOM 2932 C CA . LEU A 1 370 ? -19.543 -16.935 12.856 1.00 28.81 370 LEU A CA 1
ATOM 2933 C C . LEU A 1 370 ? -20.609 -18.017 12.618 1.00 28.81 370 LEU A C 1
ATOM 2935 O O . LEU A 1 370 ? -21.755 -17.649 12.376 1.00 28.81 370 LEU A O 1
ATOM 2939 N N . VAL A 1 371 ? -20.267 -19.295 12.804 1.00 28.97 371 VAL A N 1
ATOM 2940 C CA . VAL A 1 371 ? -21.203 -20.322 13.295 1.00 28.97 371 VAL A CA 1
ATOM 2941 C C . VAL A 1 371 ? -20.445 -21.259 14.238 1.00 28.97 371 VAL A C 1
ATOM 2943 O O . VAL A 1 371 ? -19.390 -21.795 13.902 1.00 28.97 371 VAL A O 1
ATOM 2946 N N . GLU A 1 372 ? -20.995 -21.373 15.441 1.00 29.02 372 GLU A N 1
ATOM 2947 C CA . GLU A 1 372 ? -20.655 -22.270 16.542 1.00 29.02 372 GLU A CA 1
ATOM 2948 C C . GLU A 1 372 ? -20.677 -23.742 16.120 1.00 29.02 372 GLU A C 1
ATOM 2950 O O . GLU A 1 372 ? -21.678 -24.171 15.557 1.00 29.02 372 GLU A O 1
ATOM 2955 N N . ILE A 1 373 ? -19.653 -24.532 16.478 1.00 28.45 373 ILE A N 1
ATOM 2956 C CA . ILE A 1 373 ? -19.804 -25.981 16.716 1.00 28.45 373 ILE A CA 1
ATOM 2957 C C . ILE A 1 373 ? -18.826 -26.442 17.815 1.00 28.45 373 ILE A C 1
ATOM 2959 O O . ILE A 1 373 ? -17.616 -26.516 17.607 1.00 28.45 373 ILE A O 1
ATOM 2963 N N . LEU A 1 374 ? -19.383 -26.779 18.976 1.00 28.02 374 LEU A N 1
ATOM 2964 C CA . LEU A 1 374 ? -18.957 -27.800 19.952 1.00 28.02 374 LEU A CA 1
ATOM 2965 C C . LEU A 1 374 ? -20.196 -28.064 20.844 1.00 28.02 374 LEU A C 1
ATOM 2967 O O . LEU A 1 374 ? -20.959 -27.110 21.021 1.00 28.02 374 LEU A O 1
ATOM 2971 N N . PRO A 1 375 ? -20.412 -29.254 21.456 1.00 40.19 375 PRO A N 1
ATOM 2972 C CA . PRO A 1 375 ? -19.499 -30.393 21.627 1.00 40.19 375 PRO A CA 1
ATOM 2973 C C . PRO A 1 375 ? -20.161 -31.794 21.435 1.00 40.19 375 PRO A C 1
ATOM 2975 O O . PRO A 1 375 ? -21.207 -31.894 20.811 1.00 40.19 375 PRO A O 1
ATOM 2978 N N . GLU A 1 376 ? -19.524 -32.826 22.021 1.00 29.70 376 GLU A N 1
ATOM 2979 C CA . GLU A 1 376 ? -19.813 -34.284 22.100 1.00 29.70 376 GLU A CA 1
ATOM 2980 C C . GLU A 1 376 ? -18.966 -35.119 21.113 1.00 29.70 376 GLU A C 1
ATOM 2982 O O . GLU A 1 376 ? -19.054 -34.950 19.908 1.00 29.70 376 GLU A O 1
ATOM 2987 N N . GLY A 1 377 ? -18.021 -35.986 21.497 1.00 29.28 377 GLY A N 1
ATOM 2988 C CA . GLY A 1 377 ? -17.835 -36.749 22.729 1.00 29.28 377 GLY A CA 1
ATOM 2989 C C . GLY A 1 377 ? -18.492 -38.120 22.586 1.00 29.28 377 GLY A C 1
ATOM 2990 O O . GLY A 1 377 ? -19.676 -38.200 22.856 1.00 29.28 377 GLY A O 1
ATOM 2991 N N . ILE A 1 378 ? -17.744 -39.151 22.161 1.00 31.95 378 ILE A N 1
ATOM 2992 C CA . ILE A 1 378 ? -17.890 -40.585 22.506 1.00 31.95 378 ILE A CA 1
ATOM 2993 C C . ILE A 1 378 ? -16.742 -41.377 21.835 1.00 31.95 378 ILE A C 1
ATOM 2995 O O . ILE A 1 378 ? -16.578 -41.312 20.620 1.00 31.95 378 ILE A O 1
ATOM 2999 N N . GLN A 1 379 ? -16.036 -42.130 22.693 1.00 34.50 379 GLN A N 1
ATOM 3000 C CA . GLN A 1 379 ? -15.024 -43.189 22.495 1.00 34.50 379 GLN A CA 1
ATOM 3001 C C . GLN A 1 379 ? -13.645 -42.844 21.923 1.00 34.50 379 GLN A C 1
ATOM 3003 O O . GLN A 1 379 ? -13.512 -42.570 20.713 1.00 34.50 379 GLN A O 1
#

Secondary structure (DSSP, 8-state):
-GGGTT---HHHHHHHHHHHHHHHHH-HHHHHHHHHTHHHHS-HHHIIIIIIHHHTSHHHHHHHT--HHHHHHHHHHHHHHHHHHHHH-HHHHHHHHHHHHTT-HHHHHHHHHHHHHHHHTT--HHHHHHHHHHHHHTT-HHHHHHHHHHHHHH--B-TT-TT-THHHHHHHHHHHHHHH-HHHHHHHHHHHHHHB--HHHHHHHHHHHHS--S-----S----------TTSTTHHHHHHHHHHHHHHHHHHHHHH--GGGHHHHHHHHHHHHHHHTTSTTHHHHHHHHHHHHHHHTTT-HHHHHHHHHHHS-------------------------------------SSSSSSSSSSSSSS--S------------

InterPro domains:
  IPR048370 ZSWIM4-8, C-terminal [PF21055] (127-304)